Protein AF-0000000076640598 (afdb_homodimer)

Organism: NCBI:txid1194090

pLDDT: mean 90.45, std 11.3, range [43.34, 98.38]

Sequence (468 aa):
MNIFYAPPSQIHHNFAELTGQEATHASKVLRVREGDRLVVVDGQGGRYEGPVERISETSLQVRLEERQQVSAPAPELILGMGIIKKRDRLEFAVEKAVELGARHIALFRSEHTIKKNVRTDRLESIALSAMKQSLRSWLPEIS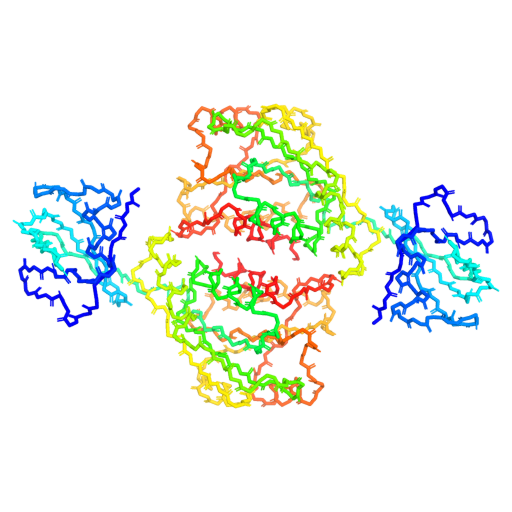VFLSVEEVIERFSDVPCLMAHEKVSSDTGGGNEAASVADKEDRLLLLVGPEGGFSPTEAERAQEEGARLVSLGAYRLRAETAVVAFMSRFLMNIFYAPPSQIHHNFAELTGQEATHASKVLRVREGDRLVVVDGQGGRYEGPVERISETSLQVRLEERQQVSAPAPELILGMGIIKKRDRLEFAVEKAVELGARHIALFRSEHTIKKNVRTDRLESIALSAMKQSLRSWLPEISVFLSVEEVIERFSDVPCLMAHEKVSSDTGGGNEAASVADKEDRLLLLVGPEGGFSPTEAERAQEEGARLVSLGAYRLRAETAVVAFMSRFL

Nearest PDB structures (foldseek):
  1vhk-assembly3_A  TM=8.456E-01  e=2.034E-21  Bacillus subtilis
  3kw2-assembly1_B  TM=8.519E-01  e=1.912E-21  Porphyromonas gingivalis ATCC 33277
  5o96-assembly4_G  TM=8.474E-01  e=8.350E-19  Legionella pneumophila
  4e8b-assembly1_A  TM=8.382E-01  e=2.600E-19  Escherichia coli K-12
  1z85-assembly2_B  TM=8.419E-01  e=2.940E-17  Thermotoga maritima MSB8

Radius of gyration: 23.82 Å; Cα contacts (8 Å, |Δi|>4): 1009; chains: 2; bounding box: 54×73×56 Å

Foldseek 3Di:
DFAAEAAPVQDDDFKGKDFDPRLCCVCPVVVADFQDKHWYAHQQQKIFIATFHDHDPTITMGTGDDIDRHDADFQAEAEEEEDAPDPVLNLLLLLLCLLLRHQAYEYEHAPPRPDDDDPVVVSQVSQNVSCRVSVHRHRHYYYYYHYPVVVCVVVLVAAEEEEDQPDPQVVCQLVVLLVVSVPGSYYYYYFYYQVTHDPVRVVVCVVSPYHYGYLDNDDDHRSRCSNSSSNSND/DFAAEAAPVQDDDFKGKDFDPRLCCVCPVVVADFQDKHWYAHQQQKIFIATFHDHDPTMTMGTGDDIDRHDQDFQAEAEEEEDAPDPVLNLLLLLLCLLLRHQAYEYEHAPPRPDDDDPVVVSQVSQVVSCRVSVHRHRHYYYYYHYPVVVCVVPLVAAEEEEDQPDPLVPCQLVVLLVVSVPGSYYYYYFYYQVTHDPVNVVVCVVSPYHYGYLDNDDDHRSRCSNSSSNSND

Secondary structure (DSSP, 8-state):
--EEE--GGGB-SSEEEEEHHHHHIIIIIS---TT-EEEEE-SBSEEEEEEEEEE-SSEEEEE--EEEEPPPPSSEEEEEEEPPSSHHHHHHHHHHHHHTTEEEEEEE--TT-------HHHHHHHHHHHHHHTT-SBPPEEEEESSHHHHHHHTTTS-EEEE-TTS-GGGTHHHHHHHHHTT-SEEEEEE--TT---HHHHHHHHHTTPEEE---SS---HHHHHHHHHHTT-/--EEE--GGGB-SSEEEEEHHHHHIIIIIS---TT-EEEEE-SBSEEEEEEEEEE-SSEEEEE--EEEEPPPPSSEEEEEEEPPSSHHHHHHHHHHHHHTTEEEEEEE--TT-------HHHHHHHHHHHHHHTT-SBPPEEEEESSHHHHHHHTTTS-EEEE-TTS-TTTTHHHHHHHHHTT-SEEEEEE--TT---HHHHHHHHHTTPEEE---SS---HHHHHHHHHHTT-

Structure (mmCIF, N/CA/C/O backbone):
data_AF-0000000076640598-model_v1
#
loop_
_entity.id
_entity.type
_entity.pdbx_description
1 polymer 'Ribosomal RNA small subunit methyltransferase E'
#
loop_
_atom_site.group_PDB
_atom_site.id
_atom_site.type_symbol
_atom_site.label_atom_id
_atom_site.label_alt_id
_atom_site.label_comp_id
_atom_site.label_asym_id
_atom_site.label_entity_id
_atom_site.label_seq_id
_atom_site.pdbx_PDB_ins_code
_atom_site.Cartn_x
_atom_site.Cartn_y
_atom_site.Cartn_z
_atom_site.occupancy
_atom_site.B_iso_or_equiv
_atom_site.auth_seq_id
_atom_site.auth_comp_id
_atom_site.auth_asym_id
_atom_site.auth_atom_id
_atom_site.pdbx_PDB_model_num
ATOM 1 N N . MET A 1 1 ? -14.336 16.203 6.738 1 69.62 1 MET A N 1
ATOM 2 C CA . MET A 1 1 ? -13.633 17.344 7.316 1 69.62 1 MET A CA 1
ATOM 3 C C . MET A 1 1 ? -12.367 17.656 6.531 1 69.62 1 MET A C 1
ATOM 5 O O . MET A 1 1 ? -11.578 16.766 6.234 1 69.62 1 MET A O 1
ATOM 9 N N . ASN A 1 2 ? -12.32 18.938 5.996 1 87.5 2 ASN A N 1
ATOM 10 C CA . ASN A 1 2 ? -11.164 19.375 5.211 1 87.5 2 ASN A CA 1
ATOM 11 C C . ASN A 1 2 ? -10.195 20.188 6.051 1 87.5 2 ASN A C 1
ATOM 13 O O . ASN A 1 2 ? -10.617 20.984 6.902 1 87.5 2 ASN A O 1
ATOM 17 N N . ILE A 1 3 ? -8.977 19.844 5.957 1 94.38 3 ILE A N 1
ATOM 18 C CA . ILE A 1 3 ? -7.961 20.688 6.578 1 94.38 3 ILE A CA 1
ATOM 19 C C . ILE A 1 3 ? -7.148 21.391 5.5 1 94.38 3 ILE A C 1
ATOM 21 O O . ILE A 1 3 ? -6.992 20.875 4.391 1 94.38 3 ILE A O 1
ATOM 25 N N . PHE A 1 4 ? -6.695 22.594 5.84 1 97 4 PHE A N 1
ATOM 26 C CA . PHE A 1 4 ? -5.922 23.406 4.914 1 97 4 PHE A CA 1
ATOM 27 C C . PHE A 1 4 ? -4.508 23.625 5.434 1 97 4 PHE A C 1
ATOM 29 O O . PHE A 1 4 ? -4.266 23.562 6.641 1 97 4 PHE A O 1
ATOM 36 N N . TYR A 1 5 ? -3.604 23.844 4.488 1 97.44 5 TYR A N 1
ATOM 37 C CA . TYR A 1 5 ? -2.201 24.016 4.852 1 97.44 5 TYR A CA 1
ATOM 38 C C . TYR A 1 5 ? -1.765 25.453 4.68 1 97.44 5 TYR A C 1
ATOM 40 O O . TYR A 1 5 ? -2.055 26.078 3.654 1 97.44 5 TYR A O 1
ATOM 48 N N . ALA A 1 6 ? -1.144 25.953 5.641 1 97.25 6 ALA A N 1
ATOM 49 C CA . ALA A 1 6 ? -0.378 27.203 5.578 1 97.25 6 ALA A CA 1
ATOM 50 C C . ALA A 1 6 ? 0.999 27.031 6.215 1 97.25 6 ALA A C 1
ATOM 52 O O . ALA A 1 6 ? 1.107 26.625 7.375 1 97.25 6 ALA A O 1
ATOM 53 N N . PRO A 1 7 ? 2.041 27.359 5.406 1 96.69 7 PRO A N 1
ATOM 54 C CA . PRO A 1 7 ? 3.363 27.281 6.039 1 96.69 7 PRO A CA 1
ATOM 55 C C . PRO A 1 7 ? 3.496 28.234 7.227 1 96.69 7 PRO A C 1
ATOM 57 O O . PRO A 1 7 ? 2.725 29.188 7.352 1 96.69 7 PRO A O 1
ATOM 60 N N . PRO A 1 8 ? 4.445 27.938 8.062 1 96.19 8 PRO A N 1
ATOM 61 C CA . PRO A 1 8 ? 4.609 28.75 9.273 1 96.19 8 PRO A CA 1
ATOM 62 C C . PRO A 1 8 ? 4.719 30.234 8.969 1 96.19 8 PRO A C 1
ATOM 64 O O . PRO A 1 8 ? 4.227 31.078 9.734 1 96.19 8 PRO A O 1
ATOM 67 N N . SER A 1 9 ? 5.285 30.609 7.859 1 96.31 9 SER A N 1
ATOM 68 C CA . SER A 1 9 ? 5.465 32 7.484 1 96.31 9 SER A CA 1
ATOM 69 C C . SER A 1 9 ? 4.125 32.688 7.215 1 96.31 9 SER A C 1
ATOM 71 O O . SER A 1 9 ? 4.039 33.906 7.16 1 96.31 9 SER A O 1
ATOM 73 N N . GLN A 1 10 ? 3.09 31.906 7.09 1 97.12 10 GLN A N 1
ATOM 74 C CA . GLN A 1 10 ? 1.767 32.438 6.789 1 97.12 10 GLN A CA 1
ATOM 75 C C . GLN A 1 10 ? 0.847 32.344 8 1 97.12 10 GLN A C 1
ATOM 77 O O . GLN A 1 10 ? -0.361 32.562 7.891 1 97.12 10 GLN A O 1
ATOM 82 N N . ILE A 1 11 ? 1.435 31.875 9.07 1 96.81 11 ILE A N 1
ATOM 83 C CA . ILE A 1 11 ? 0.71 31.828 10.336 1 96.81 11 ILE A CA 1
ATOM 84 C C . ILE A 1 11 ? 1.134 33 11.211 1 96.81 11 ILE A C 1
ATOM 86 O O . ILE A 1 11 ? 2.297 33.094 11.617 1 96.81 11 ILE A O 1
ATOM 90 N N . HIS A 1 12 ? 0.249 33.844 11.5 1 94.75 12 HIS A N 1
ATOM 91 C CA . HIS A 1 12 ? 0.482 35 12.352 1 94.75 12 HIS A CA 1
ATOM 92 C C . HIS A 1 12 ? -0.213 34.844 13.703 1 94.75 12 HIS A C 1
ATOM 94 O O . HIS A 1 12 ? -0.768 33.781 14 1 94.75 12 HIS A O 1
ATOM 100 N N . HIS A 1 13 ? -0.04 35.844 14.523 1 91.38 13 HIS A N 1
ATOM 101 C CA . HIS A 1 13 ? -0.587 35.75 15.867 1 91.38 13 HIS A CA 1
ATOM 102 C C . HIS A 1 13 ? -2.105 35.594 15.844 1 91.38 13 HIS A C 1
ATOM 104 O O . HIS A 1 13 ? -2.666 34.75 16.547 1 91.38 13 HIS A O 1
ATOM 110 N N . ASN A 1 14 ? -2.783 36.281 14.953 1 94.31 14 ASN A N 1
ATOM 111 C CA . ASN A 1 14 ? -4.238 36.312 15.047 1 94.31 14 ASN A CA 1
ATOM 112 C C . ASN A 1 14 ? -4.887 35.688 13.805 1 94.31 14 ASN A C 1
ATOM 114 O O . ASN A 1 14 ? -6.105 35.531 13.75 1 94.31 14 ASN A O 1
ATOM 118 N N . PHE A 1 15 ? -4.094 35.438 12.773 1 96.69 15 PHE A N 1
ATOM 119 C CA . PHE A 1 15 ? -4.723 34.906 11.57 1 96.69 15 PHE A CA 1
ATOM 120 C C . PHE A 1 15 ? -3.748 34.031 10.797 1 96.69 15 PHE A C 1
ATOM 122 O O . PHE A 1 15 ? -2.533 34.125 10.984 1 96.69 15 PHE A O 1
ATOM 129 N N . ALA A 1 16 ? -4.254 33.094 10.008 1 97.62 16 ALA A N 1
ATOM 130 C CA . ALA A 1 16 ? -3.527 32.344 8.992 1 97.62 16 ALA A CA 1
ATOM 131 C C . ALA A 1 16 ? -3.934 32.781 7.586 1 97.62 16 ALA A C 1
ATOM 133 O O . ALA A 1 16 ? -5.117 33 7.312 1 97.62 16 ALA A O 1
ATOM 134 N N . GLU A 1 17 ? -2.988 32.969 6.793 1 97.19 17 GLU A N 1
ATOM 135 C CA . GLU A 1 17 ? -3.24 33.406 5.418 1 97.19 17 GLU A CA 1
ATOM 136 C C . GLU A 1 17 ? -3.049 32.25 4.438 1 97.19 17 GLU A C 1
ATOM 138 O O . GLU A 1 17 ? -1.945 31.703 4.309 1 97.19 17 GLU A O 1
ATOM 143 N N . LEU A 1 18 ? -4.102 31.781 3.854 1 97.06 18 LEU A N 1
ATOM 144 C CA . LEU A 1 18 ? -4.016 30.812 2.756 1 97.06 18 LEU A CA 1
ATOM 145 C C . LEU A 1 18 ? -3.838 31.531 1.422 1 97.06 18 LEU A C 1
ATOM 147 O O . LEU A 1 18 ? -4.52 32.531 1.146 1 97.06 18 LEU A O 1
ATOM 151 N N . THR A 1 19 ? -2.889 31.062 0.621 1 95.25 19 THR A N 1
ATOM 152 C CA . THR A 1 19 ? -2.623 31.719 -0.656 1 95.25 19 THR A CA 1
ATOM 153 C C . THR A 1 19 ? -2.543 30.688 -1.783 1 95.25 19 THR A C 1
ATOM 155 O O . THR A 1 19 ? -2.533 29.484 -1.531 1 95.25 19 THR A O 1
ATOM 158 N N . GLY A 1 20 ? -2.637 31.156 -2.988 1 91.06 20 GLY A N 1
ATOM 159 C CA . GLY A 1 20 ? -2.428 30.312 -4.152 1 91.06 20 GLY A CA 1
ATOM 160 C C . GLY A 1 20 ? -3.459 29.203 -4.281 1 91.06 20 GLY A C 1
ATOM 161 O O . GLY A 1 20 ? -4.664 29.453 -4.207 1 91.06 20 GLY A O 1
ATOM 162 N N . GLN A 1 21 ? -2.941 28 -4.465 1 87.88 21 GLN A N 1
ATOM 163 C CA . GLN A 1 21 ? -3.805 26.844 -4.719 1 87.88 21 GLN A CA 1
ATOM 164 C C . GLN A 1 21 ? -4.684 26.547 -3.51 1 87.88 21 GLN A C 1
ATOM 166 O O . GLN A 1 21 ? -5.84 26.141 -3.662 1 87.88 21 GLN A O 1
ATOM 171 N N . GLU A 1 22 ? -4.137 26.766 -2.371 1 92.25 22 GLU A N 1
ATOM 172 C CA . GLU A 1 22 ? -4.887 26.5 -1.145 1 92.25 22 GLU A CA 1
ATOM 173 C C . GLU A 1 22 ? -6.102 27.422 -1.035 1 92.25 22 GLU A C 1
ATOM 175 O O . GLU A 1 22 ? -7.199 26.969 -0.697 1 92.25 22 GLU A O 1
ATOM 180 N N . ALA A 1 23 ? -5.902 28.672 -1.304 1 92.56 23 ALA A N 1
ATOM 181 C CA . ALA A 1 23 ? -6.988 29.641 -1.26 1 92.56 23 ALA A CA 1
ATOM 182 C C . ALA A 1 23 ? -8.039 29.344 -2.332 1 92.56 23 ALA A C 1
ATOM 184 O O . ALA A 1 23 ? -9.234 29.375 -2.059 1 92.56 23 ALA A O 1
ATOM 185 N N . THR A 1 24 ? -7.523 29.062 -3.473 1 90.56 24 THR A N 1
ATOM 186 C CA . THR A 1 24 ? -8.406 28.766 -4.594 1 90.56 24 THR A CA 1
ATOM 187 C C . THR A 1 24 ? -9.227 27.516 -4.312 1 90.56 24 THR A C 1
ATOM 189 O O . THR A 1 24 ? -10.438 27.484 -4.574 1 90.56 24 THR A O 1
ATOM 192 N N . HIS A 1 25 ? -8.523 26.547 -3.805 1 90.94 25 HIS A N 1
ATOM 193 C CA . HIS A 1 25 ? -9.219 25.312 -3.471 1 90.94 25 HIS A CA 1
ATOM 194 C C . HIS A 1 25 ? -10.344 25.562 -2.473 1 90.94 25 HIS A C 1
ATOM 196 O O . HIS A 1 25 ? -11.461 25.078 -2.666 1 90.94 25 HIS A O 1
ATOM 202 N N . ALA A 1 26 ? -10.102 26.281 -1.471 1 92.56 26 ALA A N 1
ATOM 203 C CA . ALA A 1 26 ? -11.086 26.578 -0.428 1 92.56 26 ALA A CA 1
ATOM 204 C C . ALA A 1 26 ? -12.25 27.391 -0.98 1 92.56 26 ALA A C 1
ATOM 206 O O . ALA A 1 26 ? -13.414 27.016 -0.809 1 92.56 26 ALA A O 1
ATOM 207 N N . SER A 1 27 ? -11.938 28.422 -1.694 1 91.38 27 SER A N 1
ATOM 208 C CA . SER A 1 27 ? -12.953 29.391 -2.086 1 91.38 27 SER A CA 1
ATOM 209 C C . SER A 1 27 ? -13.719 28.938 -3.32 1 91.38 27 SER A C 1
ATOM 211 O O . SER A 1 27 ? -14.938 29.125 -3.408 1 91.38 27 SER A O 1
ATOM 213 N N . LYS A 1 28 ? -13.086 28.297 -4.227 1 90.25 28 LYS A N 1
ATOM 214 C CA . LYS A 1 28 ? -13.719 27.984 -5.508 1 90.25 28 LYS A CA 1
ATOM 215 C C . LYS A 1 28 ? -14.211 26.547 -5.543 1 90.25 28 LYS A C 1
ATOM 217 O O . LYS A 1 28 ? -15.289 26.266 -6.062 1 90.25 28 LYS A O 1
ATOM 222 N N . VAL A 1 29 ? -13.445 25.734 -5.035 1 89 29 VAL A N 1
ATOM 223 C CA . VAL A 1 29 ? -13.781 24.312 -5.141 1 89 29 VAL A CA 1
ATOM 224 C C . VAL A 1 29 ? -14.711 23.922 -3.99 1 89 29 VAL A C 1
ATOM 226 O O . VAL A 1 29 ? -15.75 23.297 -4.211 1 89 29 VAL A O 1
ATOM 229 N N . LEU A 1 30 ? -14.328 24.328 -2.785 1 92 30 LEU A N 1
ATOM 230 C CA . LEU A 1 30 ? -15.117 23.953 -1.617 1 92 30 LEU A CA 1
ATOM 231 C C . LEU A 1 30 ? -16.141 25.031 -1.294 1 92 30 LEU A C 1
ATOM 233 O O . LEU A 1 30 ? -17 24.844 -0.43 1 92 30 LEU A O 1
ATOM 237 N N . ARG A 1 31 ? -15.992 26.172 -1.927 1 94.31 31 ARG A N 1
ATOM 238 C CA . ARG A 1 31 ? -16.969 27.266 -1.846 1 94.31 31 ARG A CA 1
ATOM 239 C C . ARG A 1 31 ? -17.109 27.766 -0.409 1 94.31 31 ARG A C 1
ATOM 241 O O . ARG A 1 31 ? -18.234 27.969 0.067 1 94.31 31 ARG A O 1
ATOM 248 N N . VAL A 1 32 ? -16 27.828 0.215 1 94.38 32 VAL A N 1
ATOM 249 C CA . VAL A 1 32 ? -15.945 28.359 1.57 1 94.38 32 VAL A CA 1
ATOM 250 C C . VAL A 1 32 ? -16.344 29.844 1.558 1 94.38 32 VAL A C 1
ATOM 252 O O . VAL A 1 32 ? -15.984 30.578 0.639 1 94.38 32 VAL A O 1
ATOM 255 N N . ARG A 1 33 ? -17.156 30.312 2.57 1 94.62 33 ARG A N 1
ATOM 256 C CA . ARG A 1 33 ? -17.594 31.703 2.713 1 94.62 33 ARG A CA 1
ATOM 257 C C . ARG A 1 33 ? -17.031 32.312 3.99 1 94.62 33 ARG A C 1
ATOM 259 O O . ARG A 1 33 ? -16.609 31.609 4.898 1 94.62 33 ARG A O 1
ATOM 266 N N . GLU A 1 34 ? -17 33.531 3.992 1 96.19 34 GLU A N 1
ATOM 267 C CA . GLU A 1 34 ? -16.656 34.219 5.238 1 96.19 34 GLU A CA 1
ATOM 268 C C . GLU A 1 34 ? -17.562 33.781 6.379 1 96.19 34 GLU A C 1
ATOM 270 O O . GLU A 1 34 ? -18.766 33.594 6.191 1 96.19 34 GLU A O 1
ATOM 275 N N . GLY A 1 35 ? -16.969 33.594 7.488 1 96.81 35 GLY A N 1
ATOM 276 C CA . GLY A 1 35 ? -17.734 33.094 8.625 1 96.81 35 GLY A CA 1
ATOM 277 C C . GLY A 1 35 ? -17.641 31.594 8.805 1 96.81 35 GLY A C 1
ATOM 278 O O . GLY A 1 35 ? -17.844 31.078 9.906 1 96.81 35 GLY A O 1
ATOM 279 N N . ASP A 1 36 ? -17.391 30.859 7.699 1 96.38 36 ASP A N 1
ATOM 280 C CA . ASP A 1 36 ? -17.203 29.422 7.801 1 96.38 36 ASP A CA 1
ATOM 281 C C . ASP A 1 36 ? -15.969 29.078 8.641 1 96.38 36 ASP A C 1
ATOM 283 O O . ASP A 1 36 ? -14.961 29.781 8.578 1 96.38 36 ASP A O 1
ATOM 287 N N . ARG A 1 37 ? -16.031 28.016 9.383 1 96.81 37 ARG A N 1
ATOM 288 C CA . ARG A 1 37 ? -14.883 27.594 10.195 1 96.81 37 ARG A CA 1
ATOM 289 C C . ARG A 1 37 ? -13.969 26.656 9.414 1 96.81 37 ARG A C 1
ATOM 291 O O . ARG A 1 37 ? -14.438 25.781 8.68 1 96.81 37 ARG A O 1
ATOM 298 N N . LEU A 1 38 ? -12.703 26.953 9.516 1 96.81 38 LEU A N 1
ATOM 299 C CA . LEU A 1 38 ? -11.711 26.109 8.844 1 96.81 38 LEU A CA 1
ATOM 300 C C . LEU A 1 38 ? -10.656 25.625 9.828 1 96.81 38 LEU A C 1
ATOM 302 O O . LEU A 1 38 ? -10.414 26.266 10.852 1 96.81 38 LEU A O 1
ATOM 306 N N . VAL A 1 39 ? -10.094 24.5 9.523 1 97.38 39 VAL A N 1
ATOM 307 C CA . VAL A 1 39 ? -8.93 23.984 10.227 1 97.38 39 VAL A CA 1
ATOM 308 C C . VAL A 1 39 ? -7.684 24.156 9.367 1 97.38 39 VAL A C 1
ATOM 310 O O . VAL A 1 39 ? -7.668 23.797 8.195 1 97.38 39 VAL A O 1
ATOM 313 N N . VAL A 1 40 ? -6.684 24.828 9.969 1 97.75 40 VAL A N 1
ATOM 314 C CA . VAL A 1 40 ? -5.426 25.094 9.273 1 97.75 40 VAL A CA 1
ATOM 315 C C . VAL A 1 40 ? -4.277 24.406 10.008 1 97.75 40 VAL A C 1
ATOM 317 O O . VAL A 1 40 ? -4.191 24.469 11.234 1 97.75 40 VAL A O 1
ATOM 320 N N . VAL A 1 41 ? -3.428 23.703 9.219 1 97.81 41 VAL A N 1
ATOM 321 C CA . VAL A 1 41 ? -2.24 23.078 9.797 1 97.81 41 VAL A CA 1
ATOM 322 C C . VAL A 1 41 ? -0.985 23.672 9.156 1 97.81 41 VAL A C 1
ATOM 324 O O . VAL A 1 41 ? -1.006 24.094 7.996 1 97.81 41 VAL A O 1
ATOM 327 N N . ASP A 1 42 ? 0.151 23.688 9.938 1 97.75 42 ASP A N 1
ATOM 328 C CA . ASP A 1 42 ? 1.345 24.375 9.461 1 97.75 42 ASP A CA 1
ATOM 329 C C . ASP A 1 42 ? 2.434 23.375 9.07 1 97.75 42 ASP A C 1
ATOM 331 O O . ASP A 1 42 ? 3.523 23.781 8.648 1 97.75 42 ASP A O 1
ATOM 335 N N . GLY A 1 43 ? 2.176 22.078 9.234 1 97.25 43 GLY A N 1
ATOM 336 C CA . GLY A 1 43 ? 3.125 21.031 8.852 1 97.25 43 GLY A CA 1
ATOM 337 C C . GLY A 1 43 ? 4.184 20.781 9.906 1 97.25 43 GLY A C 1
ATOM 338 O O . GLY A 1 43 ? 5.066 19.953 9.719 1 97.25 43 GLY A O 1
ATOM 339 N N . GLN A 1 44 ? 4.098 21.531 11.008 1 97.12 44 GLN A N 1
ATOM 340 C CA . GLN A 1 44 ? 5.066 21.375 12.086 1 97.12 44 GLN A CA 1
ATOM 341 C C . GLN A 1 44 ? 4.367 21.094 13.414 1 97.12 44 GLN A C 1
ATOM 343 O O . GLN A 1 44 ? 4.859 21.484 14.477 1 97.12 44 GLN A O 1
ATOM 348 N N . GLY A 1 45 ? 3.18 20.516 13.281 1 96.88 45 GLY A N 1
ATOM 349 C CA . GLY A 1 45 ? 2.434 20.141 14.469 1 96.88 45 GLY A CA 1
ATOM 350 C C . GLY A 1 45 ? 1.38 21.172 14.859 1 96.88 45 GLY A C 1
ATOM 351 O O . GLY A 1 45 ? 0.496 20.875 15.672 1 96.88 45 GLY A O 1
ATOM 352 N N . GLY A 1 46 ? 1.542 22.375 14.336 1 96.94 46 GLY A N 1
ATOM 353 C CA . GLY A 1 46 ? 0.552 23.391 14.633 1 96.94 46 GLY A CA 1
ATOM 354 C C . GLY A 1 46 ? -0.782 23.141 13.953 1 96.94 46 GLY A C 1
ATOM 355 O O . GLY A 1 46 ? -0.831 22.875 12.75 1 96.94 46 GLY A O 1
ATOM 356 N N . ARG A 1 47 ? -1.825 23.188 14.711 1 97.38 47 ARG A N 1
ATOM 357 C CA . ARG A 1 47 ? -3.203 23.031 14.258 1 97.38 47 ARG A CA 1
ATOM 358 C C . ARG A 1 47 ? -4.074 24.188 14.758 1 97.38 47 ARG A C 1
ATOM 360 O O . ARG A 1 47 ? -4.109 24.469 15.953 1 97.38 47 ARG A O 1
ATOM 367 N N . TYR A 1 48 ? -4.754 24.844 13.844 1 97.62 48 TYR A N 1
ATOM 368 C CA . TYR A 1 48 ? -5.496 26.062 14.133 1 97.62 48 TYR A CA 1
ATOM 369 C C . TYR A 1 48 ? -6.914 25.984 13.57 1 97.62 48 TYR A C 1
ATOM 371 O O . TYR A 1 48 ? -7.141 25.359 12.531 1 97.62 48 TYR A O 1
ATOM 379 N N . GLU A 1 49 ? -7.754 26.625 14.312 1 97.56 49 GLU A N 1
ATOM 380 C CA . GLU A 1 49 ? -9.141 26.625 13.859 1 97.56 49 GLU A CA 1
ATOM 381 C C . GLU A 1 49 ? -9.805 27.969 14.102 1 97.56 49 GLU A C 1
ATOM 383 O O . GLU A 1 49 ? -9.539 28.625 15.117 1 97.56 49 GLU A O 1
ATOM 388 N N . GLY A 1 50 ? -10.664 28.391 13.18 1 97.38 50 GLY A N 1
ATOM 389 C CA . GLY A 1 50 ? -11.43 29.625 13.32 1 97.38 50 GLY A CA 1
ATOM 390 C C . GLY A 1 50 ? -12.211 29.984 12.07 1 97.38 50 GLY A C 1
ATOM 391 O O . GLY A 1 50 ? -12.219 29.219 11.094 1 97.38 50 GLY A O 1
ATOM 392 N N . PRO A 1 51 ? -12.891 31.031 12.148 1 97.81 51 PRO A N 1
ATOM 393 C CA . PRO A 1 51 ? -13.711 31.453 11.016 1 97.81 51 PRO A CA 1
ATOM 394 C C . PRO A 1 51 ? -12.898 32.188 9.938 1 97.81 51 PRO A C 1
ATOM 396 O O . PRO A 1 51 ? -11.906 32.844 10.242 1 97.81 51 PRO A O 1
ATOM 399 N N . VAL A 1 52 ? -13.352 32 8.734 1 97.69 52 VAL A N 1
ATOM 400 C CA . VAL A 1 52 ? -12.812 32.781 7.633 1 97.69 52 VAL A CA 1
ATOM 401 C C . VAL A 1 52 ? -13.188 34.25 7.82 1 97.69 52 VAL A C 1
ATOM 403 O O . VAL A 1 52 ? -14.375 34.594 7.926 1 97.69 52 VAL A O 1
ATOM 406 N N . GLU A 1 53 ? -12.242 35.062 7.871 1 96.69 53 GLU A N 1
ATOM 407 C CA . GLU A 1 53 ? -12.484 36.5 8.102 1 96.69 53 GLU A CA 1
ATOM 408 C C . GLU A 1 53 ? -12.609 37.25 6.785 1 96.69 53 GLU A C 1
ATOM 410 O O . GLU A 1 53 ? -13.406 38.188 6.672 1 96.69 53 GLU A O 1
ATOM 415 N N . ARG A 1 54 ? -11.719 36.938 5.855 1 95.06 54 ARG A N 1
ATOM 416 C CA . ARG A 1 54 ? -11.664 37.656 4.586 1 95.06 54 ARG A CA 1
ATOM 417 C C . ARG A 1 54 ? -11.281 36.719 3.445 1 95.06 54 ARG A C 1
ATOM 419 O O . ARG A 1 54 ? -10.414 35.875 3.607 1 95.06 54 ARG A O 1
ATOM 426 N N . ILE A 1 55 ? -11.93 36.875 2.361 1 95.06 55 ILE A N 1
ATOM 427 C CA . ILE A 1 55 ? -11.602 36.156 1.15 1 95.06 55 ILE A CA 1
ATOM 428 C C . ILE A 1 55 ? -11.305 37.125 0.009 1 95.06 55 ILE A C 1
ATOM 430 O O . ILE A 1 55 ? -12.102 38.031 -0.264 1 95.06 55 ILE A O 1
ATOM 434 N N . SER A 1 56 ? -10.188 37.062 -0.517 1 91.31 56 SER A N 1
ATOM 435 C CA . SER A 1 56 ? -9.836 37.781 -1.729 1 91.31 56 SER A CA 1
ATOM 436 C C . SER A 1 56 ? -9.625 36.844 -2.906 1 91.31 56 SER A C 1
ATOM 438 O O . SER A 1 56 ? -9.852 35.625 -2.791 1 91.31 56 SER A O 1
ATOM 440 N N . GLU A 1 57 ? -9.234 37.312 -4.055 1 85.94 57 GLU A N 1
ATOM 441 C CA . GLU A 1 57 ? -9.031 36.531 -5.254 1 85.94 57 GLU A CA 1
ATOM 442 C C . GLU A 1 57 ? -7.875 35.531 -5.07 1 85.94 57 GLU A C 1
ATOM 444 O O . GLU A 1 57 ? -7.906 34.438 -5.605 1 85.94 57 GLU A O 1
ATOM 449 N N . THR A 1 58 ? -6.91 36 -4.273 1 89.25 58 THR A N 1
ATOM 450 C CA . THR A 1 58 ? -5.695 35.188 -4.242 1 89.25 58 THR A CA 1
ATOM 451 C C . THR A 1 58 ? -5.379 34.75 -2.814 1 89.25 58 THR A C 1
ATOM 453 O O . THR A 1 58 ? -4.348 34.125 -2.568 1 89.25 58 THR A O 1
ATOM 456 N N . SER A 1 59 ? -6.32 35.188 -1.912 1 94.56 59 SER A N 1
ATOM 457 C CA . SER A 1 59 ? -5.988 34.875 -0.525 1 94.56 59 SER A CA 1
ATOM 458 C C . SER A 1 59 ? -7.242 34.688 0.319 1 94.56 59 SER A C 1
ATOM 460 O O . SER A 1 59 ? -8.312 35.188 -0.044 1 94.56 59 SER A O 1
ATOM 462 N N . LEU A 1 60 ? -7.094 33.938 1.363 1 96.56 60 LEU A N 1
ATOM 463 C CA . LEU A 1 60 ? -8.125 33.688 2.365 1 96.56 60 LEU A CA 1
ATOM 464 C C . LEU A 1 60 ? -7.539 33.75 3.771 1 96.56 60 LEU A C 1
ATOM 466 O O . LEU A 1 60 ? -6.535 33.094 4.059 1 96.56 60 LEU A O 1
ATOM 470 N N . GLN A 1 61 ? -8.156 34.625 4.609 1 97.44 61 GLN A N 1
ATOM 471 C CA . GLN A 1 61 ? -7.656 34.781 5.969 1 97.44 61 GLN A CA 1
ATOM 472 C C . GLN A 1 61 ? -8.57 34.094 6.98 1 97.44 61 GLN A C 1
ATOM 474 O O . GLN A 1 61 ? -9.781 34.312 6.984 1 97.44 61 GLN A O 1
ATOM 479 N N . VAL A 1 62 ? -7.953 33.281 7.773 1 97.88 62 VAL A N 1
ATOM 480 C CA . VAL A 1 62 ? -8.672 32.625 8.844 1 97.88 62 VAL A CA 1
ATOM 481 C C . VAL A 1 62 ? -8.273 33.219 10.195 1 97.88 62 VAL A C 1
ATOM 483 O O . VAL A 1 62 ? -7.09 33.25 10.531 1 97.88 62 VAL A O 1
ATOM 486 N N . ARG A 1 63 ? -9.242 33.625 10.945 1 98.06 63 ARG A N 1
ATOM 487 C CA . ARG A 1 63 ? -8.961 34.094 12.297 1 98.06 63 ARG A CA 1
ATOM 488 C C . ARG A 1 63 ? -8.711 32.906 13.234 1 98.06 63 ARG A C 1
ATOM 490 O O . ARG A 1 63 ? -9.508 31.984 13.289 1 98.06 63 ARG A O 1
ATOM 497 N N . LEU A 1 64 ? -7.57 33 13.922 1 97.56 64 LEU A N 1
ATOM 498 C CA . LEU A 1 64 ? -7.188 31.875 14.758 1 97.56 64 LEU A CA 1
ATOM 499 C C . LEU A 1 64 ? -7.832 31.984 16.141 1 97.56 64 LEU A C 1
ATOM 501 O O . LEU A 1 64 ? -7.445 32.844 16.938 1 97.56 64 LEU A O 1
ATOM 505 N N . GLU A 1 65 ? -8.789 31.125 16.406 1 97.31 65 GLU A N 1
ATOM 506 C CA . GLU A 1 65 ? -9.484 31.125 17.688 1 97.31 65 GLU A CA 1
ATOM 507 C C . GLU A 1 65 ? -9.008 29.969 18.562 1 97.31 65 GLU A C 1
ATOM 509 O O . GLU A 1 65 ? -8.93 30.094 19.797 1 97.31 65 GLU A O 1
ATOM 514 N N . GLU A 1 66 ? -8.773 28.859 18 1 96.94 66 GLU A N 1
ATOM 515 C CA . GLU A 1 66 ? -8.234 27.703 18.688 1 96.94 66 GLU A CA 1
ATOM 516 C C . GLU A 1 66 ? -6.859 27.312 18.156 1 96.94 66 GLU A C 1
ATOM 518 O O . GLU A 1 66 ? -6.625 27.375 16.938 1 96.94 66 GLU A O 1
ATOM 523 N N . ARG A 1 67 ? -5.977 27.031 19.109 1 96.56 67 ARG A N 1
ATOM 524 C CA . ARG A 1 67 ? -4.625 26.594 18.75 1 96.56 67 ARG A CA 1
ATOM 525 C C . ARG A 1 67 ? -4.238 25.344 19.531 1 96.56 67 ARG A C 1
ATOM 527 O O . ARG A 1 67 ? -4.512 25.219 20.719 1 96.56 67 ARG A O 1
ATOM 534 N N . GLN A 1 68 ? -3.795 24.484 18.719 1 96.56 68 GLN A N 1
ATOM 535 C CA . GLN A 1 68 ? -3.318 23.234 19.312 1 96.56 68 GLN A CA 1
ATOM 536 C C . GLN A 1 68 ? -1.956 22.844 18.75 1 96.56 68 GLN A C 1
ATOM 538 O O . GLN A 1 68 ? -1.703 23.016 17.547 1 96.56 68 GLN A O 1
ATOM 543 N N . GLN A 1 69 ? -1.056 22.406 19.672 1 96.81 69 GLN A N 1
ATOM 544 C CA . GLN A 1 69 ? 0.193 21.797 19.234 1 96.81 69 GLN A CA 1
ATOM 545 C C . GLN A 1 69 ? 0.105 20.266 19.297 1 96.81 69 GLN A C 1
ATOM 547 O O . GLN A 1 69 ? 0.133 19.688 20.391 1 96.81 69 GLN A O 1
ATOM 552 N N . VAL A 1 70 ? -0.02 19.703 18.156 1 95.31 70 VAL A N 1
ATOM 553 C CA . VAL A 1 70 ? -0.091 18.25 18.078 1 95.31 70 VAL A CA 1
ATOM 554 C C . VAL A 1 70 ? 1.303 17.656 18.266 1 95.31 70 VAL A C 1
ATOM 556 O O . VAL A 1 70 ? 2.264 18.094 17.625 1 95.31 70 VAL A O 1
ATOM 559 N N . SER A 1 71 ? 1.384 16.656 19.094 1 92.06 71 SER A N 1
ATOM 560 C CA . SER A 1 71 ? 2.67 16 19.312 1 92.06 71 SER A CA 1
ATOM 561 C C . SER A 1 71 ? 3.139 15.281 18.062 1 92.06 71 SER A C 1
ATOM 563 O O . SER A 1 71 ? 2.32 14.789 17.281 1 92.06 71 SER A O 1
ATOM 565 N N . ALA A 1 72 ? 4.414 15.258 17.969 1 88.19 72 ALA A N 1
ATOM 566 C CA . ALA A 1 72 ? 4.977 14.484 16.859 1 88.19 72 ALA A CA 1
ATOM 567 C C . ALA A 1 72 ? 4.633 13.008 17 1 88.19 72 ALA A C 1
ATOM 569 O O . ALA A 1 72 ? 4.477 12.5 18.109 1 88.19 72 ALA A O 1
ATOM 570 N N . PRO A 1 73 ? 4.488 12.406 15.805 1 84.56 73 PRO A N 1
ATOM 571 C CA . PRO A 1 73 ? 4.207 10.969 15.867 1 84.56 73 PRO A CA 1
ATOM 572 C C . PRO A 1 73 ? 5.289 10.188 16.609 1 84.56 73 PRO A C 1
ATOM 574 O O . PRO A 1 73 ? 6.477 10.5 16.484 1 84.56 73 PRO A O 1
ATOM 577 N N . ALA A 1 74 ? 4.887 9.25 17.453 1 85.88 74 ALA A N 1
ATOM 578 C CA . ALA A 1 74 ? 5.785 8.328 18.141 1 85.88 74 ALA A CA 1
ATOM 579 C C . ALA A 1 74 ? 5.441 6.879 17.797 1 85.88 74 ALA A C 1
ATOM 581 O O . ALA A 1 74 ? 4.277 6.477 17.859 1 85.88 74 ALA A O 1
ATOM 582 N N . PRO A 1 75 ? 6.473 6.172 17.469 1 89.44 75 PRO A N 1
ATOM 583 C CA . PRO A 1 75 ? 7.871 6.512 17.188 1 89.44 75 PRO A CA 1
ATOM 584 C C . PRO A 1 75 ? 8.039 7.367 15.938 1 89.44 75 PRO A C 1
ATOM 586 O O . PRO A 1 75 ? 7.176 7.352 15.055 1 89.44 75 PRO A O 1
ATOM 589 N N . GLU A 1 76 ? 9.141 8.141 15.914 1 93.69 76 GLU A N 1
ATOM 590 C CA . GLU A 1 76 ? 9.516 8.867 14.703 1 93.69 76 GLU A CA 1
ATOM 591 C C . GLU A 1 76 ? 10.023 7.918 13.625 1 93.69 76 GLU A C 1
ATOM 593 O O . GLU A 1 76 ? 11.078 7.293 13.789 1 93.69 76 GLU A O 1
ATOM 598 N N . LEU A 1 77 ? 9.289 7.82 12.57 1 95.38 77 LEU A N 1
ATOM 599 C CA . LEU A 1 77 ? 9.664 6.914 11.492 1 95.38 77 LEU A CA 1
ATOM 600 C C . LEU A 1 77 ? 10.352 7.672 10.359 1 95.38 77 LEU A C 1
ATOM 602 O O . LEU A 1 77 ? 9.781 8.609 9.797 1 95.38 77 LEU A O 1
ATOM 606 N N . ILE A 1 78 ? 11.578 7.285 10.102 1 97.62 78 ILE A N 1
ATOM 607 C CA . ILE A 1 78 ? 12.344 7.773 8.953 1 97.62 78 ILE A CA 1
ATOM 608 C C . ILE A 1 78 ? 12.375 6.707 7.867 1 97.62 78 ILE A C 1
ATOM 610 O O . ILE A 1 78 ? 12.922 5.617 8.07 1 97.62 78 ILE A O 1
ATOM 614 N N . LEU A 1 79 ? 11.82 7.043 6.746 1 98.31 79 LEU A N 1
ATOM 615 C CA . LEU A 1 79 ? 11.836 6.105 5.629 1 98.31 79 LEU A CA 1
ATOM 616 C C . LEU A 1 79 ? 13.016 6.387 4.703 1 98.31 79 LEU A C 1
ATOM 618 O O . LEU A 1 79 ? 13.125 7.48 4.141 1 98.31 79 LEU A O 1
ATOM 622 N N . GLY A 1 80 ? 13.922 5.496 4.621 1 98.19 80 GLY A N 1
ATOM 623 C CA . GLY A 1 80 ? 14.898 5.461 3.543 1 98.19 80 GLY A CA 1
ATOM 624 C C . GLY A 1 80 ? 14.484 4.562 2.393 1 98.19 80 GLY A C 1
ATOM 625 O O . GLY A 1 80 ? 14.312 3.355 2.572 1 98.19 80 GLY A O 1
ATOM 626 N N . MET A 1 81 ? 14.375 5.16 1.235 1 97.06 81 MET A N 1
ATOM 627 C CA . MET A 1 81 ? 13.844 4.395 0.109 1 97.06 81 MET A CA 1
ATOM 628 C C . MET A 1 81 ? 14.711 4.586 -1.133 1 97.06 81 MET A C 1
ATOM 630 O O . MET A 1 81 ? 15 5.719 -1.521 1 97.06 81 MET A O 1
ATOM 634 N N . GLY A 1 82 ? 15.125 3.457 -1.719 1 96.06 82 GLY A N 1
ATOM 635 C CA . GLY A 1 82 ? 15.711 3.564 -3.045 1 96.06 82 GLY A CA 1
ATOM 636 C C . GLY A 1 82 ? 14.75 4.129 -4.078 1 96.06 82 GLY A C 1
ATOM 637 O O . GLY A 1 82 ? 13.57 3.793 -4.082 1 96.06 82 GLY A O 1
ATOM 638 N N . ILE A 1 83 ? 15.242 4.949 -4.883 1 94.69 83 ILE A N 1
ATOM 639 C CA . ILE A 1 83 ? 14.398 5.613 -5.871 1 94.69 83 ILE A CA 1
ATOM 640 C C . ILE A 1 83 ? 13.82 4.578 -6.832 1 94.69 83 ILE A C 1
ATOM 642 O O . ILE A 1 83 ? 14.562 3.848 -7.492 1 94.69 83 ILE A O 1
ATOM 646 N N . ILE A 1 84 ? 12.469 4.551 -6.812 1 92.81 84 ILE A N 1
ATOM 647 C CA . ILE A 1 84 ? 11.719 3.66 -7.691 1 92.81 84 ILE A CA 1
ATOM 648 C C . ILE A 1 84 ? 11.648 4.254 -9.094 1 92.81 84 ILE A C 1
ATOM 650 O O . ILE A 1 84 ? 11.352 5.438 -9.266 1 92.81 84 ILE A O 1
ATOM 654 N N . LYS A 1 85 ? 11.891 3.445 -10.07 1 90.38 85 LYS A N 1
ATOM 655 C CA . LYS A 1 85 ? 11.977 3.9 -11.453 1 90.38 85 LYS A CA 1
ATOM 656 C C . LYS A 1 85 ? 10.633 4.406 -11.961 1 90.38 85 LYS A C 1
ATOM 658 O O . LYS A 1 85 ? 10.547 5.48 -12.555 1 90.38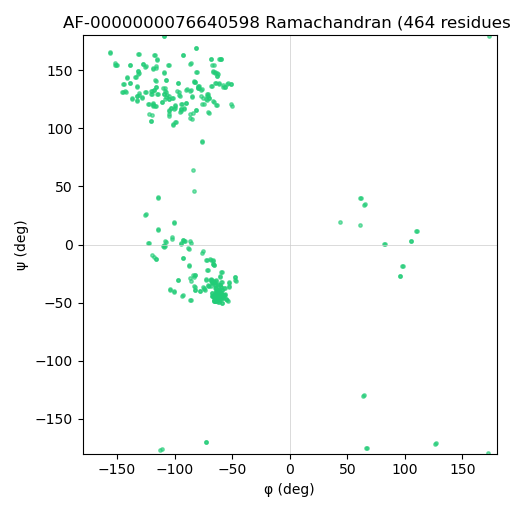 85 LYS A O 1
ATOM 663 N N . LYS A 1 86 ? 9.672 3.6 -11.719 1 91 86 LYS A N 1
ATOM 664 C CA . LYS A 1 86 ? 8.344 3.982 -12.195 1 91 86 LYS A CA 1
ATOM 665 C C . LYS A 1 86 ? 7.77 5.125 -11.367 1 91 86 LYS A C 1
ATOM 667 O O . LYS A 1 86 ? 7.602 4.996 -10.156 1 91 86 LYS A O 1
ATOM 672 N N . ARG A 1 87 ? 7.41 6.16 -12.016 1 92.69 87 ARG A N 1
ATOM 673 C CA . ARG A 1 87 ? 6.992 7.398 -11.367 1 92.69 87 ARG A CA 1
ATOM 674 C C . ARG A 1 87 ? 5.754 7.18 -10.508 1 92.69 87 ARG A C 1
ATOM 676 O O . ARG A 1 87 ? 5.699 7.621 -9.359 1 92.69 87 ARG A O 1
ATOM 683 N N . ASP A 1 88 ? 4.738 6.539 -11.086 1 94.12 88 ASP A N 1
ATOM 684 C CA . ASP A 1 88 ? 3.479 6.336 -10.375 1 94.12 88 ASP A CA 1
ATOM 685 C C . ASP A 1 88 ? 3.691 5.527 -9.102 1 94.12 88 ASP A C 1
ATOM 687 O O . ASP A 1 88 ? 3.045 5.785 -8.078 1 94.12 88 ASP A O 1
ATOM 691 N N . ARG A 1 89 ? 4.602 4.605 -9.133 1 95.06 89 ARG A N 1
ATOM 692 C CA . ARG A 1 89 ? 4.879 3.77 -7.969 1 95.06 89 ARG A CA 1
ATOM 693 C C . ARG A 1 89 ? 5.656 4.543 -6.906 1 95.06 89 ARG A C 1
ATOM 695 O O . ARG A 1 89 ? 5.418 4.375 -5.711 1 95.06 89 ARG A O 1
ATOM 702 N N . LEU A 1 90 ? 6.59 5.387 -7.395 1 95.81 90 LEU A N 1
ATOM 703 C CA . LEU A 1 90 ? 7.309 6.254 -6.469 1 95.81 90 LEU A CA 1
ATOM 704 C C . LEU A 1 90 ? 6.352 7.211 -5.766 1 95.81 90 LEU A C 1
ATOM 706 O O . LEU A 1 90 ? 6.41 7.371 -4.543 1 95.81 90 LEU A O 1
ATOM 710 N N . GLU A 1 91 ? 5.5 7.812 -6.527 1 97 91 GLU A N 1
ATOM 711 C CA . GLU A 1 91 ? 4.52 8.75 -5.984 1 97 91 GLU A CA 1
ATOM 712 C C . GLU A 1 91 ? 3.588 8.062 -4.992 1 97 91 GLU A C 1
ATOM 714 O O . GLU A 1 91 ? 3.268 8.617 -3.939 1 97 91 GLU A O 1
ATOM 719 N N . PHE A 1 92 ? 3.24 6.867 -5.332 1 96.25 92 PHE A N 1
ATOM 720 C CA . PHE A 1 92 ? 2.404 6.078 -4.434 1 96.25 92 PHE A CA 1
ATOM 721 C C . PHE A 1 92 ? 3.133 5.793 -3.127 1 96.25 92 PHE A C 1
ATOM 723 O O . PHE A 1 92 ? 2.564 5.957 -2.045 1 96.25 92 PHE A O 1
ATOM 730 N N . ALA A 1 93 ? 4.32 5.379 -3.246 1 97.56 93 ALA A N 1
ATOM 731 C CA . ALA A 1 93 ? 5.105 5.07 -2.053 1 97.56 93 ALA A CA 1
ATOM 732 C C . ALA A 1 93 ? 5.199 6.281 -1.131 1 97.56 93 ALA A C 1
ATOM 734 O O . ALA A 1 93 ? 5.02 6.16 0.083 1 97.56 93 ALA A O 1
ATOM 735 N N . VAL A 1 94 ? 5.434 7.434 -1.688 1 98.25 94 VAL A N 1
ATOM 736 C CA . VAL A 1 94 ? 5.559 8.664 -0.917 1 98.25 94 VAL A CA 1
ATOM 737 C C . VAL A 1 94 ? 4.215 9.008 -0.27 1 98.25 94 VAL A C 1
ATOM 739 O O . VAL A 1 94 ? 4.156 9.305 0.925 1 98.25 94 VAL A O 1
ATOM 742 N N . GLU A 1 95 ? 3.154 8.953 -1.043 1 98.19 95 GLU A N 1
ATOM 743 C CA . GLU A 1 95 ? 1.812 9.227 -0.538 1 98.19 95 GLU A CA 1
ATOM 744 C C . GLU A 1 95 ? 1.486 8.352 0.667 1 98.19 95 GLU A C 1
ATOM 746 O O . GLU A 1 95 ? 1.041 8.844 1.703 1 98.19 95 GLU A O 1
ATOM 751 N N . LYS A 1 96 ? 1.758 7.035 0.526 1 97.88 96 LYS A N 1
ATOM 752 C CA . LYS A 1 96 ? 1.407 6.082 1.576 1 97.88 96 LYS A CA 1
ATOM 753 C C . LYS A 1 96 ? 2.311 6.25 2.793 1 97.88 96 LYS A C 1
ATOM 755 O O . LYS A 1 96 ? 1.87 6.066 3.93 1 97.88 96 LYS A O 1
ATOM 760 N N . ALA A 1 97 ? 3.551 6.578 2.543 1 97.62 97 ALA A N 1
ATOM 761 C CA . ALA A 1 97 ? 4.457 6.824 3.662 1 97.62 97 ALA A CA 1
ATOM 762 C C . ALA A 1 97 ? 3.951 7.965 4.539 1 97.62 97 ALA A C 1
ATOM 764 O O . ALA A 1 97 ? 4 7.879 5.77 1 97.62 97 ALA A O 1
ATOM 765 N N . VAL A 1 98 ? 3.453 9.023 3.928 1 97.19 98 VAL A N 1
ATOM 766 C CA . VAL A 1 98 ? 2.91 10.164 4.664 1 97.19 98 VAL A CA 1
ATOM 767 C C . VAL A 1 98 ? 1.681 9.727 5.457 1 97.19 98 VAL A C 1
ATOM 769 O O . VAL A 1 98 ? 1.579 10 6.656 1 97.19 98 VAL A O 1
ATOM 772 N N . GLU A 1 99 ? 0.82 8.984 4.789 1 96 99 GLU A N 1
ATOM 773 C CA . GLU A 1 99 ? -0.401 8.508 5.43 1 96 99 GLU A CA 1
ATOM 774 C C . GLU A 1 99 ? -0.082 7.648 6.652 1 96 99 GLU A C 1
ATOM 776 O O . GLU A 1 99 ? -0.834 7.648 7.629 1 96 99 GLU A O 1
ATOM 781 N N . LEU A 1 100 ? 1.026 6.961 6.535 1 95 100 LEU A N 1
ATOM 782 C CA . LEU A 1 100 ? 1.345 5.973 7.559 1 95 100 LEU A CA 1
ATOM 783 C C . LEU A 1 100 ? 2.254 6.57 8.625 1 95 100 LEU A C 1
ATOM 785 O O . LEU A 1 100 ? 2.756 5.848 9.492 1 95 100 LEU A O 1
ATOM 789 N N . GLY A 1 101 ? 2.602 7.848 8.523 1 93.81 101 GLY A N 1
ATOM 790 C CA . GLY A 1 101 ? 3.189 8.523 9.664 1 93.81 101 GLY A CA 1
ATOM 791 C C . GLY A 1 101 ? 4.66 8.844 9.477 1 93.81 101 GLY A C 1
ATOM 792 O O . GLY A 1 101 ? 5.352 9.195 10.438 1 93.81 101 GLY A O 1
ATOM 793 N N . ALA A 1 102 ? 5.203 8.727 8.312 1 96.56 102 ALA A N 1
ATOM 794 C CA . ALA A 1 102 ? 6.602 9.078 8.094 1 96.56 102 ALA A CA 1
ATOM 795 C C . ALA A 1 102 ? 6.879 10.516 8.508 1 96.56 102 ALA A C 1
ATOM 797 O O . ALA A 1 102 ? 6.074 11.414 8.242 1 96.56 102 ALA A O 1
ATOM 798 N N . ARG A 1 103 ? 7.957 10.664 9.188 1 96.44 103 ARG A N 1
ATOM 799 C CA . ARG A 1 103 ? 8.398 12 9.562 1 96.44 103 ARG A CA 1
ATOM 800 C C . ARG A 1 103 ? 9.445 12.531 8.586 1 96.44 103 ARG A C 1
ATOM 802 O O . ARG A 1 103 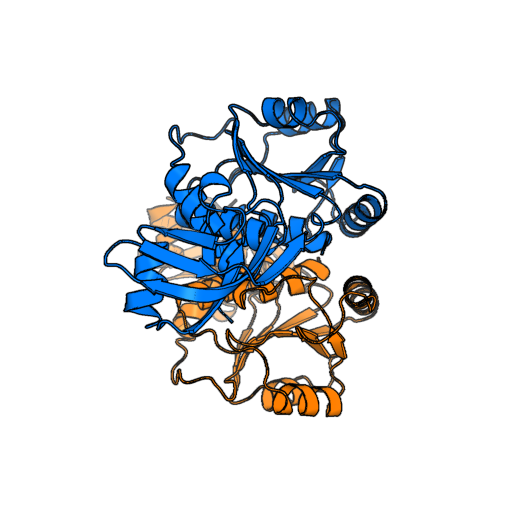? 9.578 13.742 8.406 1 96.44 103 ARG A O 1
ATOM 809 N N . HIS A 1 104 ? 10.18 11.586 8.062 1 97.5 104 HIS A N 1
ATOM 810 C CA . HIS A 1 104 ? 11.188 11.883 7.055 1 97.5 104 HIS A CA 1
ATOM 811 C C . HIS A 1 104 ? 11.18 10.836 5.945 1 97.5 104 HIS A C 1
ATOM 813 O O . HIS A 1 104 ? 11.008 9.641 6.215 1 97.5 104 HIS A O 1
ATOM 819 N N . ILE A 1 105 ? 11.328 11.32 4.73 1 98.38 105 ILE A N 1
ATOM 820 C CA . ILE A 1 105 ? 11.492 10.438 3.576 1 98.38 105 ILE A CA 1
ATOM 821 C C . ILE A 1 105 ? 12.82 10.734 2.881 1 98.38 105 ILE A C 1
ATOM 823 O O . ILE A 1 105 ? 12.977 11.781 2.254 1 98.38 105 ILE A O 1
ATOM 827 N N . ALA A 1 106 ? 13.734 9.852 3.061 1 98.31 106 ALA A N 1
ATOM 828 C CA . ALA A 1 106 ? 15.07 9.969 2.477 1 98.31 106 ALA A CA 1
ATOM 829 C C . ALA A 1 106 ? 15.211 9.078 1.241 1 98.31 106 ALA A C 1
ATOM 831 O O . ALA A 1 106 ? 15.43 7.875 1.355 1 98.31 106 ALA A O 1
ATOM 832 N N . LEU A 1 107 ? 15.156 9.703 0.079 1 97.38 107 LEU A N 1
ATOM 833 C CA . LEU A 1 107 ? 15.352 8.977 -1.169 1 97.38 107 LEU A CA 1
ATOM 834 C C . LEU A 1 107 ? 16.844 8.812 -1.479 1 97.38 107 LEU A C 1
ATOM 836 O O . LEU A 1 107 ? 17.625 9.734 -1.245 1 97.38 107 LEU A O 1
ATOM 840 N N . PHE A 1 108 ? 17.156 7.613 -1.981 1 96.44 108 PHE A N 1
ATOM 841 C CA . PHE A 1 108 ? 18.562 7.453 -2.312 1 96.44 108 PHE A CA 1
ATOM 842 C C . PHE A 1 108 ? 18.719 6.703 -3.631 1 96.44 108 PHE A C 1
ATOM 844 O O .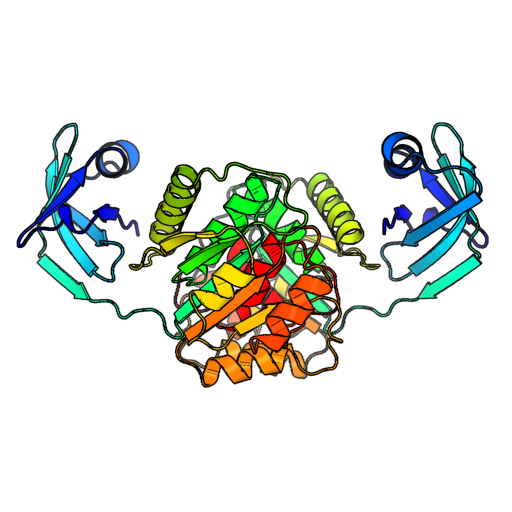 PHE A 1 108 ? 17.844 5.945 -4.035 1 96.44 108 PHE A O 1
ATOM 851 N N . ARG A 1 109 ? 19.797 6.961 -4.207 1 93.56 109 ARG A N 1
ATOM 852 C CA . ARG A 1 109 ? 20.156 6.234 -5.422 1 93.56 109 ARG A CA 1
ATOM 853 C C . ARG A 1 109 ? 20.844 4.918 -5.086 1 93.56 109 ARG A C 1
ATOM 855 O O . ARG A 1 109 ? 21.719 4.867 -4.223 1 93.56 109 ARG A O 1
ATOM 862 N N . SER A 1 110 ? 20.312 3.902 -5.668 1 85.38 110 SER A N 1
ATOM 863 C CA . SER A 1 110 ? 20.969 2.609 -5.496 1 85.38 110 SER A CA 1
ATOM 864 C C . SER A 1 110 ? 21.969 2.336 -6.625 1 85.38 110 SER A C 1
ATOM 866 O O . SER A 1 110 ? 22.031 3.096 -7.594 1 85.38 110 SER A O 1
ATOM 868 N N . GLU A 1 111 ? 22.844 1.394 -6.398 1 76.25 111 GLU A N 1
ATOM 869 C CA . GLU A 1 111 ? 23.828 1.033 -7.414 1 76.25 111 GLU A CA 1
ATOM 870 C C . GLU A 1 111 ? 23.172 0.843 -8.781 1 76.25 111 GLU A C 1
ATOM 872 O O . GLU A 1 111 ? 23.766 1.18 -9.805 1 76.25 111 GLU A O 1
ATOM 877 N N . HIS A 1 112 ? 21.984 0.478 -8.742 1 68.25 112 HIS A N 1
ATOM 878 C CA . HIS A 1 112 ? 21.312 0.137 -9.992 1 68.25 112 HIS A CA 1
ATOM 879 C C . HIS A 1 112 ? 20.391 1.265 -10.445 1 68.25 112 HIS A C 1
ATOM 881 O O . HIS A 1 112 ? 19.656 1.117 -11.422 1 68.25 112 HIS A O 1
ATOM 887 N N . THR A 1 113 ? 20.5 2.311 -9.727 1 68.62 113 THR A N 1
ATOM 888 C CA . THR A 1 113 ? 19.594 3.391 -10.086 1 68.62 113 THR A CA 1
ATOM 889 C C . THR A 1 113 ? 20.141 4.191 -11.266 1 68.62 113 THR A C 1
ATOM 891 O O . THR A 1 113 ? 21.266 4.703 -11.203 1 68.62 113 THR A O 1
ATOM 894 N N . ILE A 1 114 ? 19.375 4.094 -12.32 1 58.38 114 ILE A N 1
ATOM 895 C CA . ILE A 1 114 ? 19.75 4.793 -13.539 1 58.38 114 ILE A CA 1
ATOM 896 C C . ILE A 1 114 ? 19.234 6.227 -13.5 1 58.38 114 ILE A C 1
ATOM 898 O O . ILE A 1 114 ? 19.875 7.148 -14.008 1 58.38 114 ILE A O 1
ATOM 902 N N . LYS A 1 115 ? 18.125 6.387 -12.836 1 61.75 115 LYS A N 1
ATOM 903 C CA . LYS A 1 115 ? 17.422 7.652 -13 1 61.75 115 LYS A CA 1
ATOM 904 C C . LYS A 1 115 ? 18.109 8.773 -12.227 1 61.75 115 LYS A C 1
ATOM 906 O O . LYS A 1 115 ? 18.359 8.633 -11.023 1 61.75 115 LYS A O 1
ATOM 911 N N . LYS A 1 116 ? 18.516 9.789 -12.922 1 60.53 116 LYS A N 1
ATOM 912 C CA . LYS A 1 116 ? 19.312 10.898 -12.398 1 60.53 116 LYS A CA 1
ATOM 913 C C . LYS A 1 116 ? 18.438 11.93 -11.695 1 60.53 116 LYS A C 1
ATOM 915 O O . LYS A 1 116 ? 18.812 12.477 -10.656 1 60.53 116 LYS A O 1
ATOM 920 N N . ASN A 1 117 ? 17.266 12.227 -12.203 1 75.81 117 ASN A N 1
ATOM 921 C CA . ASN A 1 117 ? 16.656 13.438 -11.664 1 75.81 117 ASN A CA 1
ATOM 922 C C . ASN A 1 117 ? 15.32 13.141 -10.992 1 75.81 117 ASN A C 1
ATOM 924 O O . ASN A 1 117 ? 14.461 12.492 -11.586 1 75.81 117 ASN A O 1
ATOM 928 N N . VAL A 1 118 ? 15.234 13.281 -9.602 1 82.56 118 VAL A N 1
ATOM 929 C CA . VAL A 1 118 ? 13.984 13.148 -8.859 1 82.56 118 VAL A CA 1
ATOM 930 C C . VAL A 1 118 ? 13.305 14.516 -8.75 1 82.56 118 VAL A C 1
ATOM 932 O O . VAL A 1 118 ? 13.938 15.5 -8.344 1 82.56 118 VAL A O 1
ATOM 935 N N . ARG A 1 119 ? 12.102 14.602 -9.234 1 87.62 119 ARG A N 1
ATOM 936 C CA . ARG A 1 119 ? 11.297 15.812 -9.078 1 87.62 119 ARG A CA 1
ATOM 937 C C . ARG A 1 119 ? 10.742 15.93 -7.664 1 87.62 119 ARG A C 1
ATOM 939 O O . ARG A 1 119 ? 9.578 15.625 -7.422 1 87.62 119 ARG A O 1
ATOM 946 N N . THR A 1 120 ? 11.531 16.547 -6.844 1 91.44 120 THR A N 1
ATOM 947 C CA . THR A 1 120 ? 11.172 16.641 -5.434 1 91.44 120 THR A CA 1
ATOM 948 C C . THR A 1 120 ? 9.961 17.547 -5.242 1 91.44 120 THR A C 1
ATOM 950 O O . THR A 1 120 ? 9.172 17.359 -4.316 1 91.44 120 THR A O 1
ATOM 953 N N . ASP A 1 121 ? 9.812 18.547 -6.125 1 93.38 121 ASP A N 1
ATOM 954 C CA . ASP A 1 121 ? 8.68 19.453 -6.039 1 93.38 121 ASP A CA 1
ATOM 955 C C . ASP A 1 121 ? 7.355 18.703 -6.176 1 93.38 121 ASP A C 1
ATOM 957 O O . ASP A 1 121 ? 6.414 18.953 -5.426 1 93.38 121 ASP A O 1
ATOM 961 N N . ARG A 1 122 ? 7.332 17.797 -7.09 1 95.19 122 ARG A N 1
ATOM 962 C CA . ARG A 1 122 ? 6.137 16.984 -7.289 1 95.19 122 ARG A CA 1
ATOM 963 C C . ARG A 1 122 ? 5.883 16.078 -6.082 1 95.19 122 ARG A C 1
ATOM 965 O O . ARG A 1 122 ? 4.746 15.953 -5.625 1 95.19 122 ARG A O 1
ATOM 972 N N . LEU A 1 123 ? 6.914 15.492 -5.621 1 97.44 123 LEU A N 1
ATOM 973 C CA . LEU A 1 123 ? 6.773 14.609 -4.469 1 97.44 123 LEU A CA 1
ATOM 974 C C . LEU A 1 123 ? 6.32 15.383 -3.238 1 97.44 123 LEU A C 1
ATOM 976 O O . LEU A 1 123 ? 5.531 14.883 -2.434 1 97.44 123 LEU A O 1
ATOM 980 N N . GLU A 1 124 ? 6.844 16.578 -3.139 1 97.06 124 GLU A N 1
ATOM 981 C CA . GLU A 1 124 ? 6.426 17.438 -2.037 1 97.06 124 GLU A CA 1
ATOM 982 C C . GLU A 1 124 ? 4.945 17.781 -2.141 1 97.06 124 GLU A C 1
ATOM 984 O O . GLU A 1 124 ? 4.242 17.844 -1.129 1 97.06 124 GLU A O 1
ATOM 989 N N . SER A 1 125 ? 4.484 18.031 -3.279 1 96.44 125 SER A N 1
ATOM 990 C CA . SER A 1 125 ? 3.066 18.312 -3.5 1 96.44 125 SER A CA 1
ATOM 991 C C . SER A 1 125 ? 2.211 17.094 -3.125 1 96.44 125 SER A C 1
ATOM 993 O O . SER A 1 125 ? 1.15 17.25 -2.516 1 96.44 125 SER A O 1
ATOM 995 N N . ILE A 1 126 ? 2.691 15.969 -3.484 1 97.5 126 ILE A N 1
ATOM 996 C CA . ILE A 1 126 ? 1.998 14.727 -3.156 1 97.5 126 ILE A CA 1
ATOM 997 C C . ILE A 1 126 ? 1.962 14.539 -1.642 1 97.5 126 ILE A C 1
ATOM 999 O O . ILE A 1 126 ? 0.923 14.188 -1.078 1 97.5 126 ILE A O 1
ATOM 1003 N N . ALA A 1 127 ? 3.064 14.812 -1.02 1 98.06 127 ALA A N 1
ATOM 1004 C CA . ALA A 1 127 ? 3.15 14.688 0.434 1 98.06 127 ALA A CA 1
ATOM 1005 C C . ALA A 1 127 ? 2.178 15.641 1.124 1 98.06 127 ALA A C 1
ATOM 1007 O O . ALA A 1 127 ? 1.497 15.258 2.08 1 98.06 127 ALA A O 1
ATOM 1008 N N . LEU A 1 128 ? 2.131 16.828 0.631 1 97 128 LEU A N 1
ATOM 1009 C CA . LEU A 1 128 ? 1.23 17.828 1.194 1 97 128 LEU A CA 1
ATOM 1010 C C . LEU A 1 128 ? -0.223 17.375 1.064 1 97 128 LEU A C 1
ATOM 1012 O O . LEU A 1 128 ? -0.987 17.453 2.029 1 97 128 LEU A O 1
ATOM 1016 N N . SER A 1 129 ? -0.591 16.938 -0.073 1 96.44 129 SER A N 1
ATOM 1017 C CA . SER A 1 129 ? -1.945 16.453 -0.304 1 96.44 129 SER A CA 1
ATOM 1018 C C . SER A 1 129 ? -2.27 15.273 0.611 1 96.44 129 SER A C 1
ATOM 1020 O O . SER A 1 129 ? -3.357 15.211 1.188 1 96.44 129 SER A O 1
ATOM 1022 N N . ALA A 1 130 ? -1.327 14.391 0.712 1 96.88 130 ALA A N 1
ATOM 1023 C CA . ALA A 1 130 ? -1.518 13.219 1.566 1 96.88 130 ALA A CA 1
ATOM 1024 C C . ALA A 1 130 ? -1.668 13.625 3.029 1 96.88 130 ALA A C 1
ATOM 1026 O O . ALA A 1 130 ? -2.492 13.062 3.754 1 96.88 130 ALA A O 1
ATOM 1027 N N . MET A 1 131 ? -0.865 14.531 3.482 1 96.44 131 MET A N 1
ATOM 1028 C CA . MET A 1 131 ? -0.953 15.031 4.852 1 96.44 131 MET A CA 1
ATOM 1029 C C . MET A 1 131 ? -2.352 15.562 5.148 1 96.44 131 MET A C 1
ATOM 1031 O O . MET A 1 131 ? -2.951 15.211 6.164 1 96.44 131 MET A O 1
ATOM 1035 N N . LYS A 1 132 ? -2.877 16.344 4.25 1 95.56 132 LYS A N 1
ATOM 1036 C CA . LYS A 1 132 ? -4.199 16.938 4.43 1 95.56 132 LYS A CA 1
ATOM 1037 C C . LYS A 1 132 ? -5.289 15.875 4.422 1 95.56 132 LYS A C 1
ATOM 1039 O O . LYS A 1 132 ? -6.164 15.859 5.293 1 95.56 132 LYS A O 1
ATOM 1044 N N . GLN A 1 133 ? -5.133 14.992 3.488 1 92.5 133 GLN A N 1
ATOM 1045 C CA . GLN A 1 133 ? -6.137 13.938 3.365 1 92.5 133 GLN A CA 1
ATOM 1046 C C . GLN A 1 133 ? -6.117 13.016 4.578 1 92.5 133 GLN A C 1
ATOM 1048 O O . GLN A 1 133 ? -7.156 12.492 4.984 1 92.5 133 GLN A O 1
ATOM 1053 N N . SER A 1 134 ? -4.973 12.82 5.148 1 93.44 134 SER A N 1
ATOM 1054 C CA . SER A 1 134 ? -4.832 11.938 6.301 1 93.44 134 SER A CA 1
ATOM 1055 C C . SER A 1 134 ? -5.074 12.688 7.605 1 93.44 134 SER A C 1
ATOM 1057 O O . SER A 1 134 ? -4.98 12.102 8.688 1 93.44 134 SER A O 1
ATOM 1059 N N . LEU A 1 135 ? -5.289 13.992 7.57 1 93.31 135 LEU A N 1
ATOM 1060 C CA . LEU A 1 135 ? -5.578 14.875 8.695 1 93.31 135 LEU A CA 1
ATOM 1061 C C . LEU A 1 135 ? -4.387 14.945 9.648 1 93.31 135 LEU A C 1
ATOM 1063 O O . LEU A 1 135 ? -4.559 14.961 10.867 1 93.31 135 LEU A O 1
ATOM 1067 N N . ARG A 1 136 ? -3.225 14.883 9.078 1 93.69 136 ARG A N 1
ATOM 1068 C CA . ARG A 1 136 ? -1.988 15.016 9.836 1 93.69 136 ARG A CA 1
ATOM 1069 C C . ARG A 1 136 ? -1.598 16.484 9.992 1 93.69 136 ARG A C 1
ATOM 1071 O O . ARG A 1 136 ? -1.968 17.328 9.164 1 93.69 136 ARG A O 1
ATOM 1078 N N . SER A 1 137 ? -0.843 16.734 11.016 1 96.31 137 SER A N 1
ATOM 1079 C CA . SER A 1 137 ? -0.366 18.094 11.25 1 96.31 137 SER A CA 1
ATOM 1080 C C . SER A 1 137 ? 1.132 18.203 10.984 1 96.31 137 SER A C 1
ATOM 1082 O O . SER A 1 137 ? 1.717 19.281 11.148 1 96.31 137 SER A O 1
ATOM 1084 N N . TRP A 1 138 ? 1.719 17.094 10.648 1 96.56 138 TRP A N 1
ATOM 1085 C CA . TRP A 1 138 ? 3.158 17.062 10.422 1 96.56 138 TRP A CA 1
ATOM 1086 C C . TRP A 1 138 ? 3.467 16.656 8.977 1 96.56 138 TRP A C 1
ATOM 1088 O O . TRP A 1 138 ? 3.043 15.602 8.516 1 96.56 138 TRP A O 1
ATOM 1098 N N . LEU A 1 139 ? 4.113 17.5 8.281 1 97.56 139 LEU A N 1
ATOM 1099 C CA . LEU A 1 139 ? 4.562 17.25 6.914 1 97.56 139 LEU A CA 1
ATOM 1100 C C . LEU A 1 139 ? 5.969 16.672 6.902 1 97.56 139 LEU A C 1
ATOM 1102 O O . LEU A 1 139 ? 6.906 17.297 7.406 1 97.56 139 LEU A O 1
ATOM 1106 N N . PRO A 1 140 ? 6.117 15.469 6.414 1 97.31 140 PRO A N 1
ATOM 1107 C CA . PRO A 1 140 ? 7.469 14.906 6.41 1 97.31 140 PRO A CA 1
ATOM 1108 C C . PRO A 1 140 ? 8.422 15.68 5.5 1 97.31 140 PRO A C 1
ATOM 1110 O O . PRO A 1 140 ? 8.008 16.203 4.461 1 97.31 140 PRO A O 1
ATOM 1113 N N . GLU A 1 141 ? 9.648 15.703 5.887 1 96.38 141 GLU A N 1
ATOM 1114 C CA . GLU A 1 141 ? 10.703 16.219 5.027 1 96.38 141 GLU A CA 1
ATOM 1115 C C . GLU A 1 141 ? 11.117 15.195 3.98 1 96.38 141 GLU A C 1
ATOM 1117 O O . GLU A 1 141 ? 11.258 14.008 4.289 1 96.38 141 GLU A O 1
ATOM 1122 N N . ILE A 1 142 ? 11.289 15.68 2.721 1 97.88 142 ILE A N 1
ATOM 1123 C CA . ILE A 1 142 ? 11.773 14.812 1.654 1 97.88 142 ILE A CA 1
ATOM 1124 C C . ILE A 1 142 ? 13.18 15.234 1.241 1 97.88 142 ILE A C 1
ATOM 1126 O O . ILE A 1 142 ? 13.414 16.406 0.927 1 97.88 142 ILE A O 1
ATOM 1130 N N . SER A 1 143 ? 14.102 14.336 1.325 1 97.12 143 SER A N 1
ATOM 1131 C CA . SER A 1 143 ? 15.484 14.578 0.929 1 97.12 143 SER A CA 1
ATOM 1132 C C . SER A 1 143 ? 15.977 13.516 -0.048 1 97.12 143 SER A C 1
ATOM 1134 O O . SER A 1 143 ? 15.43 12.406 -0.098 1 97.12 143 SER A O 1
ATOM 1136 N N . VAL A 1 144 ? 16.953 13.922 -0.812 1 96.25 144 VAL A N 1
ATOM 1137 C CA . VAL A 1 144 ? 17.547 13.008 -1.781 1 96.25 144 VAL A CA 1
ATOM 1138 C C . VAL A 1 144 ? 19.031 12.828 -1.486 1 96.25 144 VAL A C 1
ATOM 1140 O O . VAL A 1 144 ? 19.75 13.812 -1.302 1 96.25 144 VAL A O 1
ATOM 1143 N N . PHE A 1 145 ? 19.438 11.586 -1.426 1 95.69 145 PHE A N 1
ATOM 1144 C CA . PHE A 1 145 ? 20.812 11.234 -1.128 1 95.69 145 PHE A CA 1
ATOM 1145 C C . PHE A 1 145 ? 21.453 10.5 -2.299 1 95.69 145 PHE A C 1
ATOM 1147 O O . PHE A 1 145 ? 20.75 9.977 -3.168 1 95.69 145 PHE A O 1
ATOM 1154 N N . LEU A 1 146 ? 22.75 10.445 -2.295 1 93.5 146 LEU A N 1
ATOM 1155 C CA . LEU A 1 146 ? 23.484 9.828 -3.398 1 93.5 146 LEU A CA 1
ATOM 1156 C C . LEU A 1 146 ? 23.547 8.312 -3.232 1 93.5 146 LEU A C 1
ATOM 1158 O O . LEU A 1 146 ? 23.781 7.59 -4.203 1 93.5 146 LEU A O 1
ATOM 1162 N N . SER A 1 147 ? 23.453 7.867 -1.976 1 94.12 147 SER A N 1
ATOM 1163 C CA . SER A 1 147 ? 23.562 6.438 -1.709 1 94.12 147 SER A CA 1
ATOM 1164 C C . SER A 1 147 ? 22.875 6.062 -0.401 1 94.12 147 SER A C 1
ATOM 1166 O O . SER A 1 147 ? 22.516 6.938 0.385 1 94.12 147 SER A O 1
ATOM 1168 N N . VAL A 1 148 ? 22.672 4.758 -0.253 1 95.81 148 VAL A N 1
ATOM 1169 C CA . VAL A 1 148 ? 22.094 4.281 0.994 1 95.81 148 VAL A CA 1
ATOM 1170 C C . VAL A 1 148 ? 23.047 4.566 2.156 1 95.81 148 VAL A C 1
ATOM 1172 O O . VAL A 1 148 ? 22.594 4.863 3.27 1 95.81 148 VAL A O 1
ATOM 1175 N N . GLU A 1 149 ? 24.328 4.566 1.892 1 94.56 149 GLU A N 1
ATOM 1176 C CA . GLU A 1 149 ? 25.328 4.852 2.918 1 94.56 149 GLU A CA 1
ATOM 1177 C C . GLU A 1 149 ? 25.172 6.27 3.463 1 94.56 149 GLU A C 1
ATOM 1179 O O . GLU A 1 149 ? 25.297 6.492 4.668 1 94.56 149 GLU A O 1
ATOM 1184 N N . GLU A 1 150 ? 24.891 7.176 2.584 1 96.06 150 GLU A N 1
ATOM 1185 C CA . GLU A 1 150 ? 24.688 8.562 2.996 1 96.06 150 GLU A CA 1
ATOM 1186 C C . GLU A 1 150 ? 23.469 8.695 3.912 1 96.06 150 GLU A C 1
ATOM 1188 O O . GLU A 1 150 ? 23.484 9.5 4.848 1 96.06 150 GLU A O 1
ATOM 1193 N N . VAL A 1 151 ? 22.453 7.93 3.604 1 97.44 151 VAL A N 1
ATOM 1194 C CA . VAL A 1 151 ? 21.25 7.953 4.438 1 97.44 151 VAL A CA 1
ATOM 1195 C C . VAL A 1 151 ? 21.594 7.441 5.84 1 97.44 151 VAL A C 1
ATOM 1197 O O . VAL A 1 151 ? 21.234 8.07 6.84 1 97.44 151 VAL A O 1
ATOM 1200 N N . ILE A 1 152 ? 22.281 6.316 5.879 1 97.12 152 ILE A N 1
ATOM 1201 C CA . ILE A 1 152 ? 22.641 5.691 7.148 1 97.12 152 ILE A CA 1
ATOM 1202 C C . ILE A 1 152 ? 23.516 6.641 7.953 1 97.12 152 ILE A C 1
ATOM 1204 O O . ILE A 1 152 ? 23.359 6.777 9.164 1 97.12 152 ILE A O 1
ATOM 1208 N N . GLU A 1 153 ? 24.438 7.277 7.246 1 96.31 153 GLU A N 1
ATOM 1209 C CA . GLU A 1 153 ? 25.344 8.227 7.906 1 96.31 153 GLU A CA 1
ATOM 1210 C C . GLU A 1 153 ? 24.562 9.406 8.484 1 96.31 153 GLU A C 1
ATOM 1212 O O . GLU A 1 153 ? 24.812 9.812 9.625 1 96.31 153 GLU A O 1
ATOM 1217 N N . ARG A 1 154 ? 23.656 9.93 7.703 1 97 154 ARG A N 1
ATOM 1218 C CA . ARG A 1 154 ? 22.859 11.078 8.133 1 97 154 ARG A CA 1
ATOM 1219 C C . ARG A 1 154 ? 22.062 10.758 9.391 1 97 154 ARG A C 1
ATOM 1221 O O . ARG A 1 154 ? 21.859 11.617 10.242 1 97 154 ARG A O 1
ATOM 1228 N N . PHE A 1 155 ? 21.578 9.477 9.461 1 97.19 155 PHE A N 1
ATOM 1229 C CA . PHE A 1 155 ? 20.75 9.062 10.578 1 97.19 155 PHE A CA 1
ATOM 1230 C C . PHE A 1 155 ? 21.453 8.008 11.422 1 97.19 155 PHE A C 1
ATOM 1232 O O . PHE A 1 155 ? 20.844 7.027 11.852 1 97.19 155 PHE A O 1
ATOM 1239 N N . SER A 1 156 ? 22.734 8.164 11.633 1 94.56 156 SER A N 1
ATOM 1240 C CA . SER A 1 156 ? 23.594 7.172 12.273 1 94.56 156 SER A CA 1
ATOM 1241 C C . SER A 1 156 ? 23.219 6.992 13.742 1 94.56 156 SER A C 1
ATOM 1243 O O . SER A 1 156 ? 23.562 5.977 14.359 1 94.56 156 SER A O 1
ATOM 1245 N N . ASP A 1 157 ? 22.469 7.906 14.375 1 93.75 157 ASP A N 1
ATOM 1246 C CA . ASP A 1 157 ? 22.094 7.852 15.789 1 93.75 157 ASP A CA 1
ATOM 1247 C C . ASP A 1 157 ? 20.75 7.152 15.969 1 93.75 157 ASP A C 1
ATOM 1249 O O . ASP A 1 157 ? 20.25 7.051 17.094 1 93.75 157 ASP A O 1
ATOM 1253 N N . VAL A 1 158 ? 20.156 6.652 14.961 1 94.06 158 VAL A N 1
ATOM 1254 C CA . VAL A 1 158 ? 18.828 6.043 14.961 1 94.06 158 VAL A CA 1
ATOM 1255 C C . VAL A 1 158 ? 18.953 4.559 14.625 1 94.06 158 VAL A C 1
ATOM 1257 O O . VAL A 1 158 ? 19.641 4.18 13.68 1 94.06 158 VAL A O 1
ATOM 1260 N N . PRO A 1 159 ? 18.312 3.688 15.469 1 94.94 159 PRO A N 1
ATOM 1261 C CA . PRO A 1 159 ? 18.281 2.285 15.055 1 94.94 159 PRO A CA 1
ATOM 1262 C C . PRO A 1 159 ? 17.781 2.102 13.625 1 94.94 159 PRO A C 1
ATOM 1264 O O . PRO A 1 159 ? 16.844 2.783 13.203 1 94.94 159 PRO A O 1
ATOM 1267 N N . CYS A 1 160 ? 18.438 1.227 12.883 1 95.75 160 CYS A N 1
ATOM 1268 C CA . CYS A 1 160 ? 18.172 1.062 11.453 1 95.75 160 CYS A CA 1
ATOM 1269 C C . CYS A 1 160 ? 17.703 -0.355 11.148 1 95.75 160 CYS A C 1
ATOM 1271 O O . CYS A 1 160 ? 18.359 -1.328 11.523 1 95.75 160 CYS A O 1
ATOM 1273 N N . LEU A 1 161 ? 16.531 -0.469 10.578 1 95 161 LEU A N 1
ATOM 1274 C CA . LEU A 1 161 ? 16.016 -1.728 10.055 1 95 161 LEU A CA 1
ATOM 1275 C C . LEU A 1 161 ? 15.992 -1.714 8.531 1 95 161 LEU A C 1
ATOM 1277 O O . LEU A 1 161 ? 15.5 -0.763 7.918 1 95 161 LEU A O 1
ATOM 1281 N N . MET A 1 162 ? 16.547 -2.74 7.934 1 95.25 162 MET A N 1
ATOM 1282 C CA . MET A 1 162 ? 16.625 -2.832 6.48 1 95.25 162 MET A CA 1
ATOM 1283 C C . MET A 1 162 ? 15.836 -4.031 5.969 1 95.25 162 MET A C 1
ATOM 1285 O O . MET A 1 162 ? 16.125 -5.172 6.344 1 95.25 162 MET A O 1
ATOM 1289 N N . ALA A 1 163 ? 14.828 -3.723 5.141 1 93.25 163 ALA A N 1
ATOM 1290 C CA . ALA A 1 163 ? 14.062 -4.805 4.535 1 93.25 163 ALA A CA 1
ATOM 1291 C C . ALA A 1 163 ? 14.898 -5.559 3.506 1 93.25 163 ALA A C 1
ATOM 1293 O O . ALA A 1 163 ? 15.453 -4.957 2.582 1 93.25 163 ALA A O 1
ATOM 1294 N N . HIS A 1 164 ? 14.945 -6.816 3.713 1 88.12 164 HIS A N 1
ATOM 1295 C CA . HIS A 1 164 ? 15.766 -7.629 2.824 1 88.12 164 HIS A CA 1
ATOM 1296 C C . HIS A 1 164 ? 15.141 -9 2.596 1 88.12 164 HIS A C 1
ATOM 1298 O O . HIS A 1 164 ? 14.719 -9.664 3.547 1 88.12 164 HIS A O 1
ATOM 1304 N N . GLU A 1 165 ? 15.055 -9.398 1.331 1 74.88 165 GLU A N 1
ATOM 1305 C CA . GLU A 1 165 ? 14.375 -10.625 0.926 1 74.88 165 GLU A CA 1
ATOM 1306 C C . GLU A 1 165 ? 15.133 -11.859 1.4 1 74.88 165 GLU A C 1
ATOM 1308 O O . GLU A 1 165 ? 14.539 -12.93 1.566 1 74.88 165 GLU A O 1
ATOM 1313 N N . LYS A 1 166 ? 16.469 -11.805 1.534 1 66.44 166 LYS A N 1
ATOM 1314 C CA . LYS A 1 166 ? 17.281 -12.977 1.833 1 66.44 166 LYS A CA 1
ATOM 1315 C C . LYS A 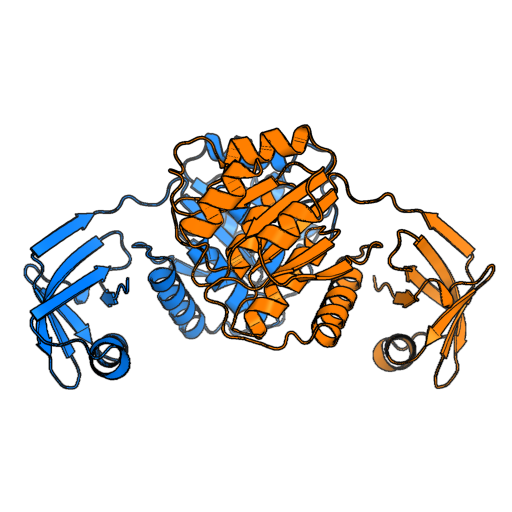1 166 ? 17.156 -13.375 3.301 1 66.44 166 LYS A C 1
ATOM 1317 O O . LYS A 1 166 ? 17.734 -14.367 3.73 1 66.44 166 LYS A O 1
ATOM 1322 N N . VAL A 1 167 ? 16.531 -12.625 4.059 1 61.38 167 VAL A N 1
ATOM 1323 C CA . VAL A 1 167 ? 16.391 -12.977 5.469 1 61.38 167 VAL A CA 1
ATOM 1324 C C . VAL A 1 167 ? 15.203 -13.93 5.652 1 61.38 167 VAL A C 1
ATOM 1326 O O . VAL A 1 167 ? 14.148 -13.727 5.055 1 61.38 167 VAL A O 1
ATOM 1329 N N . SER A 1 168 ? 15.484 -15.242 6.051 1 56.5 168 SER A N 1
ATOM 1330 C CA . SER A 1 168 ? 14.438 -16.234 6.246 1 56.5 168 SER A CA 1
ATOM 1331 C C . SER A 1 168 ? 13.336 -15.711 7.16 1 56.5 168 SER A C 1
ATOM 1333 O O . SER A 1 168 ? 13.617 -15.07 8.172 1 56.5 168 SER A O 1
ATOM 1335 N N . SER A 1 169 ? 12.086 -15.641 6.719 1 56.72 169 SER A N 1
ATOM 1336 C CA . SER A 1 169 ? 10.906 -15.258 7.484 1 56.72 169 SER A CA 1
ATOM 1337 C C . SER A 1 169 ? 10.852 -15.992 8.82 1 56.72 169 SER A C 1
ATOM 1339 O O . SER A 1 169 ? 10.242 -15.508 9.773 1 56.72 169 SER A O 1
ATOM 1341 N N . ASP A 1 170 ? 11.398 -17.141 8.719 1 49.47 170 ASP A N 1
ATOM 1342 C CA . ASP A 1 170 ? 11.336 -17.969 9.922 1 49.47 170 ASP A CA 1
ATOM 1343 C C . ASP A 1 170 ? 12.023 -17.281 11.094 1 49.47 170 ASP A C 1
ATOM 1345 O O . ASP A 1 170 ? 11.93 -17.75 12.234 1 49.47 170 ASP A O 1
ATOM 1349 N N . THR A 1 171 ? 12.898 -16.422 10.711 1 44.19 171 THR A N 1
ATOM 1350 C CA . THR A 1 171 ? 13.664 -15.867 11.82 1 44.19 171 THR A CA 1
ATOM 1351 C C . THR A 1 171 ? 12.898 -14.727 12.484 1 44.19 171 THR A C 1
ATOM 1353 O O . THR A 1 171 ? 13.508 -13.859 13.125 1 44.19 171 THR A O 1
ATOM 1356 N N . GLY A 1 172 ? 11.656 -14.773 12.805 1 47.22 172 GLY A N 1
ATOM 1357 C CA . GLY A 1 172 ? 10.891 -13.93 13.711 1 47.22 172 GLY A CA 1
ATOM 1358 C C . GLY A 1 172 ? 10.875 -12.469 13.297 1 47.22 172 GLY A C 1
ATOM 1359 O O . GLY A 1 172 ? 10.82 -11.578 14.148 1 47.22 172 GLY A O 1
ATOM 1360 N N . GLY A 1 173 ? 11.195 -12.148 12.133 1 51.47 173 GLY A N 1
ATOM 1361 C CA . GLY A 1 173 ? 11.422 -10.78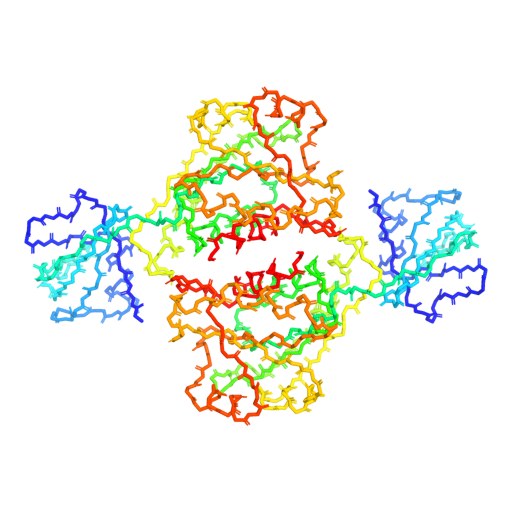1 11.688 1 51.47 173 GLY A CA 1
ATOM 1362 C C . GLY A 1 173 ? 10.227 -9.875 11.938 1 51.47 173 GLY A C 1
ATOM 1363 O O . GLY A 1 173 ? 10.391 -8.711 12.312 1 51.47 173 GLY A O 1
ATOM 1364 N N . GLY A 1 174 ? 8.984 -10.367 11.664 1 55.59 174 GLY A N 1
ATOM 1365 C CA . GLY A 1 174 ? 7.824 -9.539 11.969 1 55.59 174 GLY A CA 1
ATOM 1366 C C . GLY A 1 174 ? 7.758 -9.125 13.422 1 55.59 174 GLY A C 1
ATOM 1367 O O . GLY A 1 174 ? 7.547 -7.949 13.727 1 55.59 174 GLY A O 1
ATOM 1368 N N . ASN A 1 175 ? 8.047 -10.125 14.18 1 57.81 175 ASN A N 1
ATOM 1369 C CA . ASN A 1 175 ? 8 -9.898 15.625 1 57.81 175 ASN A CA 1
ATOM 1370 C C . ASN A 1 175 ? 9.164 -9.023 16.094 1 57.81 175 ASN A C 1
ATOM 1372 O O . ASN A 1 175 ? 9.008 -8.234 17.031 1 57.81 175 ASN A O 1
ATOM 1376 N N . GLU A 1 176 ? 10.102 -9.078 15.242 1 60.66 176 GLU A N 1
ATOM 1377 C CA . GLU A 1 176 ? 11.273 -8.312 15.664 1 60.66 176 GLU A CA 1
ATOM 1378 C C . GLU A 1 176 ? 11.07 -6.816 15.43 1 60.66 176 GLU A C 1
ATOM 1380 O O . GLU A 1 176 ? 11.445 -5.996 16.266 1 60.66 176 GLU A O 1
ATOM 1385 N N . ALA A 1 177 ? 10.469 -6.578 14.328 1 63.62 177 ALA A N 1
ATOM 1386 C CA . ALA A 1 177 ? 10.258 -5.164 14.023 1 63.62 177 ALA A CA 1
ATOM 1387 C C . ALA A 1 177 ? 9.367 -4.5 15.07 1 63.62 177 ALA A C 1
ATOM 1389 O O . ALA A 1 177 ? 9.641 -3.385 15.508 1 63.62 177 ALA A O 1
ATOM 1390 N N . ALA A 1 178 ? 8.406 -5.309 15.422 1 62.53 178 ALA A N 1
ATOM 1391 C CA . ALA A 1 178 ? 7.473 -4.77 16.406 1 62.53 178 ALA A CA 1
ATOM 1392 C C . ALA A 1 178 ? 8.141 -4.625 17.766 1 62.53 178 ALA A C 1
ATOM 1394 O O . ALA A 1 178 ? 7.895 -3.648 18.484 1 62.53 178 ALA A O 1
ATOM 1395 N N . SER A 1 179 ? 8.938 -5.539 17.969 1 64.56 179 SER A N 1
ATOM 1396 C CA . SER A 1 179 ? 9.625 -5.508 19.25 1 64.56 179 SER A CA 1
ATOM 1397 C C . SER A 1 179 ? 10.562 -4.312 19.359 1 64.56 179 SER A C 1
ATOM 1399 O O . SER A 1 179 ? 10.672 -3.688 20.406 1 64.56 179 SER A O 1
ATOM 1401 N N . VAL A 1 180 ? 11.094 -3.93 18.281 1 63.59 180 VAL A N 1
ATOM 1402 C CA . VAL A 1 180 ? 12.039 -2.814 18.266 1 63.59 180 VAL A CA 1
ATOM 1403 C C . VAL A 1 180 ? 11.281 -1.496 18.406 1 63.59 180 VAL A C 1
ATOM 1405 O O . VAL A 1 180 ? 11.75 -0.58 19.094 1 63.59 180 VAL A O 1
ATOM 1408 N N . ALA A 1 181 ? 10.141 -1.495 17.781 1 62.28 181 ALA A N 1
ATOM 1409 C CA . ALA A 1 181 ? 9.328 -0.282 17.781 1 62.28 181 ALA A CA 1
ATOM 1410 C C . ALA A 1 181 ? 8.906 0.1 19.203 1 62.28 181 ALA A C 1
ATOM 1412 O O . ALA A 1 181 ? 8.844 1.284 19.531 1 62.28 181 ALA A O 1
ATOM 1413 N N . ASP A 1 182 ? 8.695 -0.905 19.953 1 64.06 182 ASP A N 1
ATOM 1414 C CA . ASP A 1 182 ? 8.219 -0.66 21.297 1 64.06 182 ASP A CA 1
ATOM 1415 C C . ASP A 1 182 ? 9.305 -0.007 22.156 1 64.06 182 ASP A C 1
ATOM 1417 O O . ASP A 1 182 ? 9.008 0.628 23.172 1 64.06 182 ASP A O 1
ATOM 1421 N N . LYS A 1 183 ? 10.422 -0.061 21.594 1 69.88 183 LYS A N 1
ATOM 1422 C CA . LYS A 1 183 ? 11.5 0.347 22.484 1 69.88 183 LYS A CA 1
ATOM 1423 C C . LYS A 1 183 ? 12.188 1.611 21.984 1 69.88 183 LYS A C 1
ATOM 1425 O O . LYS A 1 183 ? 12.945 2.244 22.719 1 69.88 183 LYS A O 1
ATOM 1430 N N . GLU A 1 184 ? 11.867 1.923 20.781 1 82.62 184 GLU A N 1
ATOM 1431 C CA . GLU A 1 184 ? 12.656 3 20.188 1 82.62 184 GLU A CA 1
ATOM 1432 C C . GLU A 1 184 ? 11.773 4.203 19.859 1 82.62 184 GLU A C 1
ATOM 1434 O O . GLU A 1 184 ? 10.633 4.047 19.422 1 82.62 184 GLU A O 1
ATOM 1439 N N . ASP A 1 185 ? 12.383 5.324 20.109 1 89.25 185 ASP A N 1
ATOM 1440 C CA . ASP A 1 185 ? 11.664 6.566 19.844 1 89.25 185 ASP A CA 1
ATOM 1441 C C . ASP A 1 185 ? 11.766 6.969 18.375 1 89.25 185 ASP A C 1
ATOM 1443 O O . ASP A 1 185 ? 10.938 7.734 17.875 1 89.25 185 ASP A O 1
ATOM 1447 N N . ARG A 1 186 ? 12.898 6.523 17.766 1 95.12 186 ARG A N 1
ATOM 1448 C CA . ARG A 1 186 ? 13.141 6.797 16.359 1 95.12 186 ARG A CA 1
ATOM 1449 C C . ARG A 1 186 ? 13.609 5.543 15.625 1 95.12 186 ARG A C 1
ATOM 1451 O O . ARG A 1 186 ? 14.352 4.734 16.172 1 95.12 186 ARG A O 1
ATOM 1458 N N . LEU A 1 187 ? 13.188 5.422 14.398 1 95.81 187 LEU A N 1
ATOM 1459 C CA . LEU A 1 187 ? 13.57 4.262 13.602 1 95.81 187 LEU A CA 1
ATOM 1460 C C . LEU A 1 187 ? 13.82 4.664 12.148 1 95.81 187 LEU A C 1
ATOM 1462 O O . LEU A 1 187 ? 13.047 5.43 11.57 1 95.81 187 LEU A O 1
ATOM 1466 N N . LEU A 1 188 ? 14.938 4.23 11.617 1 97.44 188 LEU A N 1
ATOM 1467 C CA . LEU A 1 188 ? 15.203 4.309 10.188 1 97.44 188 LEU A CA 1
ATOM 1468 C C . LEU A 1 188 ? 14.812 3.012 9.484 1 97.44 188 LEU A C 1
ATOM 1470 O O . LEU A 1 188 ? 15.328 1.942 9.82 1 97.44 188 LEU A O 1
ATOM 1474 N N . LEU A 1 189 ? 13.867 3.102 8.609 1 97.25 189 LEU A N 1
ATOM 1475 C CA . LEU A 1 189 ? 13.398 1.957 7.836 1 97.25 189 LEU A CA 1
ATOM 1476 C C . LEU A 1 189 ? 13.914 2.029 6.402 1 97.25 189 LEU A C 1
ATOM 1478 O O . LEU A 1 189 ? 13.531 2.926 5.645 1 97.25 189 LEU A O 1
ATOM 1482 N N . LEU A 1 190 ? 14.75 1.091 6.016 1 97.38 190 LEU A N 1
ATOM 1483 C CA . LEU A 1 190 ? 15.344 1.103 4.684 1 97.38 190 LEU A CA 1
ATOM 1484 C C . LEU A 1 190 ? 14.633 0.112 3.764 1 97.38 190 LEU A C 1
ATOM 1486 O O . LEU A 1 190 ? 14.492 -1.063 4.105 1 97.38 190 LEU A O 1
ATOM 1490 N N . VAL A 1 191 ? 14.195 0.602 2.646 1 96.81 191 VAL A N 1
ATOM 1491 C CA . VAL A 1 191 ? 13.586 -0.202 1.59 1 96.81 191 VAL A CA 1
ATOM 1492 C C . VAL A 1 191 ? 14.32 0.04 0.271 1 96.81 191 VAL A C 1
ATOM 1494 O O . VAL A 1 191 ? 14.555 1.188 -0.114 1 96.81 191 VAL A O 1
ATOM 1497 N N . GLY A 1 192 ? 14.688 -0.992 -0.422 1 94.69 192 GLY A N 1
ATOM 1498 C CA . GLY A 1 192 ? 15.398 -0.861 -1.684 1 94.69 192 GLY A CA 1
ATOM 1499 C C . GLY A 1 192 ? 14.484 -0.579 -2.859 1 94.69 192 GLY A C 1
ATOM 1500 O O . GLY A 1 192 ? 13.258 -0.658 -2.732 1 94.69 192 GLY A O 1
ATOM 1501 N N . PRO A 1 193 ? 15.117 -0.222 -4 1 92.69 193 PRO A N 1
ATOM 1502 C CA . PRO A 1 193 ? 14.344 -0.032 -5.234 1 92.69 193 PRO A CA 1
ATOM 1503 C C . PRO A 1 193 ? 13.859 -1.349 -5.836 1 92.69 193 PRO A C 1
ATOM 1505 O O . PRO A 1 193 ? 13.859 -2.377 -5.156 1 92.69 193 PRO A O 1
ATOM 1508 N N . GLU A 1 194 ? 13.32 -1.414 -7.035 1 88.5 194 GLU A N 1
ATOM 1509 C CA . GLU A 1 194 ? 12.805 -2.594 -7.719 1 88.5 194 GLU A CA 1
ATOM 1510 C C . GLU A 1 194 ? 13.844 -3.713 -7.75 1 88.5 194 GLU A C 1
ATOM 1512 O O . GLU A 1 194 ? 13.5 -4.891 -7.602 1 88.5 194 GLU A O 1
ATOM 1517 N N . GLY A 1 195 ? 15.062 -3.393 -7.883 1 85.94 195 GLY A N 1
ATOM 1518 C CA . GLY A 1 195 ? 16.125 -4.383 -7.945 1 85.94 195 GLY A CA 1
ATOM 1519 C C . GLY A 1 195 ? 16.641 -4.789 -6.582 1 85.94 195 GLY A C 1
ATOM 1520 O O . GLY A 1 195 ? 17.516 -5.648 -6.473 1 85.94 195 GLY A O 1
ATOM 1521 N N . GLY A 1 196 ? 16.031 -4.242 -5.504 1 90.56 196 GLY A N 1
ATOM 1522 C CA . GLY A 1 196 ? 16.484 -4.523 -4.156 1 90.56 196 GLY A CA 1
ATOM 1523 C C . GLY A 1 196 ? 17.875 -3.973 -3.869 1 90.56 196 GLY A C 1
ATOM 1524 O O . GLY A 1 196 ? 18.406 -3.189 -4.656 1 90.56 196 GLY A O 1
ATOM 1525 N N . PHE A 1 197 ? 18.328 -4.312 -2.707 1 92.69 197 PHE A N 1
ATOM 1526 C CA . PHE A 1 197 ? 19.688 -3.943 -2.32 1 92.69 197 PHE A CA 1
ATOM 1527 C C . PHE A 1 197 ? 20.703 -4.93 -2.895 1 92.69 197 PHE A C 1
ATOM 1529 O O . PHE A 1 197 ? 20.453 -6.137 -2.92 1 92.69 197 PHE A O 1
ATOM 1536 N N . SER A 1 198 ? 21.812 -4.41 -3.354 1 90.69 198 SER A N 1
ATOM 1537 C CA . SER A 1 198 ? 22.906 -5.309 -3.705 1 90.69 198 SER A CA 1
ATOM 1538 C C . SER A 1 198 ? 23.5 -5.961 -2.465 1 90.69 198 SER A C 1
ATOM 1540 O O . SER A 1 198 ? 23.344 -5.457 -1.351 1 90.69 198 SER A O 1
ATOM 1542 N N . PRO A 1 199 ? 24.172 -7.055 -2.705 1 91 199 PRO A N 1
ATOM 1543 C CA . PRO A 1 199 ? 24.859 -7.668 -1.57 1 91 199 PRO A CA 1
ATOM 1544 C C . PRO A 1 199 ? 25.828 -6.711 -0.881 1 91 199 PRO A C 1
ATOM 1546 O O . PRO A 1 199 ? 25.922 -6.699 0.349 1 91 199 PRO A O 1
ATOM 1549 N N . THR A 1 200 ? 26.5 -5.891 -1.64 1 92.38 200 THR A N 1
ATOM 1550 C CA . THR A 1 200 ? 27.453 -4.926 -1.102 1 92.38 200 THR A CA 1
ATOM 1551 C C . THR A 1 200 ? 26.75 -3.871 -0.261 1 92.38 200 THR A C 1
ATOM 1553 O O . THR A 1 200 ? 27.203 -3.521 0.827 1 92.38 200 THR A O 1
ATOM 1556 N N . GLU A 1 201 ? 25.625 -3.363 -0.729 1 93.25 201 GLU A N 1
ATOM 1557 C CA . GLU A 1 201 ? 24.844 -2.383 0.01 1 93.25 201 GLU A CA 1
ATOM 1558 C C . GLU A 1 201 ? 24.359 -2.953 1.341 1 93.25 201 GLU A C 1
ATOM 1560 O O . GLU A 1 201 ? 24.422 -2.279 2.371 1 93.25 201 GLU A O 1
ATOM 1565 N N . ALA A 1 202 ? 23.828 -4.188 1.276 1 92.38 202 ALA A N 1
ATOM 1566 C CA . ALA A 1 202 ? 23.328 -4.844 2.48 1 92.38 202 ALA A CA 1
ATOM 1567 C C . ALA A 1 202 ? 24.453 -5.066 3.49 1 92.38 202 ALA A C 1
ATOM 1569 O O . ALA A 1 202 ? 24.281 -4.828 4.688 1 92.38 202 ALA A O 1
ATOM 1570 N N . GLU A 1 203 ? 25.578 -5.531 2.986 1 93.38 203 GLU A N 1
ATOM 1571 C CA . GLU A 1 203 ? 26.734 -5.781 3.842 1 93.38 203 GLU A CA 1
ATOM 1572 C C . GLU A 1 203 ? 27.219 -4.492 4.508 1 93.38 203 GLU A C 1
ATOM 1574 O O . GLU A 1 203 ? 27.469 -4.473 5.715 1 93.38 203 GLU A O 1
ATOM 1579 N N . ARG A 1 204 ? 27.328 -3.486 3.762 1 92.75 204 ARG A N 1
ATOM 1580 C CA . ARG A 1 204 ? 27.75 -2.197 4.293 1 92.75 204 ARG A CA 1
ATOM 1581 C C . ARG A 1 204 ? 26.781 -1.675 5.332 1 92.75 204 ARG A C 1
ATOM 1583 O O . ARG A 1 204 ? 27.188 -1.131 6.363 1 92.75 204 ARG A O 1
ATOM 1590 N N . ALA A 1 205 ? 25.5 -1.803 5.023 1 93.38 205 ALA A N 1
ATOM 1591 C CA . ALA A 1 205 ? 24.469 -1.375 5.969 1 93.38 205 ALA A CA 1
ATOM 1592 C C . ALA A 1 205 ? 24.594 -2.129 7.289 1 93.38 205 ALA A C 1
ATOM 1594 O O . ALA A 1 205 ? 24.5 -1.532 8.359 1 93.38 205 ALA A O 1
ATOM 1595 N N . GLN A 1 206 ? 24.781 -3.385 7.176 1 93.62 206 GLN A N 1
ATOM 1596 C CA . GLN A 1 206 ? 24.938 -4.203 8.375 1 93.62 206 GLN A CA 1
ATOM 1597 C C . GLN A 1 206 ? 26.172 -3.785 9.164 1 93.62 206 GLN A C 1
ATOM 1599 O O . GLN A 1 206 ? 26.141 -3.748 10.398 1 93.62 206 GLN A O 1
ATOM 1604 N N . GLU A 1 207 ? 27.25 -3.498 8.469 1 94.31 207 GLU A N 1
ATOM 1605 C CA . GLU A 1 207 ? 28.469 -3.039 9.117 1 94.31 207 GLU A CA 1
ATOM 1606 C C . GLU A 1 207 ? 28.234 -1.743 9.883 1 94.31 207 GLU A C 1
ATOM 1608 O O . GLU A 1 207 ? 28.891 -1.493 10.898 1 94.31 207 GLU A O 1
ATOM 1613 N N . GLU A 1 208 ? 27.281 -1.016 9.414 1 93.31 208 GLU A N 1
ATOM 1614 C CA . GLU A 1 208 ? 26.969 0.259 10.055 1 93.31 208 GLU A CA 1
ATOM 1615 C C . GLU A 1 208 ? 25.875 0.091 11.117 1 93.31 208 GLU A C 1
ATOM 1617 O O . GLU A 1 208 ? 25.375 1.077 11.648 1 93.31 208 GLU A O 1
ATOM 1622 N N . GLY A 1 209 ? 25.453 -1.199 11.344 1 90.44 209 GLY A N 1
ATOM 1623 C CA . GLY A 1 209 ? 24.578 -1.479 12.469 1 90.44 209 GLY A CA 1
ATOM 1624 C C . GLY A 1 209 ? 23.141 -1.735 12.047 1 90.44 209 GLY A C 1
ATOM 1625 O O . GLY A 1 209 ? 22.25 -1.91 12.891 1 90.44 209 GLY A O 1
ATOM 1626 N N . ALA A 1 210 ? 22.875 -1.737 10.781 1 93.19 210 ALA A N 1
ATOM 1627 C CA . ALA A 1 210 ? 21.516 -2.02 10.312 1 93.19 210 ALA A CA 1
ATOM 1628 C C . ALA A 1 210 ? 21.141 -3.475 10.578 1 93.19 210 ALA A C 1
ATOM 1630 O O . ALA A 1 210 ? 21.953 -4.379 10.398 1 93.19 210 ALA A O 1
ATOM 1631 N N . ARG A 1 211 ? 19.938 -3.666 11.062 1 92.06 211 ARG A N 1
ATOM 1632 C CA . ARG A 1 211 ? 19.391 -5.008 11.227 1 92.06 211 ARG A CA 1
ATOM 1633 C C . ARG A 1 211 ? 18.531 -5.402 10.031 1 92.06 211 ARG A C 1
ATOM 1635 O O . ARG A 1 211 ? 17.609 -4.664 9.648 1 92.06 211 ARG A O 1
ATOM 1642 N N . LEU A 1 212 ? 18.812 -6.488 9.508 1 91.44 212 LEU A N 1
ATOM 1643 C CA . LEU A 1 212 ? 18.016 -6.977 8.383 1 91.44 212 LEU A CA 1
ATOM 1644 C C . LEU A 1 212 ? 16.719 -7.594 8.859 1 91.44 212 LEU A C 1
ATOM 1646 O O . LEU A 1 212 ? 16.688 -8.32 9.852 1 91.44 212 LEU A O 1
ATOM 1650 N N . VAL A 1 213 ? 15.633 -7.254 8.188 1 89.56 213 VAL A N 1
ATOM 1651 C CA . VAL A 1 213 ? 14.328 -7.812 8.539 1 89.56 213 VAL A CA 1
ATOM 1652 C C . VAL A 1 213 ? 13.625 -8.32 7.285 1 89.56 213 VAL A C 1
ATOM 1654 O O . VAL A 1 213 ? 13.805 -7.762 6.199 1 89.56 213 VAL A O 1
ATOM 1657 N N . SER A 1 214 ? 12.812 -9.359 7.477 1 89.06 214 SER A N 1
ATOM 1658 C CA . SER A 1 214 ? 11.977 -9.883 6.398 1 89.06 214 SER A CA 1
ATOM 1659 C C . SER A 1 214 ? 10.562 -9.32 6.484 1 89.06 214 SER A C 1
ATOM 1661 O O . SER A 1 214 ? 10.008 -9.172 7.574 1 89.06 214 SER A O 1
ATOM 1663 N N . LEU A 1 215 ? 10.023 -8.984 5.285 1 88.62 215 LEU A N 1
ATOM 1664 C CA . LEU A 1 215 ? 8.656 -8.492 5.262 1 88.62 215 LEU A CA 1
ATOM 1665 C C . LEU A 1 215 ? 7.684 -9.594 4.848 1 88.62 215 LEU A C 1
ATOM 1667 O O . LEU A 1 215 ? 6.566 -9.312 4.41 1 88.62 215 LEU A O 1
ATOM 1671 N N . GLY A 1 216 ? 8.086 -10.836 4.938 1 83.06 216 GLY A N 1
ATOM 1672 C CA . GLY A 1 216 ? 7.215 -11.961 4.621 1 83.06 216 GLY A CA 1
ATOM 1673 C C . GLY A 1 216 ? 7.82 -12.922 3.617 1 83.06 216 GLY A C 1
ATOM 1674 O O . GLY A 1 216 ? 9 -12.812 3.277 1 83.06 216 GLY A O 1
ATOM 1675 N N . ALA A 1 217 ? 6.977 -13.875 3.137 1 80 217 ALA A N 1
ATOM 1676 C CA . ALA A 1 217 ? 7.461 -14.992 2.334 1 80 217 ALA A CA 1
ATOM 1677 C C . ALA A 1 217 ? 7.5 -14.633 0.853 1 80 217 ALA A C 1
ATOM 1679 O O . ALA A 1 217 ? 8.203 -15.273 0.067 1 80 217 ALA A O 1
ATOM 1680 N N . TYR A 1 218 ? 6.82 -13.633 0.47 1 84.44 218 TYR A N 1
ATOM 1681 C CA . TYR A 1 218 ? 6.68 -13.312 -0.947 1 84.44 218 TYR A CA 1
ATOM 1682 C C . TYR A 1 218 ? 7.527 -12.109 -1.323 1 84.44 218 TYR A C 1
ATOM 1684 O O . TYR A 1 218 ? 7.859 -11.281 -0.467 1 84.44 218 TYR A O 1
ATOM 1692 N N . ARG A 1 219 ? 7.859 -12.086 -2.557 1 88.56 219 ARG A N 1
ATOM 1693 C CA . ARG A 1 219 ? 8.508 -10.898 -3.102 1 88.56 219 ARG A CA 1
ATOM 1694 C C . ARG A 1 219 ? 7.52 -9.742 -3.213 1 88.56 219 ARG A C 1
ATOM 1696 O O . ARG A 1 219 ? 6.441 -9.891 -3.789 1 88.56 219 ARG A O 1
ATOM 1703 N N . LEU A 1 220 ? 7.926 -8.609 -2.643 1 93.38 220 LEU A N 1
ATOM 1704 C CA . LEU A 1 220 ? 7.078 -7.426 -2.711 1 93.38 220 LEU A CA 1
ATOM 1705 C C . LEU A 1 220 ? 7.664 -6.398 -3.678 1 93.38 220 LEU A C 1
ATOM 1707 O O . LEU A 1 220 ? 8.883 -6.227 -3.746 1 93.38 220 LEU A O 1
ATOM 1711 N N . ARG A 1 221 ? 6.816 -5.754 -4.402 1 94.5 221 ARG A N 1
ATOM 1712 C CA . ARG A 1 221 ? 7.277 -4.551 -5.09 1 94.5 221 ARG A CA 1
ATOM 1713 C C . ARG A 1 221 ? 7.781 -3.514 -4.094 1 94.5 221 ARG A C 1
ATOM 1715 O O . ARG A 1 221 ? 7.387 -3.521 -2.926 1 94.5 221 ARG A O 1
ATOM 1722 N N . ALA A 1 222 ? 8.562 -2.615 -4.555 1 94.38 222 ALA A N 1
ATOM 1723 C CA . ALA A 1 222 ? 9.227 -1.648 -3.684 1 94.38 222 ALA A CA 1
ATOM 1724 C C . ALA A 1 222 ? 8.203 -0.784 -2.947 1 94.38 222 ALA A C 1
ATOM 1726 O O . ALA A 1 222 ? 8.32 -0.568 -1.738 1 94.38 222 ALA A O 1
ATOM 1727 N N . GLU A 1 223 ? 7.172 -0.269 -3.643 1 96.5 223 GLU A N 1
ATOM 1728 C CA . GLU A 1 223 ? 6.176 0.586 -3 1 96.5 223 GLU A CA 1
ATOM 1729 C C . GLU A 1 223 ? 5.34 -0.2 -1.997 1 96.5 223 GLU A C 1
ATOM 1731 O O . GLU A 1 223 ? 4.91 0.343 -0.976 1 96.5 223 GLU A O 1
ATOM 1736 N N . THR A 1 224 ? 5.094 -1.539 -2.301 1 96.44 224 THR A N 1
ATOM 1737 C CA . THR A 1 224 ? 4.387 -2.393 -1.354 1 96.44 224 THR A CA 1
ATOM 1738 C C . THR A 1 224 ? 5.227 -2.621 -0.1 1 96.44 224 THR A C 1
ATOM 1740 O O . THR A 1 224 ? 4.699 -2.619 1.015 1 96.44 224 THR A O 1
ATOM 1743 N N . ALA A 1 225 ? 6.512 -2.832 -0.32 1 95.62 225 ALA A N 1
ATOM 1744 C CA . ALA A 1 225 ? 7.43 -3.035 0.797 1 95.62 225 ALA A CA 1
ATOM 1745 C C . ALA A 1 225 ? 7.422 -1.836 1.74 1 95.62 225 ALA A C 1
ATOM 1747 O O . ALA A 1 225 ? 7.469 -1.998 2.961 1 95.62 225 ALA A O 1
ATOM 1748 N N . VAL A 1 226 ? 7.352 -0.605 1.195 1 97 226 VAL A N 1
ATOM 1749 C CA . VAL A 1 226 ? 7.297 0.617 1.991 1 97 226 VAL A CA 1
ATOM 1750 C C . VAL A 1 226 ? 6.074 0.584 2.908 1 97 226 VAL A C 1
ATOM 1752 O O . VAL A 1 226 ? 6.195 0.771 4.121 1 97 226 VAL A O 1
ATOM 1755 N N . VAL A 1 227 ? 4.922 0.297 2.322 1 96.5 227 VAL A N 1
ATOM 1756 C CA . VAL A 1 227 ? 3.672 0.332 3.076 1 96.5 227 VAL A CA 1
ATOM 1757 C C . VAL A 1 227 ? 3.66 -0.791 4.109 1 96.5 227 VAL A C 1
ATOM 1759 O O . VAL A 1 227 ? 3.334 -0.564 5.277 1 96.5 227 VAL A O 1
ATOM 1762 N N . ALA A 1 228 ? 4.086 -1.982 3.664 1 94.38 228 ALA A N 1
ATOM 1763 C CA . ALA A 1 228 ? 4.109 -3.133 4.562 1 94.38 228 ALA A CA 1
ATOM 1764 C C . ALA A 1 228 ? 5.047 -2.889 5.742 1 94.38 228 ALA A C 1
ATOM 1766 O O . ALA A 1 228 ? 4.715 -3.211 6.883 1 94.38 228 ALA A O 1
ATOM 1767 N N . PHE A 1 229 ? 6.215 -2.33 5.465 1 94.19 229 PHE A N 1
ATOM 1768 C CA . PHE A 1 229 ? 7.23 -2.076 6.484 1 94.19 229 PHE A CA 1
ATOM 1769 C C . PHE A 1 229 ? 6.727 -1.063 7.508 1 94.19 229 PHE A C 1
ATOM 1771 O O . PHE A 1 229 ? 6.727 -1.336 8.711 1 94.19 229 PHE A O 1
ATOM 1778 N N . MET A 1 230 ? 6.156 0.026 7.082 1 94.12 230 MET A N 1
ATOM 1779 C CA . MET A 1 230 ? 5.715 1.102 7.965 1 94.12 230 MET A CA 1
ATOM 1780 C C . MET A 1 230 ? 4.469 0.692 8.742 1 94.12 230 MET A C 1
ATOM 1782 O O . MET A 1 230 ? 4.285 1.101 9.891 1 94.12 230 MET A O 1
ATOM 1786 N N . SER A 1 231 ? 3.662 -0.163 8.156 1 91 231 SER A N 1
ATOM 1787 C CA . SER A 1 231 ? 2.424 -0.602 8.789 1 91 231 SER A CA 1
ATOM 1788 C C . SER A 1 231 ? 2.707 -1.426 10.039 1 91 231 SER A C 1
ATOM 1790 O O . SER A 1 231 ? 1.825 -1.61 10.883 1 91 231 SER A O 1
ATOM 1792 N N . ARG A 1 232 ? 3.928 -1.902 10.156 1 86.25 232 ARG A N 1
ATOM 1793 C CA . ARG A 1 232 ? 4.305 -2.709 11.312 1 86.25 232 ARG A CA 1
ATOM 1794 C C . ARG A 1 232 ? 4.422 -1.849 12.562 1 86.25 232 ARG A C 1
ATOM 1796 O O . ARG A 1 232 ? 4.477 -2.371 13.68 1 86.25 232 ARG A O 1
ATOM 1803 N N . PHE A 1 233 ? 4.449 -0.588 12.383 1 84.94 233 PHE A N 1
ATOM 1804 C CA . PHE A 1 233 ? 4.699 0.308 13.508 1 84.94 233 PHE A CA 1
ATOM 1805 C C . PHE A 1 233 ? 3.473 1.165 13.797 1 84.94 233 PHE A C 1
ATOM 1807 O O . PHE A 1 233 ? 3.572 2.197 14.461 1 84.94 233 PHE A O 1
ATOM 1814 N N . LEU A 1 234 ? 2.359 0.792 13.211 1 77.56 234 LEU A N 1
ATOM 1815 C CA . LEU A 1 234 ? 1.117 1.515 13.461 1 77.56 234 LEU A CA 1
ATOM 1816 C C . LEU A 1 234 ? 0.518 1.115 14.805 1 77.56 234 LEU A C 1
ATOM 1818 O O . LEU A 1 234 ? 0.724 -0.007 15.273 1 77.56 234 LEU A O 1
ATOM 1822 N N . MET B 1 1 ? 13.828 -13.602 -12.117 1 69.06 1 MET B N 1
ATOM 1823 C CA . MET B 1 1 ? 13.188 -14.875 -12.469 1 69.06 1 MET B CA 1
ATOM 1824 C C . MET B 1 1 ? 11.727 -14.664 -12.828 1 69.06 1 MET B C 1
ATOM 1826 O O . MET B 1 1 ? 10.992 -13.992 -12.094 1 69.06 1 MET B O 1
ATOM 1830 N N . ASN B 1 2 ? 11.391 -15.055 -14.109 1 87.38 2 ASN B N 1
ATOM 1831 C CA . ASN B 1 2 ? 10.016 -14.898 -14.586 1 87.38 2 ASN B CA 1
ATOM 1832 C C . ASN B 1 2 ? 9.219 -16.188 -14.422 1 87.38 2 ASN B C 1
ATOM 1834 O O . ASN B 1 2 ? 9.75 -17.281 -14.602 1 87.38 2 ASN B O 1
ATOM 1838 N N . ILE B 1 3 ? 8.078 -16.062 -13.875 1 94.38 3 ILE B N 1
ATOM 1839 C CA . ILE B 1 3 ? 7.176 -17.203 -13.836 1 94.38 3 ILE B CA 1
ATOM 1840 C C . ILE B 1 3 ? 6.008 -16.969 -14.797 1 94.38 3 ILE B C 1
ATOM 1842 O O . ILE B 1 3 ? 5.609 -15.828 -15.031 1 94.38 3 ILE B O 1
ATOM 1846 N N . PHE B 1 4 ? 5.523 -18.062 -15.359 1 97.06 4 PHE B N 1
ATOM 1847 C CA . PHE B 1 4 ? 4.426 -18 -16.328 1 97.06 4 PHE B CA 1
ATOM 1848 C C . PHE B 1 4 ? 3.195 -18.719 -15.781 1 97.06 4 PHE B C 1
ATOM 1850 O O . PHE B 1 4 ? 3.311 -19.625 -14.945 1 97.06 4 PHE B O 1
ATOM 1857 N N . TYR B 1 5 ? 2.039 -18.266 -16.234 1 97.44 5 TYR B N 1
ATOM 1858 C CA . TYR B 1 5 ? 0.786 -18.828 -15.758 1 97.44 5 TYR B CA 1
ATOM 1859 C C . TYR B 1 5 ? 0.133 -19.688 -16.828 1 97.44 5 TYR B C 1
ATOM 1861 O O . TYR B 1 5 ? 0.044 -19.297 -18 1 97.44 5 TYR B O 1
ATOM 1869 N N . ALA B 1 6 ? -0.252 -20.828 -16.453 1 97.31 6 ALA B N 1
ATOM 1870 C CA . ALA B 1 6 ? -1.157 -21.688 -17.219 1 97.31 6 ALA B CA 1
ATOM 1871 C C . ALA B 1 6 ? -2.27 -22.234 -16.328 1 97.31 6 ALA B C 1
ATOM 1873 O O . ALA B 1 6 ? -1.998 -22.844 -15.297 1 97.31 6 ALA B O 1
ATOM 1874 N N . PRO B 1 7 ? -3.535 -21.953 -16.766 1 96.69 7 PRO B N 1
ATOM 1875 C CA . PRO B 1 7 ? -4.609 -22.562 -15.969 1 96.69 7 PRO B CA 1
ATOM 1876 C C . PRO B 1 7 ? -4.531 -24.094 -15.93 1 96.69 7 PRO B C 1
ATOM 1878 O O . PRO B 1 7 ? -3.885 -24.703 -16.781 1 96.69 7 PRO B O 1
ATOM 1881 N N . PRO B 1 8 ? -5.164 -24.656 -14.945 1 96.25 8 PRO B N 1
ATOM 1882 C CA . PRO B 1 8 ? -5.094 -26.109 -14.789 1 96.25 8 PRO B CA 1
ATOM 1883 C C . PRO B 1 8 ? -5.477 -26.859 -16.062 1 96.25 8 PRO B C 1
ATOM 1885 O O . PRO B 1 8 ? -4.902 -27.906 -16.359 1 96.25 8 PRO B O 1
ATOM 1888 N N . SER B 1 9 ? -6.371 -26.344 -16.844 1 96.38 9 SER B N 1
ATOM 1889 C CA . SER B 1 9 ? -6.828 -26.984 -18.078 1 96.38 9 SER B CA 1
ATOM 1890 C C . SER B 1 9 ? -5.715 -27.047 -19.109 1 96.38 9 SER B C 1
ATOM 1892 O O . SER B 1 9 ? -5.812 -27.797 -20.094 1 96.38 9 SER B O 1
ATOM 1894 N N . GLN B 1 10 ? -4.652 -26.312 -18.891 1 97.12 10 GLN B N 1
ATOM 1895 C CA . GLN B 1 10 ? -3.545 -26.266 -19.828 1 97.12 10 GLN B CA 1
ATOM 1896 C C . GLN B 1 10 ? -2.322 -27 -19.297 1 97.12 10 GLN B C 1
ATOM 1898 O O . GLN B 1 10 ? -1.23 -26.891 -19.859 1 97.12 10 GLN B O 1
ATOM 1903 N N . ILE B 1 11 ? -2.518 -27.562 -18.125 1 96.81 11 ILE B N 1
ATOM 1904 C CA . ILE B 1 11 ? -1.471 -28.391 -17.547 1 96.81 11 ILE B CA 1
ATOM 1905 C C . ILE B 1 11 ? -1.784 -29.875 -17.781 1 96.81 11 ILE B C 1
ATOM 1907 O O . ILE B 1 11 ? -2.797 -30.391 -17.297 1 96.81 11 ILE B O 1
ATOM 1911 N N . HIS B 1 12 ? -0.978 -30.5 -18.469 1 94.75 12 HIS B N 1
ATOM 1912 C CA . HIS B 1 12 ? -1.116 -31.922 -18.766 1 94.75 12 HIS B CA 1
ATOM 1913 C C . HIS B 1 12 ? -0.059 -32.75 -18.031 1 94.75 12 HIS B C 1
ATOM 1915 O O . HIS B 1 12 ? 0.685 -32.219 -17.203 1 94.75 12 HIS B O 1
ATOM 1921 N N . HIS B 1 13 ? -0.112 -34.031 -18.234 1 91.31 13 HIS B N 1
ATOM 1922 C CA . HIS B 1 13 ? 0.793 -34.938 -17.516 1 91.31 13 HIS B CA 1
ATOM 1923 C C . HIS B 1 13 ? 2.25 -34.594 -17.844 1 91.31 13 HIS B C 1
ATOM 1925 O O . HIS B 1 13 ? 3.086 -34.531 -16.938 1 91.31 13 HIS B O 1
ATOM 1931 N N . ASN B 1 14 ? 2.557 -34.281 -19.078 1 94.25 14 ASN B N 1
ATOM 1932 C CA . ASN B 1 14 ? 3.965 -34.188 -19.438 1 94.25 14 ASN B CA 1
ATOM 1933 C C . ASN B 1 14 ? 4.312 -32.781 -19.922 1 94.25 14 ASN B C 1
ATOM 1935 O O . ASN B 1 14 ? 5.48 -32.469 -20.172 1 94.25 14 ASN B O 1
ATOM 1939 N N . PHE B 1 15 ? 3.316 -31.922 -20.125 1 96.69 15 PHE B N 1
ATOM 1940 C CA . PHE B 1 15 ? 3.646 -30.594 -20.625 1 96.69 15 PHE B CA 1
ATOM 1941 C C . PHE B 1 15 ? 2.615 -29.578 -20.156 1 96.69 15 PHE B C 1
ATOM 1943 O O . PHE B 1 15 ? 1.496 -29.938 -19.797 1 96.69 15 PHE B O 1
ATOM 1950 N N . ALA B 1 16 ? 2.992 -28.312 -20.094 1 97.62 16 ALA B N 1
ATOM 1951 C CA . ALA B 1 16 ? 2.113 -27.156 -19.938 1 97.62 16 ALA B CA 1
ATOM 1952 C C . ALA B 1 16 ? 2.055 -26.328 -21.219 1 97.62 16 ALA B C 1
ATOM 1954 O O . ALA B 1 16 ? 3.078 -26.109 -21.859 1 97.62 16 ALA B O 1
ATOM 1955 N N . GLU B 1 17 ? 0.912 -25.984 -21.562 1 97.25 17 GLU B N 1
ATOM 1956 C CA . GLU B 1 17 ? 0.72 -25.188 -22.766 1 97.25 17 GLU B CA 1
ATOM 1957 C C . GLU B 1 17 ? 0.412 -23.734 -22.438 1 97.25 17 GLU B C 1
ATOM 1959 O O . GLU B 1 17 ? -0.6 -23.438 -21.797 1 97.25 17 GLU B O 1
ATOM 1964 N N . LEU B 1 18 ? 1.309 -22.859 -22.75 1 97.12 18 LEU B N 1
ATOM 1965 C CA . LEU B 1 18 ? 1.045 -21.422 -22.656 1 97.12 18 LEU B CA 1
ATOM 1966 C C . LEU B 1 18 ? 0.408 -20.906 -23.938 1 97.12 18 LEU B C 1
ATOM 1968 O O . LEU B 1 18 ? 0.85 -21.25 -25.031 1 97.12 18 LEU B O 1
ATOM 1972 N N . THR B 1 19 ? -0.66 -20.141 -23.797 1 95.25 19 THR B N 1
ATOM 1973 C CA . THR B 1 19 ? -1.354 -19.625 -24.984 1 95.25 19 THR B CA 1
ATOM 1974 C C . THR B 1 19 ? -1.611 -18.125 -24.859 1 95.25 19 THR B C 1
ATOM 1976 O O . THR B 1 19 ? -1.388 -17.547 -23.797 1 95.25 19 THR B O 1
ATOM 1979 N N . GLY B 1 20 ? -1.918 -17.516 -25.953 1 91.06 20 GLY B N 1
ATOM 1980 C CA . GLY B 1 20 ? -2.332 -16.109 -25.953 1 91.06 20 GLY B CA 1
ATOM 1981 C C . GLY B 1 20 ? -1.238 -15.172 -25.484 1 91.06 20 GLY B C 1
ATOM 1982 O O . GLY B 1 20 ? -0.109 -15.234 -25.969 1 91.06 20 GLY B O 1
ATOM 1983 N N . GLN B 1 21 ? -1.613 -14.312 -24.547 1 88.06 21 GLN B N 1
ATOM 1984 C CA . GLN B 1 21 ? -0.712 -13.266 -24.078 1 88.06 21 GLN B CA 1
ATOM 1985 C C . GLN B 1 21 ? 0.504 -13.859 -23.375 1 88.06 21 GLN B C 1
ATOM 1987 O O . GLN B 1 21 ? 1.613 -13.336 -23.484 1 88.06 21 GLN B O 1
ATOM 1992 N N . GLU B 1 22 ? 0.271 -14.938 -22.703 1 92.44 22 GLU B N 1
ATOM 1993 C CA . GLU B 1 22 ? 1.36 -15.586 -21.984 1 92.44 22 GLU B CA 1
ATOM 1994 C C . GLU B 1 22 ? 2.426 -16.109 -22.938 1 92.44 22 GLU B C 1
ATOM 1996 O O . GLU B 1 22 ? 3.623 -15.922 -22.703 1 92.44 22 GLU B O 1
ATOM 2001 N N . ALA B 1 23 ? 1.997 -16.734 -23.984 1 92.75 23 ALA B N 1
ATOM 2002 C CA . ALA B 1 23 ? 2.916 -17.266 -25 1 92.75 23 ALA B CA 1
ATOM 2003 C C . ALA B 1 23 ? 3.648 -16.125 -25.719 1 92.75 23 ALA B C 1
ATOM 2005 O O . ALA B 1 23 ? 4.867 -16.188 -25.906 1 92.75 23 ALA B O 1
ATOM 2006 N N . THR B 1 24 ? 2.879 -15.156 -26.031 1 90.75 24 THR B N 1
ATOM 2007 C CA . THR B 1 24 ? 3.441 -14.008 -26.734 1 90.75 24 THR B CA 1
ATOM 2008 C C . THR B 1 24 ? 4.473 -13.297 -25.859 1 90.75 24 THR B C 1
ATOM 2010 O O . THR B 1 24 ? 5.547 -12.93 -26.328 1 90.75 24 THR B O 1
ATOM 2013 N N . HIS B 1 25 ? 4.07 -13.148 -24.625 1 91.19 25 HIS B N 1
ATOM 2014 C CA . HIS B 1 25 ? 4.984 -12.5 -23.688 1 91.19 25 HIS B CA 1
ATOM 2015 C C . HIS B 1 25 ? 6.301 -13.266 -23.594 1 91.19 25 HIS B C 1
ATOM 2017 O O . HIS B 1 25 ? 7.375 -12.672 -23.672 1 91.19 25 HIS B O 1
ATOM 2023 N N . ALA B 1 26 ? 6.262 -14.516 -23.469 1 92.69 26 ALA B N 1
ATOM 2024 C CA . ALA B 1 26 ? 7.445 -15.359 -23.344 1 92.69 26 ALA B CA 1
ATOM 2025 C C . ALA B 1 26 ? 8.289 -15.328 -24.609 1 92.69 26 ALA B C 1
ATOM 2027 O O . ALA B 1 26 ? 9.5 -15.07 -24.547 1 92.69 26 ALA B O 1
ATOM 2028 N N . SER B 1 27 ? 7.668 -15.5 -25.734 1 91.62 27 SER B N 1
ATOM 2029 C CA . SER B 1 27 ? 8.391 -15.711 -26.984 1 91.62 27 SER B CA 1
ATOM 2030 C C . SER B 1 27 ? 8.836 -14.383 -27.578 1 91.62 27 SER B C 1
ATOM 2032 O O . SER B 1 27 ? 9.945 -14.273 -28.109 1 91.62 27 SER B O 1
ATOM 2034 N N . LYS B 1 28 ? 8.055 -13.367 -27.469 1 90.5 28 LYS B N 1
ATOM 2035 C CA . LYS B 1 28 ? 8.344 -12.125 -28.188 1 90.5 28 LYS B CA 1
ATOM 2036 C C . LYS B 1 28 ? 8.984 -11.094 -27.25 1 90.5 28 LYS B C 1
ATOM 2038 O O . LYS B 1 28 ? 9.906 -10.375 -27.656 1 90.5 28 LYS B O 1
ATOM 2043 N N . VAL B 1 29 ? 8.516 -11.047 -26.125 1 89.31 29 VAL B N 1
ATOM 2044 C CA . VAL B 1 29 ? 8.992 -10.008 -25.219 1 89.31 29 VAL B CA 1
ATOM 2045 C C . VAL B 1 29 ? 10.25 -10.492 -24.5 1 89.31 29 VAL B C 1
ATOM 2047 O O . VAL B 1 29 ? 11.258 -9.789 -24.453 1 89.31 29 VAL B O 1
ATOM 2050 N N . LEU B 1 30 ? 10.164 -11.719 -23.969 1 92.19 30 LEU B N 1
ATOM 2051 C CA . LEU B 1 30 ? 11.297 -12.25 -23.203 1 92.19 30 LEU B CA 1
ATOM 2052 C C . LEU B 1 30 ? 12.227 -13.055 -24.109 1 92.19 30 LEU B C 1
ATOM 2054 O O . LEU B 1 30 ? 13.305 -13.469 -23.672 1 92.19 30 LEU B O 1
ATOM 2058 N N . ARG B 1 31 ? 11.758 -13.336 -25.312 1 94.5 31 ARG B N 1
ATOM 2059 C CA . ARG B 1 31 ? 12.562 -13.977 -26.344 1 94.5 31 ARG B CA 1
ATOM 2060 C C . ARG B 1 31 ? 13.039 -15.352 -25.906 1 94.5 31 ARG B C 1
ATOM 2062 O O . ARG B 1 31 ? 14.211 -15.703 -26.078 1 94.5 31 ARG B O 1
ATOM 2069 N N . VAL B 1 32 ? 12.141 -16.016 -25.266 1 94.5 32 VAL B N 1
ATOM 2070 C CA . VAL B 1 32 ? 12.398 -17.391 -24.844 1 94.5 32 VAL B CA 1
ATOM 2071 C C . VAL B 1 32 ? 12.57 -18.281 -26.062 1 94.5 32 VAL B C 1
ATOM 2073 O O . VAL B 1 32 ? 11.875 -18.125 -27.062 1 94.5 32 VAL B O 1
ATOM 2076 N N . ARG B 1 33 ? 13.555 -19.234 -26.047 1 94.81 33 ARG B N 1
ATOM 2077 C CA . ARG B 1 33 ? 13.828 -20.188 -27.109 1 94.81 33 ARG B CA 1
ATOM 2078 C C . ARG B 1 33 ? 13.578 -21.625 -26.656 1 94.81 33 ARG B C 1
ATOM 2080 O O . ARG B 1 33 ? 13.516 -21.891 -25.453 1 94.81 33 ARG B O 1
ATOM 2087 N N . GLU B 1 34 ? 13.398 -22.422 -27.578 1 96.31 34 GLU B N 1
ATOM 2088 C CA . GLU B 1 34 ? 13.336 -23.844 -27.25 1 96.31 34 GLU B CA 1
ATOM 2089 C C . GLU B 1 34 ? 14.57 -24.281 -26.469 1 96.31 34 GLU B C 1
ATOM 2091 O O . GLU B 1 34 ? 15.688 -23.875 -26.781 1 96.31 34 GLU B O 1
ATOM 2096 N N . GLY B 1 35 ? 14.336 -25.078 -25.5 1 96.88 35 GLY B N 1
ATOM 2097 C CA . GLY B 1 35 ? 15.438 -25.5 -24.656 1 96.88 35 GLY B CA 1
ATOM 2098 C C . GLY B 1 35 ? 15.594 -24.672 -23.391 1 96.88 35 GLY B C 1
ATOM 2099 O O . GLY B 1 35 ? 16.172 -25.141 -22.406 1 96.88 35 GLY B O 1
ATOM 2100 N N . ASP B 1 36 ? 15.156 -23.406 -23.438 1 96.44 36 ASP B N 1
ATOM 2101 C CA . ASP B 1 36 ? 15.195 -22.578 -22.25 1 96.44 36 ASP B CA 1
ATOM 2102 C C . ASP B 1 36 ? 14.297 -23.141 -21.141 1 96.44 36 ASP B C 1
ATOM 2104 O O . ASP B 1 36 ? 13.234 -23.703 -21.422 1 96.44 36 ASP B O 1
ATOM 2108 N N . ARG B 1 37 ? 14.688 -23 -19.906 1 96.88 37 ARG B N 1
ATOM 2109 C CA . ARG B 1 37 ? 13.883 -23.484 -18.797 1 96.88 37 ARG B CA 1
ATOM 2110 C C . ARG B 1 37 ? 12.914 -22.422 -18.297 1 96.88 37 ARG B C 1
ATOM 2112 O O . ARG B 1 37 ? 13.273 -21.234 -18.219 1 96.88 37 ARG B O 1
ATOM 2119 N N . LEU B 1 38 ? 11.703 -22.859 -18.125 1 96.81 38 LEU B N 1
ATOM 2120 C CA . LEU B 1 38 ? 10.688 -21.938 -17.609 1 96.81 38 LEU B CA 1
ATOM 2121 C C . LEU B 1 38 ? 10.023 -22.5 -16.359 1 96.81 38 LEU B C 1
ATOM 2123 O O . LEU B 1 38 ? 10 -23.719 -16.156 1 96.81 38 LEU B O 1
ATOM 2127 N N . VAL B 1 39 ? 9.547 -21.609 -15.547 1 97.38 39 VAL B N 1
ATOM 2128 C CA . VAL B 1 39 ? 8.711 -21.953 -14.406 1 97.38 39 VAL B CA 1
ATOM 2129 C C . VAL B 1 39 ? 7.254 -21.594 -14.711 1 97.38 39 VAL B C 1
ATOM 2131 O O . VAL B 1 39 ? 6.961 -20.469 -15.125 1 97.38 39 VAL B O 1
ATOM 2134 N N . VAL B 1 40 ? 6.379 -22.609 -14.562 1 97.81 40 VAL B N 1
ATOM 2135 C CA . VAL B 1 40 ? 4.957 -22.422 -14.828 1 97.81 40 VAL B CA 1
ATOM 2136 C C . VAL B 1 40 ? 4.156 -22.672 -13.555 1 97.81 40 VAL B C 1
ATOM 2138 O O . VAL B 1 40 ? 4.41 -23.641 -12.836 1 97.81 40 VAL B O 1
ATOM 2141 N N . VAL B 1 41 ? 3.215 -21.75 -13.258 1 97.81 41 VAL B N 1
ATOM 2142 C CA . VAL B 1 41 ? 2.328 -21.938 -12.117 1 97.81 41 VAL B CA 1
ATOM 2143 C C . VAL B 1 41 ? 0.879 -22.016 -12.594 1 97.81 41 VAL B C 1
ATOM 2145 O O . VAL B 1 41 ? 0.521 -21.406 -13.609 1 97.81 41 VAL B O 1
ATOM 2148 N N . ASP B 1 42 ? 0.013 -22.75 -11.82 1 97.75 42 ASP B N 1
ATOM 2149 C CA . ASP B 1 42 ? -1.348 -23 -12.297 1 97.75 42 ASP B CA 1
ATOM 2150 C C . ASP B 1 42 ? -2.361 -22.203 -11.477 1 97.75 42 ASP B C 1
ATOM 2152 O O . ASP B 1 42 ? -3.568 -22.281 -11.711 1 97.75 42 ASP B O 1
ATOM 2156 N N . GLY B 1 43 ? -1.906 -21.438 -10.477 1 97.25 43 GLY B N 1
ATOM 2157 C CA . GLY B 1 43 ? -2.783 -20.609 -9.656 1 97.25 43 GLY B CA 1
ATOM 2158 C C . GLY B 1 43 ? -3.463 -21.391 -8.539 1 97.25 43 GLY B C 1
ATOM 2159 O O . GLY B 1 43 ? -4.246 -20.812 -7.777 1 97.25 43 GLY B O 1
ATOM 2160 N N . GLN B 1 44 ? -3.168 -22.672 -8.453 1 97.12 44 GLN B N 1
ATOM 2161 C CA . GLN B 1 44 ? -3.768 -23.516 -7.426 1 97.12 44 GLN B CA 1
ATOM 2162 C C . GLN B 1 44 ? -2.695 -24.234 -6.609 1 97.12 44 GLN B C 1
ATOM 2164 O O . GLN B 1 44 ? -2.918 -25.344 -6.125 1 97.12 44 GLN B O 1
ATOM 2169 N N . GLY B 1 45 ? -1.525 -23.609 -6.586 1 96.88 45 GLY B N 1
ATOM 2170 C CA . GLY B 1 45 ? -0.435 -24.172 -5.797 1 96.88 45 GLY B CA 1
ATOM 2171 C C . GLY B 1 45 ? 0.546 -24.984 -6.621 1 96.88 45 GLY B C 1
ATOM 2172 O O . GLY B 1 45 ? 1.65 -25.281 -6.16 1 96.88 45 GLY B O 1
ATOM 2173 N N . GLY B 1 46 ? 0.096 -25.375 -7.797 1 96.94 46 GLY B N 1
ATOM 2174 C CA . GLY B 1 46 ? 0.988 -26.141 -8.664 1 96.94 46 GLY B CA 1
ATOM 2175 C C . GLY B 1 46 ? 2.098 -25.297 -9.258 1 96.94 46 GLY B C 1
ATOM 2176 O O . GLY B 1 46 ? 1.845 -24.203 -9.789 1 96.94 46 GLY B O 1
ATOM 2177 N N . ARG B 1 47 ? 3.299 -25.75 -9.133 1 97.38 47 ARG B N 1
ATOM 2178 C CA . ARG B 1 47 ? 4.5 -25.125 -9.68 1 97.38 47 ARG B CA 1
ATOM 2179 C C . ARG B 1 47 ? 5.312 -26.125 -10.492 1 97.38 47 ARG B C 1
ATOM 2181 O O . ARG B 1 47 ? 5.645 -27.219 -10 1 97.38 47 ARG B O 1
ATOM 2188 N N . TYR B 1 48 ? 5.629 -25.781 -11.719 1 97.56 48 TYR B N 1
ATOM 2189 C CA . TYR B 1 48 ? 6.258 -26.688 -12.672 1 97.56 48 TYR B CA 1
ATOM 2190 C C . TYR B 1 48 ? 7.457 -26.031 -13.344 1 97.56 48 TYR B C 1
ATOM 2192 O O . TYR B 1 48 ? 7.461 -24.812 -13.57 1 97.56 48 TYR B O 1
ATOM 2200 N N . GLU B 1 49 ? 8.383 -26.891 -13.609 1 97.5 49 GLU B N 1
ATOM 2201 C CA . GLU B 1 49 ? 9.578 -26.375 -14.266 1 97.5 49 GLU B CA 1
ATOM 2202 C C . GLU B 1 49 ? 10.102 -27.344 -15.32 1 97.5 49 GLU B C 1
ATOM 2204 O O . GLU B 1 49 ? 10.047 -28.547 -15.133 1 97.5 49 GLU B O 1
ATOM 2209 N N . GLY B 1 50 ? 10.625 -26.812 -16.422 1 97.44 50 GLY B N 1
ATOM 2210 C CA . GLY B 1 50 ? 11.227 -27.594 -17.484 1 97.44 50 GLY B CA 1
ATOM 2211 C C . GLY B 1 50 ? 11.578 -26.797 -18.719 1 97.44 50 GLY B C 1
ATOM 2212 O O . GLY B 1 50 ? 11.406 -25.562 -18.719 1 97.44 50 GLY B O 1
ATOM 2213 N N . PRO B 1 51 ? 12.094 -27.453 -19.656 1 97.88 51 PRO B N 1
ATOM 2214 C CA . PRO B 1 51 ? 12.5 -26.766 -20.891 1 97.88 51 PRO B CA 1
ATOM 2215 C C . PRO B 1 51 ? 11.336 -26.516 -21.844 1 97.88 51 PRO B C 1
ATOM 2217 O O . PRO B 1 51 ? 10.391 -27.312 -21.875 1 97.88 51 PRO B O 1
ATOM 2220 N N . VAL B 1 52 ? 11.445 -25.438 -22.562 1 97.69 52 VAL B N 1
ATOM 2221 C CA . VAL B 1 52 ? 10.523 -25.203 -23.656 1 97.69 52 VAL B CA 1
ATOM 2222 C C . VAL B 1 52 ? 10.742 -26.25 -24.75 1 97.69 52 VAL B C 1
ATOM 2224 O O . VAL B 1 52 ? 11.859 -26.391 -25.266 1 97.69 52 VAL B O 1
ATOM 2227 N N . GLU B 1 53 ? 9.758 -26.938 -25.078 1 96.75 53 GLU B N 1
ATOM 2228 C CA . GLU B 1 53 ? 9.867 -28 -26.078 1 96.75 53 GLU B CA 1
ATOM 2229 C C . GLU B 1 53 ? 9.516 -27.484 -27.469 1 96.75 53 GLU B C 1
ATOM 2231 O O . GLU B 1 53 ? 10.125 -27.906 -28.453 1 96.75 53 GLU B O 1
ATOM 2236 N N . ARG B 1 54 ? 8.438 -26.719 -27.547 1 95.12 54 ARG B N 1
ATOM 2237 C CA . ARG B 1 54 ? 7.938 -26.234 -28.828 1 95.12 54 ARG B CA 1
ATOM 2238 C C . ARG B 1 54 ? 7.379 -24.828 -28.703 1 95.12 54 ARG B C 1
ATOM 2240 O O . ARG B 1 54 ? 6.715 -24.5 -27.719 1 95.12 54 ARG B O 1
ATOM 2247 N N . ILE B 1 55 ? 7.68 -24.031 -29.656 1 95.19 55 ILE B N 1
ATOM 2248 C CA . ILE B 1 55 ? 7.133 -22.672 -29.734 1 95.19 55 ILE B CA 1
ATOM 2249 C C . ILE B 1 55 ? 6.41 -22.484 -31.062 1 95.19 55 ILE B C 1
ATOM 2251 O O . ILE B 1 55 ? 6.969 -22.766 -32.125 1 95.19 55 ILE B O 1
ATOM 2255 N N . SER B 1 56 ? 5.211 -22.188 -31.016 1 91.44 56 SER B N 1
ATOM 2256 C CA . SER B 1 56 ? 4.445 -21.812 -32.188 1 91.44 56 SER B CA 1
ATOM 2257 C C . SER B 1 56 ? 4.035 -20.344 -32.125 1 91.44 56 SER B C 1
ATOM 2259 O O . SER B 1 56 ? 4.438 -19.609 -31.234 1 91.44 56 SER B O 1
ATOM 2261 N N . GLU B 1 57 ? 3.264 -19.844 -33.094 1 86.19 57 GLU B N 1
ATOM 2262 C CA . GLU B 1 57 ? 2.84 -18.453 -33.125 1 86.19 57 GLU B CA 1
ATOM 2263 C C . GLU B 1 57 ? 1.918 -18.109 -31.969 1 86.19 57 GLU B C 1
ATOM 2265 O O . GLU B 1 57 ? 1.947 -16.984 -31.469 1 86.19 57 GLU B O 1
ATOM 2270 N N . THR B 1 58 ? 1.164 -19.125 -31.562 1 89.31 58 THR B N 1
ATOM 2271 C CA . THR B 1 58 ? 0.121 -18.797 -30.594 1 89.31 58 THR B CA 1
ATOM 2272 C C . THR B 1 58 ? 0.281 -19.609 -29.328 1 89.31 58 THR B C 1
ATOM 2274 O O . THR B 1 58 ? -0.547 -19.531 -28.422 1 89.31 58 THR B O 1
ATOM 2277 N N . SER B 1 59 ? 1.375 -20.453 -29.359 1 94.62 59 SER B N 1
ATOM 2278 C CA . SER B 1 59 ? 1.486 -21.328 -28.203 1 94.62 59 SER B CA 1
ATOM 2279 C C . SER B 1 59 ? 2.941 -21.688 -27.922 1 94.62 59 SER B C 1
ATOM 2281 O O . SER B 1 59 ? 3.797 -21.578 -28.797 1 94.62 59 SER B O 1
ATOM 2283 N N . LEU B 1 60 ? 3.186 -22 -26.703 1 96.62 60 LEU B N 1
ATOM 2284 C CA . LEU B 1 60 ? 4.477 -22.453 -26.203 1 96.62 60 LEU B CA 1
ATOM 2285 C C . LEU B 1 60 ? 4.305 -23.625 -25.234 1 96.62 60 LEU B C 1
ATOM 2287 O O . LEU B 1 60 ? 3.518 -23.531 -24.281 1 96.62 60 LEU B O 1
ATOM 2291 N N . GLN B 1 61 ? 5.02 -24.734 -25.531 1 97.5 61 GLN B N 1
ATOM 2292 C CA . GLN B 1 61 ? 4.898 -25.922 -24.688 1 97.5 61 GLN B CA 1
ATOM 2293 C C . GLN B 1 61 ? 6.145 -26.109 -23.828 1 97.5 61 GLN B C 1
ATOM 2295 O O . GLN B 1 61 ? 7.266 -26.094 -24.344 1 97.5 61 GLN B O 1
ATOM 2300 N N . VAL B 1 62 ? 5.875 -26.266 -22.594 1 97.88 62 VAL B N 1
ATOM 2301 C CA . VAL B 1 62 ? 6.949 -26.531 -21.641 1 97.88 62 VAL B CA 1
ATOM 2302 C C . VAL B 1 62 ? 6.871 -27.984 -21.172 1 97.88 62 VAL B C 1
ATOM 2304 O O . VAL B 1 62 ? 5.836 -28.438 -20.688 1 97.88 62 VAL B O 1
ATOM 2307 N N . ARG B 1 63 ? 7.941 -28.719 -21.312 1 98 63 ARG B N 1
ATOM 2308 C CA . ARG B 1 63 ? 7.996 -30.062 -20.766 1 98 63 ARG B CA 1
ATOM 2309 C C . ARG B 1 63 ? 8.172 -30.047 -19.25 1 98 63 ARG B C 1
ATOM 2311 O O . ARG B 1 63 ? 9.062 -29.359 -18.734 1 98 63 ARG B O 1
ATOM 2318 N N . LEU B 1 64 ? 7.262 -30.75 -18.594 1 97.5 64 LEU B N 1
ATOM 2319 C CA . LEU B 1 64 ? 7.277 -30.703 -17.141 1 97.5 64 LEU B CA 1
ATOM 2320 C C . LEU B 1 64 ? 8.258 -31.719 -16.562 1 97.5 64 LEU B C 1
ATOM 2322 O O . LEU B 1 64 ? 8.008 -32.938 -16.625 1 97.5 64 LEU B O 1
ATOM 2326 N N . GLU B 1 65 ? 9.359 -31.25 -16.031 1 97.31 65 GLU B N 1
ATOM 2327 C CA . GLU B 1 65 ? 10.375 -32.125 -15.453 1 97.31 65 GLU B CA 1
ATOM 2328 C C . GLU B 1 65 ? 10.32 -32.094 -13.93 1 97.31 65 GLU B C 1
ATOM 2330 O O . GLU B 1 65 ? 10.578 -33.094 -13.273 1 97.31 65 GLU B O 1
ATOM 2335 N N . GLU B 1 66 ? 10.078 -30.984 -13.375 1 96.94 66 GLU B N 1
ATOM 2336 C CA . GLU B 1 66 ? 9.914 -30.812 -11.938 1 96.94 66 GLU B CA 1
ATOM 2337 C C . GLU B 1 66 ? 8.5 -30.344 -11.594 1 96.94 66 GLU B C 1
ATOM 2339 O O . GLU B 1 66 ? 7.938 -29.5 -12.289 1 96.94 66 GLU B O 1
ATOM 2344 N N . ARG B 1 67 ? 7.965 -30.984 -10.555 1 96.56 67 ARG B N 1
ATOM 2345 C CA . ARG B 1 67 ? 6.641 -30.625 -10.062 1 96.56 67 ARG B CA 1
ATOM 2346 C C . ARG B 1 67 ? 6.652 -30.438 -8.555 1 96.56 67 ARG B C 1
ATOM 2348 O O . ARG B 1 67 ? 7.258 -31.234 -7.828 1 96.56 67 ARG B O 1
ATOM 2355 N N . GLN B 1 68 ? 6.125 -29.328 -8.25 1 96.56 68 GLN B N 1
ATOM 2356 C CA . GLN B 1 68 ? 6.008 -29.031 -6.828 1 96.56 68 GLN B CA 1
ATOM 2357 C C . GLN B 1 68 ? 4.605 -28.531 -6.488 1 96.56 68 GLN B C 1
ATOM 2359 O O . GLN B 1 68 ? 4.008 -27.781 -7.254 1 96.56 68 GLN B O 1
ATOM 2364 N N . GLN B 1 69 ? 4.059 -29.062 -5.367 1 96.88 69 GLN B N 1
ATOM 2365 C CA . GLN B 1 69 ? 2.832 -28.5 -4.812 1 96.88 69 GLN B CA 1
ATOM 2366 C C . GLN B 1 69 ? 3.133 -27.562 -3.656 1 96.88 69 GLN B C 1
ATOM 2368 O O . GLN B 1 69 ? 3.498 -28 -2.564 1 96.88 69 GLN B O 1
ATOM 2373 N N . VAL B 1 70 ? 2.996 -26.312 -3.947 1 95.31 70 VAL B N 1
ATOM 2374 C CA . VAL B 1 70 ? 3.23 -25.297 -2.922 1 95.31 70 VAL B CA 1
ATOM 2375 C C . VAL B 1 70 ? 2.037 -25.234 -1.973 1 95.31 70 VAL B C 1
ATOM 2377 O O . VAL B 1 70 ? 0.887 -25.188 -2.414 1 95.31 70 VAL B O 1
ATOM 2380 N N . SER B 1 71 ? 2.322 -25.219 -0.693 1 92.12 71 SER B N 1
ATOM 2381 C CA . SER B 1 71 ? 1.245 -25.141 0.289 1 92.12 71 SER B CA 1
ATOM 2382 C C . SER B 1 71 ? 0.53 -23.797 0.209 1 92.12 71 SER B C 1
ATOM 2384 O O . SER B 1 71 ? 1.144 -22.781 -0.123 1 92.12 71 SER B O 1
ATOM 2386 N N . ALA B 1 72 ? -0.701 -23.891 0.525 1 88.31 72 ALA B N 1
ATOM 2387 C CA . ALA B 1 72 ? -1.458 -22.641 0.597 1 88.31 72 ALA B CA 1
ATOM 2388 C C . ALA B 1 72 ? -0.9 -21.719 1.681 1 88.31 72 ALA B C 1
ATOM 2390 O O . ALA B 1 72 ? -0.375 -22.188 2.693 1 88.31 72 ALA B O 1
ATOM 2391 N N . PRO B 1 73 ? -1.006 -20.422 1.363 1 84.75 73 PRO B N 1
ATOM 2392 C CA . PRO B 1 73 ? -0.534 -19.484 2.389 1 84.75 73 PRO B CA 1
ATOM 2393 C C . PRO B 1 73 ? -1.258 -19.656 3.723 1 84.75 73 PRO B C 1
ATOM 2395 O O . PRO B 1 73 ? -2.461 -19.938 3.746 1 84.75 73 PRO B O 1
ATOM 2398 N N . ALA B 1 74 ? -0.51 -19.641 4.812 1 86.06 74 ALA B N 1
ATOM 2399 C CA . ALA B 1 74 ? -1.054 -19.656 6.168 1 86.06 74 ALA B CA 1
ATOM 2400 C C . ALA B 1 74 ? -0.637 -18.406 6.945 1 86.06 74 ALA B C 1
ATOM 2402 O O . ALA B 1 74 ? 0.538 -18.031 6.941 1 86.06 74 ALA B O 1
ATOM 2403 N N . PRO B 1 75 ? -1.626 -17.828 7.566 1 89.5 75 PRO B N 1
ATOM 2404 C CA . PRO B 1 75 ? -3.074 -18.047 7.555 1 89.5 75 PRO B CA 1
ATOM 2405 C C . PRO B 1 75 ? -3.715 -17.688 6.219 1 89.5 75 PRO B C 1
ATOM 2407 O O . PRO B 1 75 ? -3.154 -16.891 5.457 1 89.5 75 PRO B O 1
ATOM 2410 N N . GLU B 1 76 ? -4.855 -18.328 5.93 1 93.75 76 GLU B N 1
ATOM 2411 C CA . GLU B 1 76 ? -5.66 -17.953 4.773 1 93.75 76 GLU B CA 1
ATOM 2412 C C . GLU B 1 76 ? -6.32 -16.594 4.984 1 93.75 76 GLU B C 1
ATOM 2414 O O . GLU B 1 76 ? -7.188 -16.438 5.848 1 93.75 76 GLU B O 1
ATOM 2419 N N . LEU B 1 77 ? -5.906 -15.633 4.215 1 95.38 77 LEU B N 1
ATOM 2420 C CA . LEU B 1 77 ? -6.445 -14.289 4.352 1 95.38 77 LEU B CA 1
ATOM 2421 C C . LEU B 1 77 ? -7.516 -14.023 3.301 1 95.38 77 LEU B C 1
ATOM 2423 O O . LEU B 1 77 ? -7.254 -14.133 2.102 1 95.38 77 LEU B O 1
ATOM 2427 N N . ILE B 1 78 ? -8.703 -13.742 3.775 1 97.69 78 ILE B N 1
ATOM 2428 C CA . ILE B 1 78 ? -9.812 -13.297 2.939 1 97.69 78 ILE B CA 1
ATOM 2429 C C . ILE B 1 78 ? -10.008 -11.789 3.098 1 97.69 78 ILE B C 1
ATOM 2431 O O . ILE B 1 78 ? -10.328 -11.312 4.188 1 97.69 78 ILE B O 1
ATOM 2435 N N . LEU B 1 79 ? -9.836 -11.102 2.018 1 98.31 79 LEU B N 1
ATOM 2436 C CA . LEU B 1 79 ? -10.047 -9.656 2.059 1 98.31 79 LEU B CA 1
ATOM 2437 C C . LEU B 1 79 ? -11.461 -9.297 1.618 1 98.31 79 LEU B C 1
ATOM 2439 O O . LEU B 1 79 ? -11.852 -9.594 0.487 1 98.31 79 LEU B O 1
ATOM 2443 N N . GLY B 1 80 ? -12.234 -8.781 2.496 1 98.19 80 GLY B N 1
ATOM 2444 C CA . GLY B 1 80 ? -13.453 -8.078 2.145 1 98.19 80 GLY B CA 1
ATOM 2445 C C . GLY B 1 80 ? -13.266 -6.582 2.014 1 98.19 80 GLY B C 1
ATOM 2446 O O . GLY B 1 80 ? -12.898 -5.91 2.979 1 98.19 80 GLY B O 1
ATOM 2447 N N . MET B 1 81 ? -13.562 -6.086 0.84 1 97 81 MET B N 1
ATOM 2448 C CA . MET B 1 81 ? -13.273 -4.676 0.59 1 97 81 MET B CA 1
ATOM 2449 C C . MET B 1 81 ? -14.469 -3.982 -0.059 1 97 81 MET B C 1
ATOM 2451 O O . MET B 1 81 ? -15.008 -4.465 -1.059 1 97 81 MET B O 1
ATOM 2455 N N . GLY B 1 82 ? -14.875 -2.863 0.553 1 96.06 82 GLY B N 1
ATOM 2456 C CA . GLY B 1 82 ? -15.812 -2.014 -0.159 1 96.06 82 GLY B CA 1
ATOM 2457 C C . GLY B 1 82 ? -15.266 -1.482 -1.47 1 96.06 82 GLY B C 1
ATOM 2458 O O . GLY B 1 82 ? -14.094 -1.105 -1.551 1 96.06 82 GLY B O 1
ATOM 2459 N N . ILE B 1 83 ? -16.062 -1.477 -2.438 1 94.69 83 ILE B N 1
ATOM 2460 C CA . ILE B 1 83 ? -15.625 -1.054 -3.762 1 94.69 83 ILE B CA 1
ATOM 2461 C C . ILE B 1 83 ? -15.211 0.417 -3.725 1 94.69 83 ILE B C 1
ATOM 2463 O O . ILE B 1 83 ? -16.016 1.281 -3.361 1 94.69 83 ILE B O 1
ATOM 2467 N N . ILE B 1 84 ? -13.914 0.604 -4.082 1 92.69 84 ILE B N 1
ATOM 2468 C CA . ILE B 1 84 ? -13.336 1.943 -4.148 1 92.69 84 ILE B CA 1
ATOM 2469 C C . ILE B 1 84 ? -13.75 2.619 -5.457 1 92.69 84 ILE B C 1
ATOM 2471 O O . ILE B 1 84 ? -13.672 2.016 -6.527 1 92.69 84 ILE B O 1
ATOM 2475 N N . LYS B 1 85 ? -14.156 3.842 -5.367 1 90.25 85 LYS B N 1
ATOM 2476 C CA . LYS B 1 85 ? -14.688 4.574 -6.512 1 90.25 85 LYS B CA 1
ATOM 2477 C C . LYS B 1 85 ? -13.617 4.797 -7.574 1 90.25 85 LYS B C 1
ATOM 2479 O O . LYS B 1 85 ? -13.844 4.555 -8.758 1 90.25 85 LYS B O 1
ATOM 2484 N N . LYS B 1 86 ? -12.516 5.258 -7.094 1 91.06 86 LYS B N 1
ATOM 2485 C CA . LYS B 1 86 ? -11.445 5.539 -8.047 1 91.06 86 LYS B CA 1
ATOM 2486 C C . LYS B 1 86 ? -10.82 4.246 -8.562 1 91.06 86 LYS B C 1
ATOM 2488 O O . LYS B 1 86 ? -10.305 3.441 -7.781 1 91.06 86 LYS B O 1
ATOM 2493 N N . ARG B 1 87 ? -10.797 4.105 -9.828 1 92.69 87 ARG B N 1
ATOM 2494 C CA . ARG B 1 87 ? -10.391 2.865 -10.484 1 92.69 87 ARG B CA 1
ATOM 2495 C C . ARG B 1 87 ? -8.938 2.527 -10.148 1 92.69 87 ARG B C 1
ATOM 2497 O O . ARG B 1 87 ? -8.625 1.386 -9.805 1 92.69 87 ARG B O 1
ATOM 2504 N N . ASP B 1 88 ? -8.055 3.502 -10.305 1 94.19 88 ASP B N 1
ATOM 2505 C CA . ASP B 1 88 ? -6.629 3.266 -10.086 1 94.19 88 ASP B CA 1
ATOM 2506 C C . ASP B 1 88 ? -6.363 2.811 -8.648 1 94.19 88 ASP B C 1
ATOM 2508 O O . ASP B 1 88 ? -5.504 1.959 -8.414 1 94.19 88 ASP B O 1
ATOM 2512 N N . ARG B 1 89 ? -7.109 3.328 -7.723 1 95 89 ARG B N 1
ATOM 2513 C CA . ARG B 1 89 ? -6.934 2.967 -6.32 1 95 89 ARG B CA 1
ATOM 2514 C C . ARG B 1 89 ? -7.469 1.566 -6.043 1 95 89 ARG B C 1
ATOM 2516 O O . ARG B 1 89 ? -6.875 0.81 -5.27 1 95 89 ARG B O 1
ATOM 2523 N N . LEU B 1 90 ? -8.602 1.266 -6.695 1 95.81 90 LEU B N 1
ATOM 2524 C CA . LEU B 1 90 ? -9.141 -0.087 -6.578 1 95.81 90 LEU B CA 1
ATOM 2525 C C . LEU B 1 90 ? -8.156 -1.108 -7.148 1 95.81 90 LEU B C 1
ATOM 2527 O O . LEU B 1 90 ? -7.895 -2.137 -6.52 1 95.81 90 LEU B O 1
ATOM 2531 N N . GLU B 1 91 ? -7.637 -0.817 -8.289 1 97 91 GLU B N 1
ATOM 2532 C CA . GLU B 1 91 ? -6.68 -1.702 -8.945 1 97 91 GLU B CA 1
ATOM 2533 C C . GLU B 1 91 ? -5.426 -1.882 -8.094 1 97 91 GLU B C 1
ATOM 2535 O O . GLU B 1 91 ? -4.906 -2.994 -7.965 1 97 91 GLU B O 1
ATOM 2540 N N . PHE B 1 92 ? -5.008 -0.812 -7.484 1 96.25 92 PHE B N 1
ATOM 2541 C CA . PHE B 1 92 ? -3.852 -0.883 -6.598 1 96.25 92 PHE B CA 1
ATOM 2542 C C . PHE B 1 92 ? -4.156 -1.755 -5.383 1 96.25 92 PHE B C 1
ATOM 2544 O O . PHE B 1 92 ? -3.338 -2.592 -4.996 1 96.25 92 PHE B O 1
ATOM 2551 N N . ALA B 1 93 ? -5.281 -1.536 -4.836 1 97.56 93 ALA B N 1
ATOM 2552 C CA . ALA B 1 93 ? -5.66 -2.326 -3.668 1 97.56 93 ALA B CA 1
ATOM 2553 C C . ALA B 1 93 ? -5.645 -3.818 -3.986 1 97.56 93 ALA B C 1
ATOM 2555 O O . ALA B 1 93 ? -5.121 -4.621 -3.209 1 97.56 93 ALA B O 1
ATOM 2556 N N . VAL B 1 94 ? -6.168 -4.184 -5.117 1 98.25 94 VAL B N 1
ATOM 2557 C CA . VAL B 1 94 ? -6.227 -5.582 -5.539 1 98.25 94 VAL B CA 1
ATOM 2558 C C . VAL B 1 94 ? -4.812 -6.109 -5.777 1 98.25 94 VAL B C 1
ATOM 2560 O O . VAL B 1 94 ? -4.457 -7.184 -5.293 1 98.25 94 VAL B O 1
ATOM 2563 N N . GLU B 1 95 ? -4.02 -5.359 -6.504 1 98.19 95 GLU B N 1
ATOM 2564 C CA . GLU B 1 95 ? -2.637 -5.734 -6.781 1 98.19 95 GLU B CA 1
ATOM 2565 C C . GLU B 1 95 ? -1.873 -6.023 -5.492 1 98.19 95 GLU B C 1
ATOM 2567 O O . GLU B 1 95 ? -1.222 -7.062 -5.367 1 98.19 95 GLU B O 1
ATOM 2572 N N . LYS B 1 96 ? -1.997 -5.098 -4.512 1 97.88 96 LYS B N 1
ATOM 2573 C CA . LYS B 1 96 ? -1.251 -5.219 -3.264 1 97.88 96 LYS B CA 1
ATOM 2574 C C . LYS B 1 96 ? -1.788 -6.363 -2.41 1 97.88 96 LYS B C 1
ATOM 2576 O O . LYS B 1 96 ? -1.024 -7.043 -1.72 1 97.88 96 LYS B O 1
ATOM 2581 N N . ALA B 1 97 ? -3.082 -6.547 -2.457 1 97.69 97 ALA B N 1
ATOM 2582 C CA . ALA B 1 97 ? -3.664 -7.664 -1.713 1 97.69 97 ALA B CA 1
ATOM 2583 C C . ALA B 1 97 ? -3.086 -8.992 -2.184 1 97.69 97 ALA B C 1
ATOM 2585 O O . ALA B 1 97 ? -2.777 -9.867 -1.367 1 97.69 97 ALA B O 1
ATOM 2586 N N . VAL B 1 98 ? -2.916 -9.156 -3.486 1 97.25 98 VAL B N 1
ATOM 2587 C CA . VAL B 1 98 ? -2.344 -10.375 -4.047 1 97.25 98 VAL B CA 1
ATOM 2588 C C . VAL B 1 98 ? -0.896 -10.531 -3.586 1 97.25 98 VAL B C 1
ATOM 2590 O O . VAL B 1 98 ? -0.499 -11.594 -3.102 1 97.25 98 VAL B O 1
ATOM 2593 N N . GLU B 1 99 ? -0.167 -9.438 -3.68 1 96.06 99 GLU B N 1
ATOM 2594 C CA . GLU B 1 99 ? 1.234 -9.445 -3.275 1 96.06 99 GLU B CA 1
ATOM 2595 C C . GLU B 1 99 ? 1.383 -9.844 -1.811 1 96.06 99 GLU B C 1
ATOM 2597 O O . GLU B 1 99 ? 2.371 -10.477 -1.432 1 96.06 99 GLU B O 1
ATOM 2602 N N . LEU B 1 100 ? 0.385 -9.461 -1.058 1 95.06 100 LEU B N 1
ATOM 2603 C CA . LEU B 1 100 ? 0.498 -9.617 0.387 1 95.06 100 LEU B CA 1
ATOM 2604 C C . LEU B 1 100 ? -0.141 -10.93 0.838 1 95.06 100 LEU B C 1
ATOM 2606 O O . LEU B 1 100 ? -0.277 -11.18 2.039 1 95.06 100 LEU B O 1
ATOM 2610 N N . GLY B 1 101 ? -0.669 -11.719 -0.085 1 93.88 101 GLY B N 1
ATOM 2611 C CA . GLY B 1 101 ? -0.992 -13.094 0.263 1 93.88 101 GLY B CA 1
ATOM 2612 C C . GLY B 1 101 ? -2.484 -13.359 0.317 1 93.88 101 GLY B C 1
ATOM 2613 O O . GLY B 1 101 ? -2.916 -14.406 0.819 1 93.88 101 GLY B O 1
ATOM 2614 N N . ALA B 1 102 ? -3.312 -12.492 -0.144 1 96.62 102 ALA B N 1
ATOM 2615 C CA . ALA B 1 102 ? -4.754 -12.742 -0.153 1 96.62 102 ALA B CA 1
ATOM 2616 C C . ALA B 1 102 ? -5.086 -14.023 -0.902 1 96.62 102 ALA B C 1
ATOM 2618 O O . ALA B 1 102 ? -4.512 -14.305 -1.957 1 96.62 102 ALA B O 1
ATOM 2619 N N . ARG B 1 103 ? -5.938 -14.766 -0.306 1 96.44 103 ARG B N 1
ATOM 2620 C CA . ARG B 1 103 ? -6.422 -15.977 -0.962 1 96.44 103 ARG B CA 1
ATOM 2621 C C . ARG B 1 103 ? -7.762 -15.727 -1.648 1 96.44 103 ARG B C 1
ATOM 2623 O O . ARG B 1 103 ? -8.102 -16.391 -2.627 1 96.44 103 ARG B O 1
ATOM 2630 N N . HIS B 1 104 ? -8.492 -14.82 -1.055 1 97.56 104 HIS B N 1
ATOM 2631 C CA . HIS B 1 104 ? -9.773 -14.383 -1.603 1 97.56 104 HIS B CA 1
ATOM 2632 C C . HIS B 1 104 ? -9.938 -12.875 -1.479 1 97.56 104 HIS B C 1
ATOM 2634 O O . HIS B 1 104 ? -9.539 -12.281 -0.475 1 97.56 104 HIS B O 1
ATOM 2640 N N . ILE B 1 105 ? -10.484 -12.297 -2.533 1 98.38 105 ILE B N 1
ATOM 2641 C CA . ILE B 1 105 ? -10.844 -10.883 -2.52 1 98.38 105 ILE B CA 1
ATOM 2642 C C . ILE B 1 105 ? -12.344 -10.727 -2.785 1 98.38 105 ILE B C 1
ATOM 2644 O O . ILE B 1 105 ? -12.805 -10.961 -3.902 1 98.38 105 ILE B O 1
ATOM 2648 N N . ALA B 1 106 ? -13.047 -10.406 -1.762 1 98.31 106 ALA B N 1
ATOM 2649 C CA . ALA B 1 106 ? -14.492 -10.227 -1.824 1 98.31 106 ALA B CA 1
ATOM 2650 C C . ALA B 1 106 ? -14.859 -8.742 -1.863 1 98.31 106 ALA B C 1
ATOM 2652 O O . ALA B 1 106 ? -14.883 -8.078 -0.826 1 98.31 106 ALA B O 1
ATOM 2653 N N . LEU B 1 107 ? -15.211 -8.273 -3.043 1 97.38 107 LEU B N 1
ATOM 2654 C CA . LEU B 1 107 ? -15.656 -6.891 -3.189 1 97.38 107 LEU B CA 1
ATOM 2655 C C . LEU B 1 107 ? -17.141 -6.75 -2.846 1 97.38 107 LEU B C 1
ATOM 2657 O O . LEU B 1 107 ? -17.938 -7.625 -3.174 1 97.38 107 LEU B O 1
ATOM 2661 N N . PHE B 1 108 ? -17.422 -5.637 -2.162 1 96.44 108 PHE B N 1
ATOM 2662 C CA . PHE B 1 108 ? -18.844 -5.465 -1.846 1 96.44 108 PHE B CA 1
ATOM 2663 C C . PHE B 1 108 ? -19.266 -4.012 -2.029 1 96.44 108 PHE B C 1
ATOM 2665 O O . PHE B 1 108 ? -18.438 -3.104 -1.958 1 96.44 108 PHE B O 1
ATOM 2672 N N . ARG B 1 109 ? -20.484 -3.879 -2.277 1 93.56 109 ARG B N 1
ATOM 2673 C CA . ARG B 1 109 ? -21.078 -2.549 -2.361 1 93.56 109 ARG B CA 1
ATOM 2674 C C . ARG B 1 109 ? -21.469 -2.033 -0.979 1 93.56 109 ARG B C 1
ATOM 2676 O O . ARG B 1 109 ? -22.062 -2.762 -0.184 1 93.56 109 ARG B O 1
ATOM 2683 N N . SER B 1 110 ? -20.984 -0.869 -0.701 1 85.38 110 SER B N 1
ATOM 2684 C CA . SER B 1 110 ? -21.391 -0.242 0.552 1 85.38 110 SER B CA 1
ATOM 2685 C C . SER B 1 110 ? -22.609 0.662 0.349 1 85.38 110 SER B C 1
ATOM 2687 O O . SER B 1 110 ? -23.031 0.891 -0.784 1 85.38 110 SER B O 1
ATOM 2689 N N . GLU B 1 111 ? -23.266 0.996 1.438 1 75.94 111 GLU B N 1
ATOM 2690 C CA . GLU B 1 111 ? -24.422 1.871 1.366 1 75.94 111 GLU B CA 1
ATOM 2691 C C . GLU B 1 111 ? -24.141 3.102 0.509 1 75.94 111 GLU B C 1
ATOM 2693 O O . GLU B 1 111 ? -25.016 3.58 -0.21 1 75.94 111 GLU B O 1
ATOM 2698 N N . HIS B 1 112 ? -22.969 3.451 0.482 1 67.62 112 HIS B N 1
ATOM 2699 C CA . HIS B 1 112 ? -22.594 4.691 -0.196 1 67.62 112 HIS B CA 1
ATOM 2700 C C . HIS B 1 112 ? -21.984 4.414 -1.566 1 67.62 112 HIS B C 1
ATOM 2702 O O . HIS B 1 112 ? -21.547 5.336 -2.248 1 67.62 112 HIS B O 1
ATOM 2708 N N . THR B 1 113 ? -22.016 3.176 -1.878 1 67.81 113 THR B N 1
ATOM 2709 C CA . THR B 1 113 ? -21.391 2.861 -3.154 1 67.81 113 THR B CA 1
ATOM 2710 C C . THR B 1 113 ? -22.344 3.15 -4.312 1 67.81 113 THR B C 1
ATOM 2712 O O . THR B 1 113 ? -23.453 2.623 -4.355 1 67.81 113 THR B O 1
ATOM 2715 N N . ILE B 1 114 ? -21.891 4.121 -5.094 1 58.03 114 ILE B N 1
ATOM 2716 C CA . ILE B 1 114 ? -22.672 4.531 -6.254 1 58.03 114 ILE B CA 1
ATOM 2717 C C . ILE B 1 114 ? -22.328 3.646 -7.449 1 58.03 114 ILE B C 1
ATOM 2719 O O . ILE B 1 114 ? -23.188 3.373 -8.297 1 58.03 114 ILE B O 1
ATOM 2723 N N . LYS B 1 115 ? -21.109 3.168 -7.441 1 61.72 115 LYS B N 1
ATOM 2724 C CA . LYS B 1 115 ? -20.625 2.562 -8.68 1 61.72 115 LYS B CA 1
ATOM 2725 C C . LYS B 1 115 ? -21.266 1.195 -8.906 1 61.72 115 LYS B C 1
ATOM 2727 O O . LYS B 1 115 ? -21.219 0.328 -8.031 1 61.72 115 LYS B O 1
ATOM 2732 N N . LYS B 1 116 ? -21.938 1.052 -10.008 1 60.5 116 LYS B N 1
ATOM 2733 C CA . LYS B 1 116 ? -22.734 -0.116 -10.352 1 60.5 116 LYS B CA 1
ATOM 2734 C C . LYS B 1 116 ? -21.875 -1.23 -10.93 1 60.5 116 LYS B C 1
ATOM 2736 O O . LYS B 1 116 ? -22.078 -2.408 -10.625 1 60.5 116 LYS B O 1
ATOM 2741 N N . ASN B 1 117 ? -20.891 -0.909 -11.742 1 76.06 117 ASN B N 1
ATOM 2742 C CA . ASN B 1 117 ? -20.328 -2.037 -12.477 1 76.06 117 ASN B CA 1
ATOM 2743 C C . ASN B 1 117 ? -18.844 -2.188 -12.227 1 76.06 117 ASN B C 1
ATOM 2745 O O . ASN B 1 117 ? -18.094 -1.215 -12.32 1 76.06 117 ASN B O 1
ATOM 2749 N N . VAL B 1 118 ? -18.406 -3.32 -11.523 1 82.5 118 VAL B N 1
ATOM 2750 C CA . VAL B 1 118 ? -17 -3.646 -11.328 1 82.5 118 VAL B CA 1
ATOM 2751 C C . VAL B 1 118 ? -16.516 -4.527 -12.469 1 82.5 118 VAL B C 1
ATOM 2753 O O . VAL B 1 118 ? -17.141 -5.543 -12.797 1 82.5 118 VAL B O 1
ATOM 2756 N N . ARG B 1 119 ? -15.5 -4.066 -13.164 1 87.75 119 ARG B N 1
ATOM 2757 C CA . ARG B 1 119 ? -14.859 -4.859 -14.211 1 87.75 119 ARG B CA 1
ATOM 2758 C C . ARG B 1 119 ? -13.961 -5.934 -13.602 1 87.75 119 ARG B C 1
ATOM 2760 O O . ARG B 1 119 ? -12.742 -5.777 -13.555 1 87.75 119 ARG B O 1
ATOM 2767 N N . THR B 1 120 ? -14.578 -7.043 -13.344 1 91.44 120 THR B N 1
ATOM 2768 C CA . THR B 1 120 ? -13.867 -8.117 -12.672 1 91.44 120 THR B CA 1
ATOM 2769 C C . THR B 1 120 ? -12.781 -8.695 -13.57 1 91.44 120 THR B C 1
ATOM 2771 O O . THR B 1 120 ? -11.75 -9.164 -13.086 1 91.44 120 THR B O 1
ATOM 2774 N N . ASP B 1 121 ? -13.016 -8.664 -14.891 1 93.38 121 ASP B N 1
ATOM 2775 C CA . ASP B 1 121 ? -12.031 -9.172 -15.844 1 93.38 121 ASP B CA 1
ATOM 2776 C C . ASP B 1 121 ? -10.711 -8.406 -15.727 1 93.38 121 ASP B C 1
ATOM 2778 O O . ASP B 1 121 ? -9.641 -9.008 -15.719 1 93.38 121 ASP B O 1
ATOM 2782 N N . ARG B 1 122 ? -10.828 -7.129 -15.602 1 95.25 122 ARG B N 1
ATOM 2783 C CA . ARG B 1 122 ? -9.641 -6.293 -15.445 1 95.25 122 ARG B CA 1
ATOM 2784 C C . ARG B 1 122 ? -8.945 -6.578 -14.117 1 95.25 122 ARG B C 1
ATOM 2786 O O . ARG B 1 122 ? -7.719 -6.691 -14.062 1 95.25 122 ARG B O 1
ATOM 2793 N N . LEU B 1 123 ? -9.727 -6.68 -13.109 1 97.44 123 LEU B N 1
ATOM 2794 C CA . LEU B 1 123 ? -9.156 -6.949 -11.797 1 97.44 123 LEU B CA 1
ATOM 2795 C C . LEU B 1 123 ? -8.484 -8.32 -11.766 1 97.44 123 LEU B C 1
ATOM 2797 O O . LEU B 1 123 ? -7.445 -8.492 -11.125 1 97.44 123 LEU B O 1
ATOM 2801 N N . GLU B 1 124 ? -9.109 -9.234 -12.453 1 97.06 124 GLU B N 1
ATOM 2802 C CA . GLU B 1 124 ? -8.516 -10.562 -12.555 1 97.06 124 GLU B CA 1
ATOM 2803 C C . GLU B 1 124 ? -7.176 -10.516 -13.289 1 97.06 124 GLU B C 1
ATOM 2805 O O . GLU B 1 124 ? -6.234 -11.219 -12.914 1 97.06 124 GLU B O 1
ATOM 2810 N N . SER B 1 125 ? -7.09 -9.766 -14.289 1 96.44 125 SER B N 1
ATOM 2811 C CA . SER B 1 125 ? -5.836 -9.586 -15.016 1 96.44 125 SER B CA 1
ATOM 2812 C C . SER B 1 125 ? -4.762 -8.969 -14.125 1 96.44 125 SER B C 1
ATOM 2814 O O . SER B 1 125 ? -3.604 -9.391 -14.164 1 96.44 125 SER B O 1
ATOM 2816 N N . ILE B 1 126 ? -5.168 -8.031 -13.359 1 97.5 126 ILE B N 1
ATOM 2817 C CA . ILE B 1 126 ? -4.254 -7.375 -12.43 1 97.5 126 ILE B CA 1
ATOM 2818 C C . ILE B 1 126 ? -3.771 -8.383 -11.391 1 97.5 126 ILE B C 1
ATOM 2820 O O . ILE B 1 126 ? -2.58 -8.438 -11.078 1 97.5 126 ILE B O 1
ATOM 2824 N N . ALA B 1 127 ? -4.691 -9.172 -10.906 1 98.06 127 ALA B N 1
ATOM 2825 C CA . ALA B 1 127 ? -4.352 -10.195 -9.922 1 98.06 127 ALA B CA 1
ATOM 2826 C C . ALA B 1 127 ? -3.355 -11.195 -10.492 1 98.06 127 ALA B C 1
ATOM 2828 O O . ALA B 1 127 ? -2.391 -11.578 -9.82 1 98.06 127 ALA B O 1
ATOM 2829 N N . LEU B 1 128 ? -3.594 -11.594 -11.688 1 97 128 LEU B N 1
ATOM 2830 C CA . LEU B 1 128 ? -2.709 -12.539 -12.344 1 97 128 LEU B CA 1
ATOM 2831 C C . LEU B 1 128 ? -1.305 -11.969 -12.5 1 97 128 LEU B C 1
ATOM 2833 O O . LEU B 1 128 ? -0.317 -12.633 -12.188 1 97 128 LEU B O 1
ATOM 2837 N N . SER B 1 129 ? -1.214 -10.781 -12.961 1 96.44 129 SER B N 1
ATOM 2838 C CA . SER B 1 129 ? 0.073 -10.109 -13.109 1 96.44 129 SER B CA 1
ATOM 2839 C C . SER B 1 129 ? 0.791 -9.984 -11.773 1 96.44 129 SER B C 1
ATOM 2841 O O . SER B 1 129 ? 1.994 -10.234 -11.68 1 96.44 129 SER B O 1
ATOM 2843 N N . ALA B 1 130 ? 0.035 -9.609 -10.781 1 96.88 130 ALA B N 1
ATOM 2844 C CA . ALA B 1 130 ? 0.609 -9.461 -9.445 1 96.88 130 ALA B CA 1
ATOM 2845 C C . ALA B 1 130 ? 1.108 -10.805 -8.914 1 96.88 130 ALA B C 1
ATOM 2847 O O . ALA B 1 130 ? 2.168 -10.875 -8.289 1 96.88 130 ALA B O 1
ATOM 2848 N N . MET B 1 131 ? 0.356 -11.844 -9.094 1 96.44 131 MET B N 1
ATOM 2849 C CA . MET B 1 131 ? 0.756 -13.188 -8.672 1 96.44 131 MET B CA 1
ATOM 2850 C C . MET B 1 131 ? 2.102 -13.57 -9.281 1 96.44 131 MET B C 1
ATOM 2852 O O . MET B 1 131 ? 3.004 -14.016 -8.57 1 96.44 131 MET B O 1
ATOM 2856 N N . LYS B 1 132 ? 2.25 -13.344 -10.555 1 95.56 132 LYS B N 1
ATOM 2857 C CA . LYS B 1 132 ? 3.48 -13.688 -11.258 1 95.56 132 LYS B CA 1
ATOM 2858 C C . LYS B 1 132 ? 4.652 -12.844 -10.766 1 95.56 132 LYS B C 1
ATOM 2860 O O . LYS B 1 132 ? 5.73 -13.367 -10.484 1 95.56 132 LYS B O 1
ATOM 2865 N N . GLN B 1 133 ? 4.359 -11.578 -10.625 1 92.5 133 GLN B N 1
ATOM 2866 C CA . GLN B 1 133 ? 5.414 -10.672 -10.188 1 92.5 133 GLN B CA 1
ATOM 2867 C C . GLN B 1 133 ? 5.855 -10.977 -8.766 1 92.5 133 GLN B C 1
ATOM 2869 O O . GLN B 1 133 ? 7.027 -10.805 -8.422 1 92.5 133 GLN B O 1
ATOM 2874 N N . SER B 1 134 ? 4.945 -11.438 -7.953 1 93.44 134 SER B N 1
ATOM 2875 C CA . SER B 1 134 ? 5.25 -11.742 -6.562 1 93.44 134 SER B CA 1
ATOM 2876 C C . SER B 1 134 ? 5.75 -13.18 -6.406 1 93.44 134 SER B C 1
ATOM 2878 O O . SER B 1 134 ? 6.043 -13.625 -5.297 1 93.44 134 SER B O 1
ATOM 2880 N N . LEU B 1 135 ? 5.785 -13.969 -7.469 1 93.31 135 LEU B N 1
ATOM 2881 C CA . LEU B 1 135 ? 6.258 -15.352 -7.531 1 93.31 135 LEU B CA 1
ATOM 2882 C C . LEU B 1 135 ? 5.379 -16.266 -6.688 1 93.31 135 LEU B C 1
ATOM 2884 O O . LEU B 1 135 ? 5.883 -17.172 -6.012 1 93.31 135 LEU B O 1
ATOM 2888 N N . ARG B 1 136 ? 4.121 -15.953 -6.656 1 93.62 136 ARG B N 1
ATOM 2889 C CA . ARG B 1 136 ? 3.135 -16.781 -5.965 1 93.62 136 ARG B CA 1
ATOM 2890 C C . ARG B 1 136 ? 2.623 -17.891 -6.867 1 93.62 136 ARG B C 1
ATOM 2892 O O . ARG B 1 136 ? 2.645 -17.766 -8.094 1 93.62 136 ARG B O 1
ATOM 2899 N N . SER B 1 137 ? 2.158 -18.922 -6.234 1 96.38 137 SER B N 1
ATOM 2900 C CA . SER B 1 137 ? 1.592 -20.047 -6.988 1 96.38 137 SER B CA 1
ATOM 2901 C C . SER B 1 137 ? 0.079 -20.125 -6.809 1 96.38 137 SER B C 1
ATOM 2903 O O . SER B 1 137 ? -0.57 -21.016 -7.348 1 96.38 137 SER B O 1
ATOM 2905 N N . TRP B 1 138 ? -0.431 -19.219 -6.016 1 96.56 138 TRP B N 1
ATOM 2906 C CA . TRP B 1 138 ? -1.859 -19.219 -5.715 1 96.56 138 TRP B CA 1
ATOM 2907 C C . TRP B 1 138 ? -2.508 -17.922 -6.191 1 96.56 138 TRP B C 1
ATOM 2909 O O . TRP B 1 138 ? -2.098 -16.828 -5.789 1 96.56 138 TRP B O 1
ATOM 2919 N N . LEU B 1 139 ? -3.428 -18.031 -7.062 1 97.62 139 LEU B N 1
ATOM 2920 C CA . LEU B 1 139 ? -4.207 -16.906 -7.57 1 97.62 139 LEU B CA 1
ATOM 2921 C C . LEU B 1 139 ? -5.473 -16.703 -6.746 1 97.62 139 LEU B C 1
ATOM 2923 O O . LEU B 1 139 ? -6.305 -17.609 -6.645 1 97.62 139 LEU B O 1
ATOM 2927 N N . PRO B 1 140 ? -5.594 -15.578 -6.098 1 97.38 140 PRO B N 1
ATOM 2928 C CA . PRO B 1 140 ? -6.809 -15.383 -5.301 1 97.38 140 PRO B CA 1
ATOM 2929 C C . PRO B 1 140 ? -8.07 -15.328 -6.156 1 97.38 140 PRO B C 1
ATOM 2931 O O . PRO B 1 140 ? -8.039 -14.828 -7.281 1 97.38 140 PRO B O 1
ATOM 2934 N N . GLU B 1 141 ? -9.125 -15.797 -5.602 1 96.44 141 GLU B N 1
ATOM 2935 C CA . GLU B 1 141 ? -10.438 -15.625 -6.215 1 96.44 141 GLU B CA 1
ATOM 2936 C C . GLU B 1 141 ? -11 -14.227 -5.953 1 96.44 141 GLU B C 1
ATOM 2938 O O . GLU B 1 141 ? -10.891 -13.711 -4.84 1 96.44 141 GLU B O 1
ATOM 2943 N N . ILE B 1 142 ? -11.578 -13.625 -7.02 1 97.88 142 ILE B N 1
ATOM 2944 C CA . ILE B 1 142 ? -12.227 -12.328 -6.867 1 97.88 142 ILE B CA 1
ATOM 2945 C C . ILE B 1 142 ? -13.734 -12.477 -7.039 1 97.88 142 ILE B C 1
ATOM 2947 O O . ILE B 1 142 ? -14.203 -13.031 -8.031 1 97.88 142 ILE B O 1
ATOM 2951 N N . SER B 1 143 ? -14.461 -12.078 -6.055 1 97.19 143 SER B N 1
ATOM 2952 C CA . SER B 1 143 ? -15.922 -12.117 -6.09 1 97.19 143 SER B CA 1
ATOM 2953 C C . SER B 1 143 ? -16.516 -10.766 -5.746 1 97.19 143 SER B C 1
ATOM 2955 O O . SER B 1 143 ? -15.875 -9.938 -5.102 1 97.19 143 SER B O 1
ATOM 2957 N N . VAL B 1 144 ? -17.719 -10.586 -6.238 1 96.25 144 VAL B N 1
ATOM 2958 C CA . VAL B 1 144 ? -18.438 -9.344 -5.969 1 96.25 144 VAL B CA 1
ATOM 2959 C C . VAL B 1 144 ? -19.75 -9.641 -5.246 1 96.25 144 VAL B C 1
ATOM 2961 O O . VAL B 1 144 ? -20.5 -10.516 -5.672 1 96.25 144 VAL B O 1
ATOM 2964 N N . PHE B 1 145 ? -19.953 -8.93 -4.16 1 95.62 145 PHE B N 1
ATOM 2965 C CA . PHE B 1 145 ? -21.141 -9.109 -3.334 1 95.62 145 PHE B CA 1
ATOM 2966 C C . PHE B 1 145 ? -21.969 -7.832 -3.307 1 95.62 145 PHE B C 1
ATOM 2968 O O . PHE B 1 145 ? -21.484 -6.75 -3.633 1 95.62 145 PHE B O 1
ATOM 2975 N N . LEU B 1 146 ? -23.203 -7.969 -2.906 1 93.5 146 LEU B N 1
ATOM 2976 C CA . LEU B 1 146 ? -24.125 -6.844 -2.91 1 93.5 146 LEU B CA 1
ATOM 2977 C C . LEU B 1 146 ? -23.938 -5.988 -1.658 1 93.5 146 LEU B C 1
ATOM 2979 O O . LEU B 1 146 ? -24.344 -4.824 -1.633 1 93.5 146 LEU B O 1
ATOM 2983 N N . SER B 1 147 ? -23.438 -6.629 -0.588 1 94.12 147 SER B N 1
ATOM 2984 C CA . SER B 1 147 ? -23.297 -5.914 0.674 1 94.12 147 SER B CA 1
ATOM 2985 C C . SER B 1 147 ? -22.219 -6.559 1.551 1 94.12 147 SER B C 1
ATOM 2987 O O . SER B 1 147 ? -21.766 -7.668 1.27 1 94.12 147 SER B O 1
ATOM 2989 N N . VAL B 1 148 ? -21.812 -5.797 2.562 1 95.81 148 VAL B N 1
ATOM 2990 C CA . VAL B 1 148 ? -20.859 -6.344 3.508 1 95.81 148 VAL B CA 1
ATOM 2991 C C . VAL B 1 148 ? -21.469 -7.523 4.254 1 95.81 148 VAL B C 1
ATOM 2993 O O . VAL B 1 148 ? -20.781 -8.492 4.582 1 95.81 148 VAL B O 1
ATOM 2996 N N . GLU B 1 149 ? -22.766 -7.496 4.457 1 94.56 149 GLU B N 1
ATOM 2997 C CA . GLU B 1 149 ? -23.469 -8.578 5.137 1 94.56 149 GLU B CA 1
ATOM 2998 C C . GLU B 1 149 ? -23.344 -9.891 4.355 1 94.56 149 GLU B C 1
ATOM 3000 O O . GLU B 1 149 ? -23.156 -10.953 4.945 1 94.56 149 GLU B O 1
ATOM 3005 N N . GLU B 1 150 ? -23.438 -9.773 3.066 1 96.06 150 GLU B N 1
ATOM 3006 C CA . GLU B 1 150 ? -23.328 -10.961 2.219 1 96.06 150 GLU B CA 1
ATOM 3007 C C . GLU B 1 150 ? -21.922 -11.57 2.33 1 96.06 150 GLU B C 1
ATOM 3009 O O . GLU B 1 150 ? -21.781 -12.797 2.295 1 96.06 150 GLU B O 1
ATOM 3014 N N . VAL B 1 151 ? -20.938 -10.711 2.436 1 97.44 151 VAL B N 1
ATOM 3015 C CA . VAL B 1 151 ? -19.578 -11.195 2.588 1 97.44 151 VAL B CA 1
ATOM 3016 C C . VAL B 1 151 ? -19.438 -11.961 3.902 1 97.44 151 VAL B C 1
ATOM 3018 O O . VAL B 1 151 ? -18.906 -13.07 3.934 1 97.44 151 VAL B O 1
ATOM 3021 N N . ILE B 1 152 ? -19.922 -11.352 4.961 1 97.12 152 ILE B N 1
ATOM 3022 C CA . ILE B 1 152 ? -19.844 -11.945 6.293 1 97.12 152 ILE B CA 1
ATOM 3023 C C . ILE B 1 152 ? -20.578 -13.281 6.312 1 97.12 152 ILE B C 1
ATOM 3025 O O . ILE B 1 152 ? -20.094 -14.258 6.895 1 97.12 152 ILE B O 1
ATOM 3029 N N . GLU B 1 153 ? -21.734 -13.281 5.672 1 96.31 153 GLU B N 1
ATOM 3030 C CA . GLU B 1 153 ? -22.531 -14.508 5.605 1 96.31 153 GLU B CA 1
ATOM 3031 C C . GLU B 1 153 ? -21.781 -15.602 4.855 1 96.31 153 GLU B C 1
ATOM 3033 O O . GLU B 1 153 ? -21.75 -16.75 5.297 1 96.31 153 GLU B O 1
ATOM 3038 N N . ARG B 1 154 ? -21.203 -15.242 3.734 1 97 154 ARG B N 1
ATOM 3039 C CA . ARG B 1 154 ? -20.484 -16.203 2.906 1 97 154 ARG B CA 1
ATOM 3040 C C . ARG B 1 154 ? -19.328 -16.828 3.684 1 97 154 ARG B C 1
ATOM 3042 O O . ARG B 1 154 ? -19.016 -18 3.492 1 97 154 ARG B O 1
ATOM 3049 N N . PHE B 1 155 ? -18.672 -15.984 4.551 1 97.19 155 PHE B N 1
ATOM 3050 C CA . PHE B 1 155 ? -17.516 -16.453 5.297 1 97.19 155 PHE B CA 1
ATOM 3051 C C . PHE B 1 155 ? -17.812 -16.484 6.793 1 97.19 155 PHE B C 1
ATOM 3053 O O . PHE B 1 155 ? -16.984 -16.094 7.609 1 97.19 155 PHE B O 1
ATOM 3060 N N . SER B 1 156 ? -19.016 -16.922 7.156 1 94.5 156 SER B N 1
ATOM 3061 C CA . SER B 1 156 ? -19.516 -16.875 8.531 1 94.5 156 SER B CA 1
ATOM 3062 C C . SER B 1 156 ? -18.719 -17.797 9.438 1 94.5 156 SER B C 1
ATOM 3064 O O . SER B 1 156 ? -18.734 -17.656 10.656 1 94.5 156 SER B O 1
ATOM 3066 N N . ASP B 1 157 ? -17.953 -18.781 8.922 1 93.75 157 ASP B N 1
ATOM 3067 C CA . ASP B 1 157 ? -17.188 -19.75 9.703 1 93.75 157 ASP B CA 1
ATOM 3068 C C . ASP B 1 157 ? -15.773 -19.25 9.969 1 93.75 157 ASP B C 1
ATOM 3070 O O . ASP B 1 157 ? -14.969 -19.953 10.578 1 93.75 157 ASP B O 1
ATOM 3074 N N . VAL B 1 158 ? -15.43 -18.094 9.562 1 94.06 158 VAL B N 1
ATOM 3075 C CA . VAL B 1 158 ? -14.086 -17.531 9.648 1 94.06 158 VAL B CA 1
ATOM 3076 C C . VAL B 1 158 ? -14.094 -16.328 10.594 1 94.06 158 VAL B C 1
ATOM 3078 O O . VAL B 1 158 ? -14.969 -15.461 10.5 1 94.06 158 VAL B O 1
ATOM 3081 N N . PRO B 1 159 ? -13.133 -16.328 11.578 1 94.94 159 PRO B N 1
ATOM 3082 C CA . PRO B 1 159 ? -13.047 -15.094 12.375 1 94.94 159 PRO B CA 1
ATOM 3083 C C . PRO B 1 159 ? -12.938 -13.836 11.516 1 94.94 159 PRO B C 1
ATOM 3085 O O . PRO B 1 159 ? -12.242 -13.844 10.5 1 94.94 159 PRO B O 1
ATOM 3088 N N . CYS B 1 160 ? -13.664 -12.797 11.914 1 95.75 160 CYS B N 1
ATOM 3089 C CA . CYS B 1 160 ? -13.797 -11.586 11.109 1 95.75 160 CYS B CA 1
ATOM 3090 C C . CYS B 1 160 ? -13.25 -10.375 11.852 1 95.75 160 CYS B C 1
ATOM 3092 O O . CYS B 1 160 ? -13.648 -10.109 12.984 1 95.75 160 CYS B O 1
ATOM 3094 N N . LEU B 1 161 ? -12.273 -9.719 11.266 1 94.94 161 LEU B N 1
ATOM 3095 C CA . LEU B 1 161 ? -11.766 -8.438 11.75 1 94.94 161 LEU B CA 1
ATOM 3096 C C . LEU B 1 161 ? -12.172 -7.305 10.812 1 94.94 161 LEU B C 1
ATOM 3098 O O . LEU B 1 161 ? -12 -7.398 9.602 1 94.94 161 LEU B O 1
ATOM 3102 N N . MET B 1 162 ? -12.742 -6.266 11.391 1 95.25 162 MET B N 1
ATOM 3103 C CA . MET B 1 162 ? -13.211 -5.125 10.609 1 95.25 162 MET B CA 1
ATOM 3104 C C . MET B 1 162 ? -12.438 -3.861 10.984 1 95.25 162 MET B C 1
ATOM 3106 O O . MET B 1 162 ? -12.453 -3.443 12.141 1 95.25 162 MET B O 1
ATOM 3110 N N . ALA B 1 163 ? -11.75 -3.311 9.977 1 93.06 163 ALA B N 1
ATOM 3111 C CA . ALA B 1 163 ? -11.047 -2.053 10.219 1 93.06 163 ALA B CA 1
ATOM 3112 C C . ALA B 1 163 ? -12.031 -0.901 10.391 1 93.06 163 ALA B C 1
ATOM 3114 O O . ALA B 1 163 ? -12.883 -0.665 9.531 1 93.06 163 ALA B O 1
ATOM 3115 N N . HIS B 1 164 ? -11.875 -0.246 11.469 1 87.94 164 HIS B N 1
ATOM 3116 C CA . HIS B 1 164 ? -12.797 0.842 11.773 1 87.94 164 HIS B CA 1
ATOM 3117 C C . HIS B 1 164 ? -12.086 1.983 12.492 1 87.94 164 HIS B C 1
ATOM 3119 O O . HIS B 1 164 ? -11.328 1.752 13.445 1 87.94 164 HIS B O 1
ATOM 3125 N N . GLU B 1 165 ? -12.305 3.205 12.016 1 74.31 165 GLU B N 1
ATOM 3126 C CA . GLU B 1 165 ? -11.609 4.395 12.5 1 74.31 165 GLU B CA 1
ATOM 3127 C C . GLU B 1 165 ? -12.031 4.738 13.922 1 74.31 165 GLU B C 1
ATOM 3129 O O . GLU B 1 165 ? -11.281 5.383 14.664 1 74.31 165 GLU B O 1
ATOM 3134 N N . LYS B 1 166 ? -13.273 4.441 14.336 1 65.94 166 LYS B N 1
ATOM 3135 C CA . LYS B 1 166 ? -13.812 4.871 15.625 1 65.94 166 LYS B CA 1
ATOM 3136 C C . LYS B 1 166 ? -13.234 4.051 16.766 1 65.94 166 LYS B C 1
ATOM 3138 O O . LYS B 1 166 ? -13.555 4.289 17.938 1 65.94 166 LYS B O 1
ATOM 3143 N N . VAL B 1 167 ? -12.5 3.092 16.5 1 60.28 167 VAL B N 1
ATOM 3144 C CA . VAL B 1 167 ? -11.945 2.283 17.578 1 60.28 167 VAL B CA 1
ATOM 3145 C C . VAL B 1 167 ? -10.641 2.916 18.078 1 60.28 167 VAL B C 1
ATOM 3147 O O . VAL B 1 167 ? -9.828 3.379 17.281 1 60.28 167 VAL B O 1
ATOM 3150 N N . SER B 1 168 ? -10.625 3.441 19.359 1 56 168 SER B N 1
ATOM 3151 C CA . SER B 1 168 ? -9.445 4.074 19.953 1 56 168 SER B CA 1
ATOM 3152 C C . SER B 1 168 ? -8.211 3.189 19.797 1 56 168 SER B C 1
ATOM 3154 O O . SER B 1 168 ? -8.281 1.975 19.984 1 56 168 SER B O 1
ATOM 3156 N N . SER B 1 169 ? -7.164 3.625 19.125 1 56.69 169 SER B N 1
ATOM 3157 C CA . SER B 1 169 ? -5.879 2.949 18.969 1 56.69 169 SER B CA 1
ATOM 3158 C C . SER B 1 169 ? -5.371 2.414 20.297 1 56.69 169 SER B C 1
ATOM 3160 O O . SER B 1 169 ? -4.586 1.465 20.344 1 56.69 169 SER B O 1
ATOM 3162 N N . ASP B 1 170 ? -5.77 3.178 21.234 1 49.16 170 ASP B N 1
ATOM 3163 C CA . ASP B 1 170 ? -5.285 2.801 22.562 1 49.16 170 ASP B CA 1
ATOM 3164 C C . ASP B 1 170 ? -5.719 1.381 22.922 1 49.16 170 ASP B C 1
ATOM 3166 O O . ASP B 1 170 ? -5.262 0.82 23.922 1 49.16 170 ASP B O 1
ATOM 3170 N N . THR B 1 171 ? -6.758 1.039 22.25 1 43.34 171 THR B N 1
ATOM 3171 C CA . THR B 1 171 ? -7.23 -0.281 22.656 1 43.34 171 THR B CA 1
ATOM 3172 C C . THR B 1 171 ? -6.469 -1.377 21.922 1 43.34 171 THR B C 1
ATOM 3174 O O . THR B 1 171 ? -6.984 -1.954 20.953 1 43.34 171 THR B O 1
ATOM 3177 N N . GLY B 1 172 ? -5.227 -1.602 22.047 1 47 172 GLY B N 1
ATOM 3178 C CA . GLY B 1 172 ? -4.363 -2.73 21.734 1 47 172 GLY B CA 1
ATOM 3179 C C . GLY B 1 172 ? -4.641 -3.344 20.375 1 47 172 GLY B C 1
ATOM 3180 O O . GLY B 1 172 ? -4.473 -4.551 20.188 1 47 172 GLY B O 1
ATOM 3181 N N . GLY B 1 173 ? -5.262 -2.68 19.516 1 51.25 173 GLY B N 1
ATOM 3182 C CA . GLY B 1 173 ? -5.77 -3.248 18.281 1 51.25 173 GLY B CA 1
ATOM 3183 C C . GLY B 1 173 ? -4.684 -3.852 17.406 1 51.25 173 GLY B C 1
ATOM 3184 O O . GLY B 1 173 ? -4.879 -4.906 16.797 1 51.25 173 GLY B O 1
ATOM 3185 N N . GLY B 1 174 ? -3.531 -3.148 17.25 1 55.25 174 GLY B N 1
ATOM 3186 C CA . GLY B 1 174 ? -2.453 -3.758 16.484 1 55.25 174 GLY B CA 1
ATOM 3187 C C . GLY B 1 174 ? -2.027 -5.109 17.031 1 55.25 174 GLY B C 1
ATOM 3188 O O . GLY B 1 174 ? -1.9 -6.074 16.281 1 55.25 174 GLY B O 1
ATOM 3189 N N . ASN B 1 175 ? -1.947 -5.062 18.328 1 57.69 175 ASN B N 1
ATOM 3190 C CA . ASN B 1 175 ? -1.528 -6.285 19 1 57.69 175 ASN B CA 1
ATOM 3191 C C . ASN B 1 175 ? -2.613 -7.355 18.953 1 57.69 175 ASN B C 1
ATOM 3193 O O . ASN B 1 175 ? -2.311 -8.547 18.875 1 57.69 175 ASN B O 1
ATOM 3197 N N . GLU B 1 176 ? -3.75 -6.824 18.766 1 60.41 176 GLU B N 1
ATOM 3198 C CA . GLU B 1 176 ? -4.844 -7.793 18.766 1 60.41 176 GLU B CA 1
ATOM 3199 C C . GLU B 1 176 ? -4.91 -8.555 17.438 1 60.41 176 GLU B C 1
ATOM 3201 O O . GLU B 1 176 ? -5.133 -9.766 17.422 1 60.41 176 GLU B O 1
ATOM 3206 N N . ALA B 1 177 ? -4.684 -7.801 16.422 1 63.31 177 ALA B N 1
ATOM 3207 C CA . ALA B 1 177 ? -4.75 -8.453 15.117 1 63.31 177 ALA B CA 1
ATOM 3208 C C . ALA B 1 177 ? -3.689 -9.539 14.992 1 63.31 177 ALA B C 1
ATOM 3210 O O . ALA B 1 177 ? -3.967 -10.633 14.492 1 63.31 177 ALA B O 1
ATOM 3211 N N . ALA B 1 178 ? -2.562 -9.148 15.523 1 62.78 178 ALA B N 1
ATOM 3212 C CA . ALA B 1 178 ? -1.464 -10.109 15.453 1 62.78 178 ALA B CA 1
ATOM 3213 C C . ALA B 1 178 ? -1.73 -11.312 16.344 1 62.78 178 ALA B C 1
ATOM 3215 O O . ALA B 1 178 ? -1.42 -12.453 15.977 1 62.78 178 ALA B O 1
ATOM 3216 N N . SER B 1 179 ? -2.326 -10.977 17.375 1 64.31 179 SER B N 1
ATOM 3217 C CA . SER B 1 179 ? -2.615 -12.055 18.328 1 64.31 179 SER B CA 1
ATOM 3218 C C . SER B 1 179 ? -3.637 -13.023 17.75 1 64.31 179 SER B C 1
ATOM 3220 O O . SER B 1 179 ? -3.523 -14.242 17.938 1 64.31 179 SER B O 1
ATOM 3222 N N . VAL B 1 180 ? -4.5 -12.539 16.984 1 63.56 180 VAL B N 1
ATOM 3223 C CA . VAL B 1 180 ? -5.547 -13.367 16.391 1 63.56 180 VAL B CA 1
ATOM 3224 C C . VAL B 1 180 ? -4.953 -14.227 15.273 1 63.56 180 VAL B C 1
ATOM 3226 O O . VAL B 1 180 ? -5.316 -15.391 15.117 1 63.56 180 VAL B O 1
ATOM 3229 N N . ALA B 1 181 ? -4.035 -13.609 14.578 1 62.31 181 ALA B N 1
ATOM 3230 C CA . ALA B 1 181 ? -3.41 -14.281 13.445 1 62.31 181 ALA B CA 1
ATOM 3231 C C . ALA B 1 181 ? -2.66 -15.531 13.891 1 62.31 181 ALA B C 1
ATOM 3233 O O . ALA B 1 181 ? -2.654 -16.547 13.188 1 62.31 181 ALA B O 1
ATOM 3234 N N . ASP B 1 182 ? -2.123 -15.406 15.047 1 63.78 182 ASP B N 1
ATOM 3235 C CA . ASP B 1 182 ? -1.32 -16.516 15.547 1 63.78 182 ASP B CA 1
ATOM 3236 C C . ASP B 1 182 ? -2.197 -17.719 15.859 1 63.78 182 ASP B C 1
ATOM 3238 O O . ASP B 1 182 ? -1.711 -18.859 15.906 1 63.78 182 ASP B O 1
ATOM 3242 N N . LYS B 1 183 ? -3.414 -17.422 15.875 1 69.75 183 LYS B N 1
ATOM 3243 C CA . LYS B 1 183 ? -4.234 -18.516 16.391 1 69.75 183 LYS B CA 1
ATOM 3244 C C . LYS B 1 183 ? -5.191 -19.047 15.336 1 69.75 183 LYS B C 1
ATOM 3246 O O . LYS B 1 183 ? -5.773 -20.109 15.5 1 69.75 183 LYS B O 1
ATOM 3251 N N . GLU B 1 184 ? -5.277 -18.281 14.297 1 82.19 184 GLU B N 1
ATOM 3252 C CA . GLU B 1 184 ? -6.328 -18.641 13.344 1 82.19 184 GLU B CA 1
ATOM 3253 C C . GLU B 1 184 ? -5.738 -19.047 12 1 82.19 184 GLU B C 1
ATOM 3255 O O . GLU B 1 184 ? -4.754 -18.469 11.539 1 82.19 184 GLU B O 1
ATOM 3260 N N . ASP B 1 185 ? -6.383 -20.047 11.477 1 89.12 185 ASP B N 1
ATOM 3261 C CA . ASP B 1 185 ? -5.926 -20.562 10.188 1 89.12 185 ASP B CA 1
ATOM 3262 C C . ASP B 1 185 ? -6.5 -19.75 9.031 1 89.12 185 ASP B C 1
ATOM 3264 O O . ASP B 1 185 ? -5.953 -19.75 7.926 1 89.12 185 ASP B O 1
ATOM 3268 N N . ARG B 1 186 ? -7.691 -19.141 9.32 1 95.06 186 ARG B N 1
ATOM 3269 C CA . ARG B 1 186 ? -8.367 -18.312 8.336 1 95.06 186 ARG B CA 1
ATOM 3270 C C . ARG B 1 186 ? -8.844 -17 8.969 1 95.06 186 ARG B C 1
ATOM 3272 O O . ARG B 1 186 ? -9.297 -17 10.117 1 95.06 186 ARG B O 1
ATOM 3279 N N . LEU B 1 187 ? -8.781 -15.961 8.211 1 95.75 187 LEU B N 1
ATOM 3280 C CA . LEU B 1 187 ? -9.227 -14.664 8.703 1 95.75 187 LEU B CA 1
ATOM 3281 C C . LEU B 1 187 ? -9.922 -13.867 7.602 1 95.75 187 LEU B C 1
ATOM 3283 O O . LEU B 1 187 ? -9.445 -13.828 6.465 1 95.75 187 LEU B O 1
ATOM 3287 N N . LEU B 1 188 ? -11.07 -13.336 7.934 1 97.44 188 LEU B N 1
ATOM 3288 C CA . LEU B 1 188 ? -11.734 -12.352 7.086 1 97.44 188 LEU B CA 1
ATOM 3289 C C . LEU B 1 188 ? -11.391 -10.93 7.531 1 97.44 188 LEU B C 1
ATOM 3291 O O . LEU B 1 188 ? -11.648 -10.555 8.68 1 97.44 188 LEU B O 1
ATOM 3295 N N . LEU B 1 189 ? -10.75 -10.219 6.668 1 97.25 189 LEU B N 1
ATOM 3296 C CA . LEU B 1 189 ? -10.375 -8.828 6.926 1 97.25 189 LEU B CA 1
ATOM 3297 C C . LEU B 1 189 ? -11.281 -7.871 6.156 1 97.25 189 LEU B C 1
ATOM 3299 O O . LEU B 1 189 ? -11.25 -7.84 4.922 1 97.25 189 LEU B O 1
ATOM 3303 N N . LEU B 1 190 ? -12.047 -7.074 6.863 1 97.38 190 LEU B N 1
ATOM 3304 C CA . LEU B 1 190 ? -12.992 -6.16 6.219 1 97.38 190 LEU B CA 1
ATOM 3305 C C . LEU B 1 190 ? -12.445 -4.738 6.215 1 97.38 190 LEU B C 1
ATOM 3307 O O . LEU B 1 190 ? -12.062 -4.211 7.258 1 97.38 190 LEU B O 1
ATOM 3311 N N . VAL B 1 191 ? -12.398 -4.164 5.047 1 96.75 191 VAL B N 1
ATOM 3312 C CA . VAL B 1 191 ? -12.008 -2.773 4.848 1 96.75 191 VAL B CA 1
ATOM 3313 C C . VAL B 1 191 ? -13.102 -2.037 4.078 1 96.75 191 VAL B C 1
ATOM 3315 O O . VAL B 1 191 ? -13.586 -2.525 3.051 1 96.75 191 VAL B O 1
ATOM 3318 N N . GLY B 1 192 ? -13.516 -0.896 4.535 1 94.69 192 GLY B N 1
ATOM 3319 C CA . GLY B 1 192 ? -14.562 -0.129 3.877 1 94.69 192 GLY B CA 1
ATOM 3320 C C . GLY B 1 192 ? -14.055 0.687 2.703 1 94.69 192 GLY B C 1
ATOM 3321 O O . GLY B 1 192 ? -12.844 0.797 2.492 1 94.69 192 GLY B O 1
ATOM 3322 N N . PRO B 1 193 ? -15.031 1.234 1.931 1 92.69 193 PRO B N 1
ATOM 3323 C CA . PRO B 1 193 ? -14.664 2.135 0.834 1 92.69 193 PRO B CA 1
ATOM 3324 C C . PRO B 1 193 ? -14.195 3.504 1.324 1 92.69 193 PRO B C 1
ATOM 3326 O O . PRO B 1 193 ? -13.867 3.662 2.504 1 92.69 193 PRO B O 1
ATOM 3329 N N . GLU B 1 194 ? -14.008 4.512 0.491 1 88.5 194 GLU B N 1
ATOM 3330 C CA . GLU B 1 194 ? -13.547 5.859 0.82 1 88.5 194 GLU B CA 1
ATOM 3331 C C . GLU B 1 194 ? -14.391 6.473 1.931 1 88.5 194 GLU B C 1
ATOM 3333 O O . GLU B 1 194 ? -13.867 7.172 2.803 1 88.5 194 GLU B O 1
ATOM 3338 N N . GLY B 1 195 ? -15.625 6.223 1.958 1 86 195 GLY B N 1
ATOM 3339 C CA . GLY B 1 195 ? -16.531 6.777 2.961 1 86 195 GLY B CA 1
ATOM 3340 C C . GLY B 1 195 ? -16.578 5.953 4.23 1 86 195 GLY B C 1
ATOM 3341 O O . GLY B 1 195 ? -17.266 6.324 5.188 1 86 195 GLY B O 1
ATOM 3342 N N . GLY B 1 196 ? -15.781 4.863 4.297 1 90.56 196 GLY B N 1
ATOM 3343 C CA . GLY B 1 196 ? -15.805 3.975 5.449 1 90.56 196 GLY B CA 1
ATOM 3344 C C . GLY B 1 196 ? -17.109 3.221 5.59 1 90.56 196 GLY B C 1
ATOM 3345 O O . GLY B 1 196 ? -17.953 3.238 4.684 1 90.56 196 GLY B O 1
ATOM 3346 N N . PHE B 1 197 ? -17.188 2.498 6.668 1 92.56 197 PHE B N 1
ATOM 3347 C CA . PHE B 1 197 ? -18.422 1.793 7 1 92.56 197 PHE B CA 1
ATOM 3348 C C . PHE B 1 197 ? -19.406 2.729 7.684 1 92.56 197 PHE B C 1
ATOM 3350 O O . PHE B 1 197 ? -19.016 3.561 8.508 1 92.56 197 PHE B O 1
ATOM 3357 N N . SER B 1 198 ? -20.656 2.594 7.328 1 90.56 198 SER B N 1
ATOM 3358 C CA . SER B 1 198 ? -21.688 3.299 8.094 1 90.56 198 SER B CA 1
ATOM 3359 C C . SER B 1 198 ? -21.828 2.713 9.5 1 90.56 198 SER B C 1
ATOM 3361 O O . SER B 1 198 ? -21.422 1.571 9.742 1 90.56 198 SER B O 1
ATOM 3363 N N . PRO B 1 199 ? -22.391 3.514 10.359 1 90.88 199 PRO B N 1
ATOM 3364 C CA . PRO B 1 199 ? -22.641 2.969 11.695 1 90.88 199 PRO B CA 1
ATOM 3365 C C . PRO B 1 199 ? -23.5 1.706 11.656 1 90.88 199 PRO B C 1
ATOM 3367 O O . PRO B 1 199 ? -23.25 0.762 12.406 1 90.88 199 PRO B O 1
ATOM 3370 N N . THR B 1 200 ? -24.453 1.66 10.781 1 92.25 200 THR B N 1
ATOM 3371 C CA . THR B 1 200 ? -25.344 0.507 10.641 1 92.25 200 THR B CA 1
ATOM 3372 C C . THR B 1 200 ? -24.562 -0.713 10.156 1 92.25 200 THR B C 1
ATOM 3374 O O . THR B 1 200 ? -24.734 -1.817 10.672 1 92.25 200 THR B O 1
ATOM 3377 N N . GLU B 1 201 ? -23.703 -0.546 9.172 1 93.19 201 GLU B N 1
ATOM 3378 C CA . GLU B 1 201 ? -22.859 -1.634 8.656 1 93.19 201 GLU B CA 1
ATOM 3379 C C . GLU B 1 201 ? -21.969 -2.199 9.75 1 93.19 201 GLU B C 1
ATOM 3381 O O . GLU B 1 201 ? -21.828 -3.416 9.883 1 93.19 201 GLU B O 1
ATOM 3386 N N . ALA B 1 202 ? -21.328 -1.283 10.5 1 92.25 202 ALA B N 1
ATOM 3387 C CA . ALA B 1 202 ? -20.422 -1.695 11.578 1 92.25 202 ALA B CA 1
ATOM 3388 C C . ALA B 1 202 ? -21.188 -2.455 12.656 1 92.25 202 ALA B C 1
ATOM 3390 O O . ALA B 1 202 ? -20.719 -3.484 13.148 1 92.25 202 ALA B O 1
ATOM 3391 N N . GLU B 1 203 ? -22.344 -1.928 13.023 1 93.31 203 GLU B N 1
ATOM 3392 C CA . GLU B 1 203 ? -23.172 -2.561 14.047 1 93.31 203 GLU B CA 1
ATOM 3393 C C . GLU B 1 203 ? -23.609 -3.955 13.609 1 93.31 203 GLU B C 1
ATOM 3395 O O . GLU B 1 203 ? -23.531 -4.91 14.391 1 93.31 203 GLU B O 1
ATOM 3400 N N . ARG 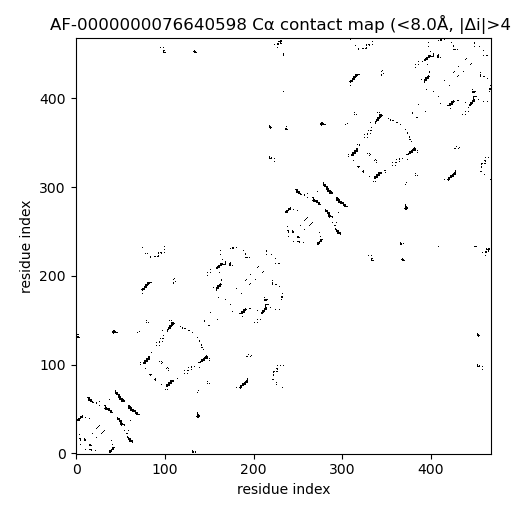B 1 204 ? -24.047 -4.055 12.438 1 92.69 204 ARG B N 1
ATOM 3401 C CA . ARG B 1 204 ? -24.484 -5.344 11.906 1 92.69 204 ARG B CA 1
ATOM 3402 C C . ARG B 1 204 ? -23.328 -6.336 11.867 1 92.69 204 ARG B C 1
ATOM 3404 O O . ARG B 1 204 ? -23.5 -7.516 12.18 1 92.69 204 ARG B O 1
ATOM 3411 N N . ALA B 1 205 ? -22.172 -5.855 11.422 1 93.31 205 ALA B N 1
ATOM 3412 C CA . ALA B 1 205 ? -20.984 -6.707 11.383 1 93.31 205 ALA B CA 1
ATOM 3413 C C . ALA B 1 205 ? -20.641 -7.23 12.773 1 93.31 205 ALA B C 1
ATOM 3415 O O . ALA B 1 205 ? -20.328 -8.414 12.945 1 93.31 205 ALA B O 1
ATOM 3416 N N . GLN B 1 206 ? -20.703 -6.359 13.703 1 93.56 206 GLN B N 1
ATOM 3417 C CA . GLN B 1 206 ? -20.406 -6.75 15.078 1 93.56 206 GLN B CA 1
ATOM 3418 C C . GLN B 1 206 ? -21.422 -7.777 15.586 1 93.56 206 GLN B C 1
ATOM 3420 O O . GLN B 1 206 ? -21.047 -8.727 16.281 1 93.56 206 GLN B O 1
ATOM 3425 N N . GLU B 1 207 ? -22.656 -7.578 15.242 1 94.31 207 GLU B N 1
ATOM 3426 C CA . GLU B 1 207 ? -23.719 -8.516 15.625 1 94.31 207 GLU B CA 1
ATOM 3427 C C . GLU B 1 207 ? -23.453 -9.906 15.047 1 94.31 207 GLU B C 1
ATOM 3429 O O . GLU B 1 207 ? -23.812 -10.914 15.648 1 94.31 207 GLU B O 1
ATOM 3434 N N . GLU B 1 208 ? -22.766 -9.898 13.953 1 93.38 208 GLU B N 1
ATOM 3435 C CA . GLU B 1 208 ? -22.453 -11.156 13.289 1 93.38 208 GLU B CA 1
ATOM 3436 C C . GLU B 1 208 ? -21.109 -11.711 13.75 1 93.38 208 GLU B C 1
ATOM 3438 O O . GLU B 1 208 ? -20.594 -12.68 13.188 1 93.38 208 GLU B O 1
ATOM 3443 N N . GLY B 1 209 ? -20.469 -11 14.734 1 90.44 209 GLY B N 1
ATOM 3444 C CA . GLY B 1 209 ? -19.266 -11.547 15.375 1 90.44 209 GLY B CA 1
ATOM 3445 C C . GLY B 1 209 ? -17.984 -10.875 14.922 1 90.44 209 GLY B C 1
ATOM 3446 O O . GLY B 1 209 ? -16.891 -11.281 15.32 1 90.44 209 GLY B O 1
ATOM 3447 N N . ALA B 1 210 ? -18.078 -9.883 14.086 1 93.19 210 ALA B N 1
ATOM 3448 C CA . ALA B 1 210 ? -16.891 -9.172 13.648 1 93.19 210 ALA B CA 1
ATOM 3449 C C . ALA B 1 210 ? -16.266 -8.383 14.797 1 93.19 210 ALA B C 1
ATOM 3451 O O . ALA B 1 210 ? -16.984 -7.773 15.594 1 93.19 210 ALA B O 1
ATOM 3452 N N . ARG B 1 211 ? -14.961 -8.461 14.898 1 91.94 211 ARG B N 1
ATOM 3453 C CA . ARG B 1 211 ? -14.227 -7.637 15.852 1 91.94 211 ARG B CA 1
ATOM 3454 C C . ARG B 1 211 ? -13.688 -6.375 15.188 1 91.94 211 ARG B C 1
ATOM 3456 O O . ARG B 1 211 ? -13.016 -6.445 14.156 1 91.94 211 ARG B O 1
ATOM 3463 N N . LEU B 1 212 ? -13.969 -5.316 15.773 1 91.38 212 LEU B N 1
ATOM 3464 C CA . LEU B 1 212 ? -13.477 -4.047 15.242 1 91.38 212 LEU B CA 1
ATOM 3465 C C . LEU B 1 212 ? -12.016 -3.832 15.633 1 91.38 212 LEU B C 1
ATOM 3467 O O . LEU B 1 212 ? -11.625 -4.102 16.766 1 91.38 212 LEU B O 1
ATOM 3471 N N . VAL B 1 213 ? -11.211 -3.402 14.672 1 89.44 213 VAL B N 1
ATOM 3472 C CA . VAL B 1 213 ? -9.805 -3.135 14.938 1 89.44 213 VAL B CA 1
ATOM 3473 C C . VAL B 1 213 ? -9.414 -1.773 14.367 1 89.44 213 VAL B C 1
ATOM 3475 O O . VAL B 1 213 ? -9.969 -1.339 13.359 1 89.44 213 VAL B O 1
ATOM 3478 N N . SER B 1 214 ? -8.445 -1.136 15.039 1 89 214 SER B N 1
ATOM 3479 C CA . SER B 1 214 ? -7.883 0.118 14.547 1 89 214 SER B CA 1
ATOM 3480 C C . SER B 1 214 ? -6.586 -0.119 13.781 1 89 214 SER B C 1
ATOM 3482 O O . SER B 1 214 ? -5.777 -0.969 14.164 1 89 214 SER B O 1
ATOM 3484 N N . LEU B 1 215 ? -6.457 0.628 12.672 1 88.5 215 LEU B N 1
ATOM 3485 C CA . LEU B 1 215 ? -5.223 0.511 11.906 1 88.5 215 LEU B CA 1
ATOM 3486 C C . LEU B 1 215 ? -4.281 1.669 12.211 1 88.5 215 LEU B C 1
ATOM 3488 O O . LEU B 1 215 ? -3.385 1.974 11.422 1 88.5 215 LEU B O 1
ATOM 3492 N N . GLY B 1 216 ? -4.473 2.355 13.32 1 82.81 216 GLY B N 1
ATOM 3493 C CA . GLY B 1 216 ? -3.588 3.438 13.727 1 82.81 216 GLY B CA 1
ATOM 3494 C C . GLY B 1 216 ? -4.324 4.734 14.008 1 82.81 216 GLY B C 1
ATOM 3495 O O . GLY B 1 216 ? -5.555 4.762 14.031 1 82.81 216 GLY B O 1
ATOM 3496 N N . ALA B 1 217 ? -3.533 5.828 14.211 1 79.81 217 ALA B N 1
ATOM 3497 C CA . ALA B 1 217 ? -4.082 7.094 14.688 1 79.81 217 ALA B CA 1
ATOM 3498 C C . ALA B 1 217 ? -4.57 7.957 13.531 1 79.81 217 ALA B C 1
ATOM 3500 O O . ALA B 1 217 ? -5.379 8.867 13.727 1 79.81 217 ALA B O 1
ATOM 3501 N N . TYR B 1 218 ? -4.145 7.684 12.375 1 84.31 218 TYR B N 1
ATOM 3502 C CA . TYR B 1 218 ? -4.434 8.555 11.242 1 84.31 218 TYR B CA 1
ATOM 3503 C C . TYR B 1 218 ? -5.504 7.945 10.344 1 84.31 218 TYR B C 1
ATOM 3505 O O . TYR B 1 218 ? -5.707 6.73 10.344 1 84.31 218 TYR B O 1
ATOM 3513 N N . ARG B 1 219 ? -6.16 8.828 9.68 1 88.62 219 ARG B N 1
ATOM 3514 C CA . ARG B 1 219 ? -7.086 8.383 8.648 1 88.62 219 ARG B CA 1
ATOM 3515 C C . ARG B 1 219 ? -6.332 7.836 7.438 1 88.62 219 ARG B C 1
ATOM 3517 O O . ARG B 1 219 ? -5.445 8.5 6.902 1 88.62 219 ARG B O 1
ATOM 3524 N N . LEU B 1 220 ? -6.715 6.617 7.043 1 93.31 220 LEU B N 1
ATOM 3525 C CA . LEU B 1 220 ? -6.086 6.004 5.879 1 93.31 220 LEU B CA 1
ATOM 3526 C C . LEU B 1 220 ? -7.043 5.984 4.691 1 93.31 220 LEU B C 1
ATOM 3528 O O . LEU B 1 220 ? -8.242 5.762 4.859 1 93.31 220 LEU B O 1
ATOM 3532 N N . ARG B 1 221 ? -6.516 6.219 3.541 1 94.5 221 ARG B N 1
ATOM 3533 C CA . ARG B 1 221 ? -7.301 5.895 2.355 1 94.5 221 ARG B CA 1
ATOM 3534 C C . ARG B 1 221 ? -7.637 4.406 2.312 1 94.5 221 ARG B C 1
ATOM 3536 O O . ARG B 1 221 ? -6.934 3.588 2.91 1 94.5 221 ARG B O 1
ATOM 3543 N N . ALA B 1 222 ? -8.617 4.062 1.573 1 94.31 222 ALA B N 1
ATOM 3544 C CA . ALA B 1 222 ? -9.125 2.697 1.557 1 94.31 222 ALA B CA 1
ATOM 3545 C C . ALA B 1 222 ? -8.062 1.718 1.066 1 94.31 222 ALA B C 1
ATOM 3547 O O . ALA B 1 222 ? -7.871 0.655 1.662 1 94.31 222 ALA B O 1
ATOM 3548 N N . GLU B 1 223 ? -7.34 2.039 -0.026 1 96.5 223 GLU B N 1
ATOM 3549 C CA . GLU B 1 223 ? -6.324 1.133 -0.553 1 96.5 223 GLU B CA 1
ATOM 3550 C C . GLU B 1 223 ? -5.145 1.005 0.407 1 96.5 223 GLU B C 1
ATOM 3552 O O . GLU B 1 223 ? -4.523 -0.056 0.498 1 96.5 223 GLU B O 1
ATOM 3557 N N . THR B 1 224 ? -4.832 2.137 1.158 1 96.38 224 THR B N 1
ATOM 3558 C CA . THR B 1 224 ? -3.789 2.076 2.176 1 96.38 224 THR B CA 1
ATOM 3559 C C . THR B 1 224 ? -4.211 1.172 3.33 1 96.38 224 THR B C 1
ATOM 3561 O O . THR B 1 224 ? -3.4 0.404 3.852 1 96.38 224 THR B O 1
ATOM 3564 N N . ALA B 1 225 ? -5.473 1.305 3.717 1 95.62 225 ALA B N 1
ATOM 3565 C CA . ALA B 1 225 ? -6.008 0.476 4.793 1 95.62 225 ALA B CA 1
ATOM 3566 C C . ALA B 1 225 ? -5.887 -1.008 4.457 1 95.62 225 ALA B C 1
ATOM 3568 O O . ALA B 1 225 ? -5.57 -1.824 5.324 1 95.62 225 ALA B O 1
ATOM 3569 N N . VAL B 1 226 ? -6.129 -1.389 3.186 1 96.94 226 VAL B N 1
ATOM 3570 C CA . VAL B 1 226 ? -6.008 -2.77 2.73 1 96.94 226 VAL B CA 1
ATOM 3571 C C . VAL B 1 226 ? -4.586 -3.271 2.967 1 96.94 226 VAL B C 1
ATOM 3573 O O . VAL B 1 226 ? -4.383 -4.316 3.588 1 96.94 226 VAL B O 1
ATOM 3576 N N . VAL B 1 227 ? -3.617 -2.49 2.51 1 96.5 227 VAL B N 1
ATOM 3577 C CA . VAL B 1 227 ? -2.223 -2.91 2.592 1 96.5 227 VAL B CA 1
ATOM 3578 C C . VAL B 1 227 ? -1.783 -2.959 4.055 1 96.5 227 VAL B C 1
ATOM 3580 O O . VAL B 1 227 ? -1.174 -3.938 4.492 1 96.5 227 VAL B O 1
ATOM 3583 N N . ALA B 1 228 ? -2.162 -1.906 4.797 1 94.38 228 ALA B N 1
ATOM 3584 C CA . ALA B 1 228 ? -1.79 -1.841 6.211 1 94.38 228 ALA B CA 1
ATOM 3585 C C . ALA B 1 228 ? -2.387 -3.01 6.988 1 94.38 228 ALA B C 1
ATOM 3587 O O . ALA B 1 228 ? -1.713 -3.617 7.824 1 94.38 228 ALA B O 1
ATOM 3588 N N . PHE B 1 229 ? -3.639 -3.322 6.73 1 94.12 229 PHE B N 1
ATOM 3589 C CA . PHE B 1 229 ? -4.352 -4.383 7.43 1 94.12 229 PHE B CA 1
ATOM 3590 C C . PHE B 1 229 ? -3.719 -5.742 7.145 1 94.12 229 PHE B C 1
ATOM 3592 O O . PHE B 1 229 ? -3.35 -6.469 8.07 1 94.12 229 PHE B O 1
ATOM 3599 N N . MET B 1 230 ? -3.434 -6.051 5.918 1 94.06 230 MET B N 1
ATOM 3600 C CA . MET B 1 230 ? -2.906 -7.352 5.516 1 94.06 230 MET B CA 1
ATOM 3601 C C . MET B 1 230 ? -1.45 -7.504 5.945 1 94.06 230 MET B C 1
ATOM 3603 O O . MET B 1 230 ? -1.008 -8.609 6.273 1 94.06 230 MET B O 1
ATOM 3607 N N . SER B 1 231 ? -0.732 -6.398 6.004 1 91 231 SER B N 1
ATOM 3608 C CA . SER B 1 231 ? 0.679 -6.426 6.375 1 91 231 SER B CA 1
ATOM 3609 C C . SER B 1 231 ? 0.862 -6.871 7.82 1 91 231 SER B C 1
ATOM 3611 O O . SER B 1 231 ? 1.958 -7.27 8.219 1 91 231 SER B O 1
ATOM 3613 N N . ARG B 1 232 ? -0.202 -6.805 8.586 1 86.25 232 ARG B N 1
ATOM 3614 C CA . ARG B 1 232 ? -0.136 -7.199 9.992 1 86.25 232 ARG B CA 1
ATOM 3615 C C . ARG B 1 232 ? -0.012 -8.711 10.125 1 86.25 232 ARG B C 1
ATOM 3617 O O . ARG B 1 232 ? 0.315 -9.219 11.203 1 86.25 232 ARG B O 1
ATOM 3624 N N . PHE B 1 233 ? -0.25 -9.406 9.078 1 85.19 233 PHE B N 1
ATOM 3625 C CA . PHE B 1 233 ? -0.29 -10.859 9.148 1 85.19 233 PHE B CA 1
ATOM 3626 C C . PHE B 1 233 ? 0.845 -11.469 8.336 1 85.19 233 PHE B C 1
ATOM 3628 O O . PHE B 1 233 ? 0.8 -12.656 7.992 1 85.19 233 PHE B O 1
ATOM 3635 N N . LEU B 1 234 ? 1.774 -10.633 7.945 1 77.88 234 LEU B N 1
ATOM 3636 C CA . LEU B 1 234 ? 2.93 -11.133 7.207 1 77.88 234 LEU B CA 1
ATOM 3637 C C . LEU B 1 234 ? 3.93 -11.797 8.148 1 77.88 234 LEU B C 1
ATOM 3639 O O . LEU B 1 234 ? 4.02 -11.438 9.32 1 77.88 234 LEU B O 1
#

Solvent-accessible surface area (backbone atoms only — not comparable to full-atom values): 24280 Å² total; per-residue (Å²): 137,76,54,42,69,31,53,60,93,32,52,54,92,57,34,34,46,26,47,55,68,55,20,44,43,41,46,67,73,66,55,57,51,70,64,41,74,46,38,38,24,36,37,75,16,37,37,33,29,26,33,26,69,44,74,57,94,57,31,31,33,29,35,52,75,42,80,43,78,49,76,74,66,82,50,37,32,30,38,33,34,28,58,43,83,54,60,71,50,38,51,45,31,48,29,47,39,39,40,64,50,32,49,29,38,39,33,16,36,45,97,80,49,75,82,81,82,78,65,56,68,58,51,47,51,43,35,50,52,27,20,36,72,20,70,48,32,53,55,49,50,76,46,79,40,80,25,63,65,53,51,48,60,76,45,64,90,37,59,34,40,30,58,35,85,86,42,64,50,85,67,48,24,56,61,43,53,41,56,49,50,77,71,35,64,44,38,35,40,36,37,36,21,82,81,45,66,49,72,66,55,50,51,53,41,39,75,74,60,33,41,77,28,21,84,36,93,53,48,61,56,39,42,54,44,48,44,33,59,49,39,56,67,74,136,76,52,43,71,30,53,62,92,33,52,54,93,56,35,34,47,25,48,57,69,54,21,42,42,40,46,68,71,67,55,57,51,72,63,42,72,47,37,38,24,37,38,76,17,37,36,33,29,27,34,26,69,45,74,57,94,56,31,29,32,29,34,52,74,43,78,42,77,49,76,76,66,81,50,37,32,29,39,34,34,26,56,44,84,54,60,71,50,37,50,46,32,48,29,47,40,39,40,64,50,32,48,29,39,38,33,16,36,44,97,81,48,78,82,81,79,79,65,59,68,59,51,48,52,43,35,51,53,26,21,37,72,21,70,49,32,54,55,49,50,78,45,79,40,80,25,63,65,53,51,46,59,76,44,62,90,37,58,34,39,30,58,37,86,85,42,62,50,85,60,54,22,56,60,44,54,40,55,47,50,75,70,36,65,45,38,34,40,36,37,37,22,81,83,46,68,49,73,66,56,50,51,53,39,40,75,73,60,33,41,79,29,23,86,36,92,50,48,61,55,38,45,54,43,48,44,33,58,50,39,57,70,75

InterPro domains:
  IPR006700 Ribosomal RNA small subunit methyltransferase E [PIRSF015601] (1-233)
  IPR006700 Ribosomal RNA small subunit methyltransferase E [PTHR30027] (1-232)
  IPR006700 Ribosomal RNA small subunit methyltransferas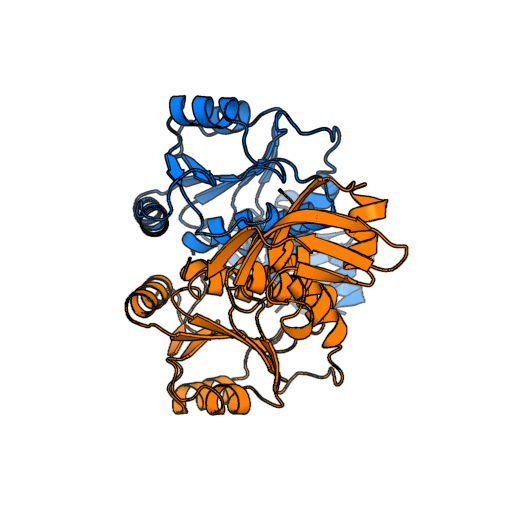e E [TIGR00046] (1-231)
  IPR015947 PUA-like superfamily [SSF88697] (1-69)
  IPR029026 tRNA (guanine-N1-)-methyltransferase, N-terminal [G3DSA:3.40.1280.10] (1-234)
  IPR029028 Alpha/beta knot methyltransferases [SSF75217] (74-232)
  IPR046886 Ribosomal RNA small subunit methyltransferase E, methyltransferase domain [PF04452] (75-232)
  IPR046886 Ribosomal RNA small subunit methyltransferase E, methyltransferase domain [cd18084] (77-233)
  IPR046887 Ribosomal RNA small subunit methyltransferase E, PUA-like domain [PF20260] (18-64)